Protein AF-A0A1H9L4D9-F1 (afdb_monomer_lite)

Secondary structure (DSSP, 8-state):
-B-SSEEEEE--GGGHHHHHHHHT-HHHHTTS----GGGGSSTTEEEEEETTT--EEEEEEEEEEETTEEEEEEEE-GGGTTSSHHHHHHHHHHHHHHHTT--SEEEEEEETT-HHHHHHHHHTT-EEEEEE----SSPPTTGGG-EEEEEEEHHHHHHHHHHHHHTGGG--HHHHHHHHS--TT--HHHHHHHHHHHS-EE-HHHHTTPPPP--HHHHHIIIIIS---B-HHHHHHHHHHHHHHTT--EEEEEEEETTS-EEEEEEEETTEEE-S-SSTT-SSPEESSTTEEEEETTEEEEEEEETTEEEEEEEETTEEEEEEEEETT----HHHHHHHHHHHHH-TT-TTSSS-EEEEEETTEEEEEETTEEEEEETTSPPEEEE-S-HHHHHHHTT----HHHHHHHHHHTT-S-PPP-

Foldseek 3Di:
DDFPFKDWAADAPVCLVVQVVLCPDCVLCLFHDDDHSVVRHDAFKIFIATPVPRDTFWIWGFHDPDPQETETDTGGRPVNPPVCVLLRVRLVSVVVSLVVPRHFKYKYKTQPPPPVVVVSCVSSVWDWDDFDADDDPDDRPRSVRGMIMTMDGSVNVVVVVVCVLLVLVLADLVLVCVQQVDDLPDDQLSLLLSLQARAKEWLLCLLVVHQDDLRLNSLCCACRVVVHHYAQSSSASNSVSNCVVSVWDKAKWFKAFPPHDRQGIWIATPQWTGGSHLFQPANGTFHNDAQTWDQRLQWIWGWHDDPQKIWIWTADPVGTHTGIMTGRPDGDGVVNNVVSSCCCSDPPPRQSNQWIWIWHYDRQWIWIGTLQKIWIGGRPDDIDIDGHQDPQVSCVVSVDHDDPVSVVSSCVSSPDSDDDDD

InterPro domains:
  IPR000182 GNAT domain [PF13302] (5-127)
  IPR000182 GNAT domain [PS51186] (6-155)
  IPR001447 Arylamine N-acetyltransferase [PF00797] (187-395)
  IPR001447 Arylamine N-acetyltransferase [PTHR11786] (173-390)
  IPR016181 Acyl-CoA N-acyltransferase [SSF55729] (2-132)
  IPR038765 Papain-like cysteine peptidase superfamily [SSF54001] (168-397)

Radius of gyration: 29.0 Å; chains: 1; bounding box: 70×54×78 Å

Sequence (422 aa):
METRRLTLRPLTESDVDSVTALHADPEVMRFLDPAPVENYLGGGFHAAHEKATGRFAGWFEFRATGSGDVELGYRLHRASWGRGYATEGGKALVDHGFAAGGVRRVVATTMAVNARSRRVLEKCGLRHVRTFHVEFPDPLPGAEYGEVEYALTKEEWQRAQGEAMWDTDSVDLDAYFARTGASASSSLTELHEAHVRAIPFENIDVMLGLVPSLDLVDIQAKLVERRRGGYCYEHQLLFTGVLERLGYTVQRRMSRVMTGPRTHMMSIVDGHLVDVGFGAGMLHPMPLVDGAVVDQAGWPHRLRREGRRWVLEKQAEDGWELMHAFEDDVEQRPVDYAMANYYVATHERSPFSNRLVVMRLEPGLSRRLVGSELTIEHAGRQPEFSQVDDLAETLDSLDITLTEGELSHIGSTLGTFGAPRS

Structure (mmCIF, N/CA/C/O backbone):
data_AF-A0A1H9L4D9-F1
#
_entry.id   AF-A0A1H9L4D9-F1
#
loop_
_atom_site.group_PDB
_atom_site.id
_atom_site.type_symbol
_atom_site.label_atom_id
_atom_site.label_alt_id
_atom_site.label_comp_id
_atom_site.label_asym_id
_atom_site.label_entity_id
_atom_site.label_seq_id
_atom_site.pdbx_PDB_ins_code
_atom_site.Cartn_x
_atom_site.Cartn_y
_atom_site.Cartn_z
_atom_site.occupancy
_atom_site.B_iso_or_equiv
_atom_site.auth_seq_id
_atom_site.auth_comp_id
_atom_site.auth_asym_id
_atom_site.auth_atom_id
_atom_site.pdbx_PDB_model_num
ATOM 1 N N . MET A 1 1 ? -29.629 -3.267 15.226 1.00 91.12 1 MET A N 1
ATOM 2 C CA . MET A 1 1 ? -28.274 -3.630 14.764 1.00 91.12 1 MET A CA 1
ATOM 3 C C . MET A 1 1 ? -27.848 -4.913 15.454 1.00 91.12 1 MET A C 1
ATOM 5 O O . MET A 1 1 ? -28.208 -5.126 16.606 1.00 91.12 1 MET A O 1
ATOM 9 N N . GLU A 1 2 ? -27.085 -5.761 14.777 1.00 94.31 2 GLU A N 1
ATOM 10 C CA . GLU A 1 2 ? -26.527 -6.970 15.374 1.00 94.31 2 GLU A CA 1
ATOM 11 C C . GLU A 1 2 ? -25.006 -6.976 15.279 1.00 94.31 2 GLU A C 1
ATOM 13 O O . GLU A 1 2 ? -24.440 -6.530 14.285 1.00 94.31 2 GLU A O 1
ATOM 18 N N . THR A 1 3 ? -24.356 -7.515 16.304 1.00 95.06 3 THR A N 1
ATOM 19 C CA . THR A 1 3 ? -22.918 -7.793 16.320 1.00 95.06 3 THR A CA 1
ATOM 20 C C . THR A 1 3 ? -22.695 -9.306 16.399 1.00 95.06 3 THR A C 1
ATOM 22 O O . THR A 1 3 ? -23.637 -10.102 16.296 1.00 95.06 3 THR A O 1
ATOM 25 N N . ARG A 1 4 ? -21.447 -9.743 16.607 1.00 94.75 4 ARG A N 1
ATOM 26 C CA . ARG A 1 4 ? -21.127 -11.166 16.778 1.00 94.75 4 ARG A CA 1
ATOM 27 C C . ARG A 1 4 ? -21.877 -11.788 17.962 1.00 94.75 4 ARG A C 1
ATOM 29 O O . ARG A 1 4 ? -22.343 -12.918 17.858 1.00 94.75 4 ARG A O 1
ATOM 36 N N . ARG A 1 5 ? -21.968 -11.079 19.090 1.00 97.69 5 ARG A N 1
ATOM 37 C CA . ARG A 1 5 ? -22.481 -11.604 20.368 1.00 97.69 5 ARG A CA 1
ATOM 38 C C . ARG A 1 5 ? -23.646 -10.808 20.948 1.00 97.69 5 ARG A C 1
ATOM 40 O O . ARG A 1 5 ? -24.287 -11.308 21.871 1.00 97.69 5 ARG A O 1
ATOM 47 N N . LEU A 1 6 ? -23.934 -9.615 20.431 1.00 98.00 6 LEU A N 1
ATOM 48 C CA . LEU A 1 6 ? -24.976 -8.734 20.951 1.00 98.00 6 LEU A CA 1
ATOM 49 C C . LEU A 1 6 ? -26.033 -8.417 19.894 1.00 98.00 6 LEU A C 1
ATOM 51 O O . LEU A 1 6 ? -25.746 -8.309 18.700 1.00 98.00 6 LEU A O 1
ATOM 55 N N . THR A 1 7 ? -27.251 -8.196 20.367 1.00 97.62 7 THR A N 1
ATOM 56 C CA . THR A 1 7 ? -28.310 -7.522 19.619 1.00 97.62 7 THR A CA 1
ATOM 57 C C . THR A 1 7 ? -28.537 -6.156 20.252 1.00 97.62 7 THR A C 1
ATOM 59 O O . THR A 1 7 ? -28.809 -6.073 21.451 1.00 97.62 7 THR A O 1
ATOM 62 N N . LEU A 1 8 ? -28.407 -5.096 19.450 1.00 96.88 8 LEU A N 1
ATOM 63 C CA . LEU A 1 8 ? -28.654 -3.712 19.851 1.00 96.88 8 LEU A CA 1
ATOM 64 C C . LEU A 1 8 ? -29.962 -3.232 19.215 1.00 96.88 8 LEU A C 1
ATOM 66 O O . LEU A 1 8 ? -30.071 -3.145 17.986 1.00 96.88 8 LEU A O 1
ATOM 70 N N . ARG A 1 9 ? -30.952 -2.908 20.045 1.00 94.88 9 ARG A N 1
ATOM 71 C CA . ARG A 1 9 ? -32.245 -2.346 19.615 1.00 94.88 9 ARG A CA 1
ATOM 72 C C . ARG A 1 9 ? -32.567 -1.089 20.417 1.00 94.88 9 ARG A C 1
ATOM 74 O O . ARG A 1 9 ? -32.078 -1.010 21.536 1.00 94.88 9 ARG A O 1
ATOM 81 N N . PRO A 1 10 ? -33.372 -0.143 19.909 1.00 94.56 10 PRO A N 1
ATOM 82 C CA . PRO A 1 10 ? -33.784 1.021 20.691 1.00 94.56 10 PRO A CA 1
ATOM 83 C C . PRO A 1 10 ? -34.300 0.632 22.085 1.00 94.56 10 PRO A C 1
ATOM 85 O O . PRO A 1 10 ? -34.987 -0.389 22.222 1.00 94.56 10 PRO A O 1
ATOM 88 N N . LEU A 1 11 ? -33.934 1.417 23.104 1.00 93.69 11 LEU A N 1
ATOM 89 C CA . LEU A 1 11 ? -34.538 1.303 24.434 1.00 93.69 11 LEU A CA 1
ATOM 90 C C . LEU A 1 11 ? -36.018 1.687 24.365 1.00 93.69 11 LEU A C 1
ATOM 92 O O . LEU A 1 11 ? -36.396 2.647 23.691 1.00 93.69 11 LEU A O 1
ATOM 96 N N . THR A 1 12 ? -36.840 0.924 25.074 1.00 92.50 12 THR A N 1
ATOM 97 C CA . THR A 1 12 ? -38.296 1.085 25.144 1.00 92.50 12 THR A CA 1
ATOM 98 C C . THR A 1 12 ? -38.765 1.014 26.592 1.00 92.50 12 THR A C 1
ATOM 100 O O . THR A 1 12 ? -38.000 0.634 27.477 1.00 92.50 12 THR A O 1
ATOM 103 N N . GLU A 1 13 ? -40.034 1.327 26.845 1.00 93.38 13 GLU A N 1
ATOM 104 C CA . GLU A 1 13 ? -40.619 1.256 28.191 1.00 93.38 13 GLU A CA 1
ATOM 105 C C . GLU A 1 13 ? -40.470 -0.129 28.843 1.00 93.38 13 GLU A C 1
ATOM 107 O O . GLU A 1 13 ? -40.310 -0.221 30.056 1.00 93.38 13 GLU A O 1
ATOM 112 N N . SER A 1 14 ? -40.419 -1.216 28.059 1.00 92.75 14 SER A N 1
ATOM 113 C CA . SER A 1 14 ? -40.217 -2.565 28.608 1.00 92.75 14 SER A CA 1
ATOM 114 C C . SER A 1 14 ? -38.830 -2.783 29.225 1.00 92.75 14 SER A C 1
ATOM 116 O O . SER A 1 14 ? -38.606 -3.797 29.879 1.00 92.75 14 SER A O 1
ATOM 118 N N . ASP A 1 15 ? -37.878 -1.879 28.986 1.00 94.12 15 ASP A N 1
ATOM 119 C CA . ASP A 1 15 ? -36.5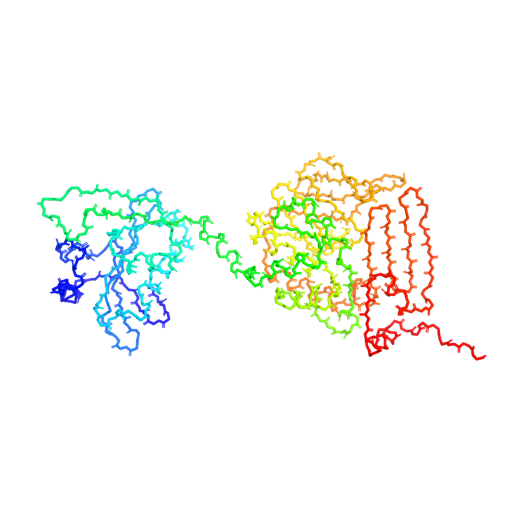07 -1.982 29.486 1.00 94.12 15 ASP A CA 1
ATOM 120 C C . ASP A 1 15 ? -36.294 -1.220 30.805 1.00 94.12 15 ASP A C 1
ATOM 122 O O . ASP A 1 15 ? -35.227 -1.349 31.410 1.00 94.12 15 ASP A O 1
ATOM 126 N N . VAL A 1 16 ? -37.291 -0.455 31.274 1.00 94.25 16 VAL A N 1
ATOM 127 C CA . VAL A 1 16 ? -37.186 0.418 32.458 1.00 94.25 16 VAL A CA 1
ATOM 128 C C . VAL A 1 16 ? -36.713 -0.349 33.690 1.00 94.25 16 VAL A C 1
ATOM 130 O O . VAL A 1 16 ? -35.762 0.083 34.338 1.00 94.25 16 VAL A O 1
ATOM 133 N N . ASP A 1 17 ? -37.284 -1.519 33.979 1.00 95.06 17 ASP A N 1
ATOM 134 C CA . ASP A 1 17 ? -36.874 -2.333 35.132 1.00 95.06 17 ASP A CA 1
ATOM 135 C C . ASP A 1 17 ? -35.411 -2.789 35.027 1.00 95.06 17 ASP A C 1
ATOM 137 O O . ASP A 1 17 ? -34.664 -2.766 36.007 1.00 95.06 17 ASP A O 1
ATOM 141 N N . SER A 1 18 ? -34.969 -3.155 33.820 1.00 95.25 18 SER A N 1
ATOM 142 C CA . SER A 1 18 ? -33.592 -3.602 33.575 1.00 95.25 18 SER A CA 1
ATOM 143 C C . SER A 1 18 ? -32.585 -2.460 33.716 1.00 95.25 18 SER A C 1
ATOM 145 O O . SER A 1 18 ? -31.505 -2.647 34.281 1.00 95.25 18 SER A O 1
ATOM 147 N N . VAL A 1 19 ? -32.934 -1.265 33.233 1.00 94.81 19 VAL A N 1
ATOM 148 C CA . VAL A 1 19 ? -32.108 -0.058 33.369 1.00 94.81 19 VAL A CA 1
ATOM 149 C C . VAL A 1 19 ? -32.097 0.432 34.822 1.00 94.81 19 VAL A C 1
ATOM 151 O O . VAL A 1 19 ? -31.043 0.799 35.336 1.00 94.81 19 VAL A O 1
ATOM 154 N N . THR A 1 20 ? -33.227 0.346 35.524 1.00 94.75 20 THR A N 1
ATOM 155 C CA . THR A 1 20 ? -33.330 0.671 36.955 1.00 94.75 20 THR A CA 1
ATOM 156 C C . THR A 1 20 ? -32.425 -0.237 37.784 1.00 94.75 20 THR A C 1
ATOM 158 O O . THR A 1 20 ? -31.615 0.247 38.572 1.00 94.75 20 THR A O 1
ATOM 161 N N . ALA A 1 21 ? -32.488 -1.554 37.556 1.00 94.62 21 ALA A N 1
ATOM 162 C CA . ALA A 1 21 ? -31.614 -2.518 38.221 1.00 94.62 21 ALA A CA 1
ATOM 163 C C . ALA A 1 21 ? -30.128 -2.267 37.914 1.00 94.62 21 ALA A C 1
ATOM 165 O O . ALA A 1 21 ? -29.284 -2.389 38.799 1.00 94.62 21 ALA A O 1
ATOM 166 N N . LEU A 1 22 ? -29.802 -1.871 36.679 1.00 95.19 22 LEU A N 1
ATOM 167 C CA . LEU A 1 22 ? -28.444 -1.490 36.290 1.00 95.19 22 LEU A CA 1
ATOM 168 C C . LEU A 1 22 ? -27.945 -0.251 37.052 1.00 95.19 22 LEU A C 1
ATOM 170 O O . LEU A 1 22 ? -26.779 -0.213 37.434 1.00 95.19 22 LEU A O 1
ATOM 174 N N . HIS A 1 23 ? -28.801 0.753 37.266 1.00 94.06 23 HIS A N 1
ATOM 175 C CA . HIS A 1 23 ? -28.442 1.995 37.967 1.00 94.06 23 HIS A CA 1
ATOM 176 C C . HIS A 1 23 ? -28.415 1.828 39.491 1.00 94.06 23 HIS A C 1
ATOM 178 O O . HIS A 1 23 ? -27.814 2.639 40.185 1.00 94.06 23 HIS A O 1
ATOM 184 N N . ALA A 1 24 ? -29.030 0.771 40.020 1.00 94.31 24 ALA A N 1
ATOM 185 C CA . ALA A 1 24 ? -28.974 0.451 41.440 1.00 94.31 24 ALA A CA 1
ATOM 186 C C . ALA A 1 24 ? -27.625 -0.156 41.880 1.00 94.31 24 ALA A C 1
ATOM 188 O O . ALA A 1 24 ? -27.369 -0.225 43.080 1.00 94.31 24 ALA A O 1
ATOM 189 N N . ASP A 1 25 ? -26.767 -0.605 40.951 1.00 95.62 25 ASP A N 1
ATOM 190 C CA . ASP A 1 25 ? -25.438 -1.153 41.266 1.00 95.62 25 ASP A CA 1
ATOM 191 C C . ASP A 1 25 ? -24.416 -0.011 41.497 1.00 95.62 25 ASP A C 1
ATOM 193 O O . ASP A 1 25 ? -24.054 0.690 40.542 1.00 95.62 25 ASP A O 1
ATOM 197 N N . PRO A 1 26 ? -23.892 0.174 42.728 1.00 93.44 26 PRO A N 1
ATOM 198 C CA . PRO A 1 26 ? -22.952 1.255 43.033 1.00 93.44 26 PRO A CA 1
ATOM 199 C C . PRO A 1 26 ? -21.636 1.162 42.256 1.00 93.44 26 PRO A C 1
ATOM 201 O O . PRO A 1 26 ? -21.022 2.185 41.964 1.00 93.44 26 PRO A O 1
ATOM 204 N N . GLU A 1 27 ? -21.196 -0.044 41.880 1.00 94.00 27 GLU A N 1
ATOM 205 C CA . GLU A 1 27 ? -19.984 -0.202 41.073 1.00 94.00 27 GLU A CA 1
ATOM 206 C C . GLU A 1 27 ? -20.213 0.269 39.635 1.00 94.00 27 GLU A C 1
ATOM 208 O O . GLU A 1 27 ? -19.300 0.816 39.014 1.00 94.00 27 GLU A O 1
ATOM 213 N N . VAL A 1 28 ? -21.426 0.086 39.102 1.00 93.81 28 VAL A N 1
ATOM 214 C CA . VAL A 1 28 ? -21.805 0.604 37.780 1.00 93.81 28 VAL A CA 1
ATOM 215 C C . VAL A 1 28 ? -21.896 2.128 37.812 1.00 93.81 28 VAL A C 1
ATOM 217 O O . VAL A 1 28 ? -21.421 2.774 36.880 1.00 93.81 28 VAL A O 1
ATOM 220 N N . MET A 1 29 ? -22.452 2.695 38.884 1.00 93.88 29 MET A N 1
ATOM 221 C CA . MET A 1 29 ? -22.662 4.140 39.039 1.00 93.88 29 MET A CA 1
ATOM 222 C C . MET A 1 29 ? -21.460 4.906 39.603 1.00 93.88 29 MET A C 1
ATOM 224 O O . MET A 1 29 ? -21.513 6.123 39.707 1.00 93.88 29 MET A O 1
ATOM 228 N N . ARG A 1 30 ? -20.348 4.230 39.914 1.00 91.56 30 ARG A N 1
ATOM 229 C CA . ARG A 1 30 ? -19.161 4.807 40.572 1.00 91.56 30 ARG A CA 1
ATOM 230 C C . ARG A 1 30 ? -18.633 6.118 39.964 1.00 91.56 30 ARG A C 1
ATOM 232 O O . ARG A 1 30 ? -18.037 6.910 40.685 1.00 91.56 30 ARG A O 1
ATOM 239 N N . PHE A 1 31 ? -18.785 6.306 38.653 1.00 88.50 31 PHE A N 1
ATOM 240 C CA . PHE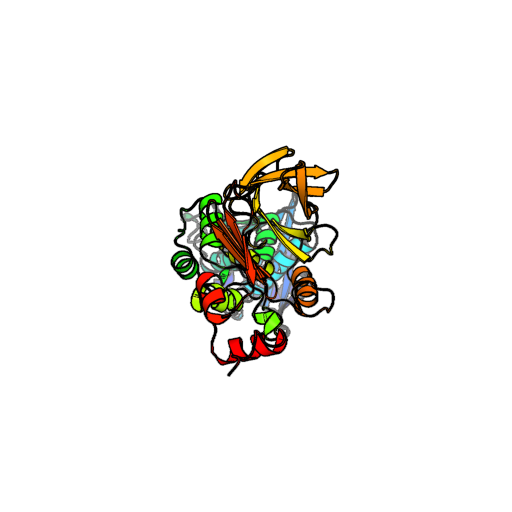 A 1 31 ? -18.282 7.467 37.902 1.00 88.50 31 PHE A CA 1
ATOM 241 C C . PHE A 1 31 ? -19.409 8.275 37.245 1.00 88.50 31 PHE A C 1
ATOM 243 O O . PHE A 1 31 ? -19.203 8.858 36.183 1.00 88.50 31 PHE A O 1
ATOM 250 N N . LEU A 1 32 ? -20.629 8.187 37.774 1.00 87.44 32 LEU A N 1
ATOM 251 C CA . LEU A 1 32 ? -21.825 8.687 37.109 1.00 87.44 32 LEU A CA 1
ATOM 252 C C . LEU A 1 32 ? -22.763 9.345 38.111 1.00 87.44 32 LEU A C 1
ATOM 254 O O . LEU A 1 32 ? -23.054 8.772 39.160 1.00 87.44 32 LEU A O 1
ATOM 258 N N . ASP A 1 33 ? -23.329 10.479 37.718 1.00 82.06 33 ASP A N 1
ATOM 259 C CA . ASP A 1 33 ? -24.435 11.069 38.454 1.00 82.06 33 ASP A CA 1
ATOM 260 C C . ASP A 1 33 ? -25.741 10.304 38.189 1.00 82.06 33 ASP A C 1
ATOM 262 O O . ASP A 1 33 ? -25.994 9.835 37.067 1.00 82.06 33 ASP A O 1
ATOM 266 N N . PRO A 1 34 ? -26.596 10.152 39.212 1.00 80.44 34 PRO A N 1
ATOM 267 C CA . PRO A 1 34 ? -27.904 9.547 39.042 1.00 80.44 34 PRO A CA 1
ATOM 268 C C . PRO A 1 34 ? -28.791 10.425 38.152 1.00 80.44 34 PRO A C 1
ATOM 270 O O . PRO A 1 34 ? -28.887 11.637 38.328 1.00 80.44 34 PRO A O 1
ATOM 273 N N . ALA A 1 35 ? -29.493 9.785 37.219 1.00 84.38 35 ALA A N 1
ATOM 274 C CA . ALA A 1 35 ? -30.480 10.424 36.358 1.00 84.38 35 ALA A CA 1
ATOM 275 C C . ALA A 1 35 ? -31.732 9.537 36.225 1.00 84.38 35 ALA A C 1
ATOM 277 O O . ALA A 1 35 ? -31.607 8.306 36.288 1.00 84.38 35 ALA A O 1
ATOM 278 N N . PRO A 1 36 ? -32.923 10.139 36.025 1.00 87.25 36 PRO A N 1
ATOM 279 C CA . PRO A 1 36 ? -34.162 9.406 35.766 1.00 87.25 36 PRO A CA 1
ATOM 280 C C . PRO A 1 36 ? -34.020 8.431 34.592 1.00 87.25 36 PRO A C 1
ATOM 282 O O . PRO A 1 36 ? -33.394 8.753 33.579 1.00 87.25 36 PRO A O 1
ATOM 285 N N . VAL A 1 37 ? -34.592 7.232 34.720 1.00 87.06 37 VAL A N 1
ATOM 286 C CA . VAL A 1 37 ? -34.478 6.164 33.708 1.00 87.06 37 VAL A CA 1
ATOM 287 C C . VAL A 1 37 ? -35.174 6.557 32.402 1.00 87.06 37 VAL A C 1
ATOM 289 O O . VAL A 1 37 ? -34.748 6.171 31.314 1.00 87.06 37 VAL A O 1
ATOM 292 N N . GLU A 1 38 ? -36.190 7.403 32.503 1.00 86.62 38 GLU A N 1
ATOM 293 C CA . GLU A 1 38 ? -36.961 7.957 31.399 1.00 86.62 38 GLU A CA 1
ATOM 294 C C . GLU A 1 38 ? -36.082 8.766 30.434 1.00 86.62 38 GLU A C 1
ATOM 296 O O . GLU A 1 38 ? -36.350 8.779 29.235 1.00 86.62 38 GLU A O 1
ATOM 301 N N . ASN A 1 39 ? -34.980 9.359 30.917 1.00 86.62 39 ASN A N 1
ATOM 302 C CA . ASN A 1 39 ? -34.030 10.106 30.083 1.00 86.62 39 ASN A CA 1
ATOM 303 C C . ASN A 1 39 ? -33.298 9.220 29.063 1.00 86.62 39 ASN A C 1
ATOM 305 O O . ASN A 1 39 ? -32.713 9.731 28.110 1.00 86.62 39 ASN A O 1
ATOM 309 N N . TYR A 1 40 ? -33.311 7.902 29.272 1.00 85.31 40 TYR A N 1
ATOM 310 C CA . TYR A 1 40 ? -32.660 6.921 28.408 1.00 85.31 40 TYR A CA 1
ATOM 311 C C . TYR A 1 40 ? -33.647 6.259 27.436 1.00 85.31 40 TYR A C 1
ATOM 313 O O . TYR A 1 40 ? -33.249 5.420 26.628 1.00 85.31 40 TYR A O 1
ATOM 321 N N . LEU A 1 41 ? -34.938 6.602 27.500 1.00 85.00 41 LEU A N 1
ATOM 322 C CA . LEU A 1 41 ? -35.952 6.075 26.591 1.00 85.00 41 LEU A CA 1
ATOM 323 C C . LEU A 1 41 ? -35.977 6.908 25.298 1.00 85.00 41 LEU A C 1
ATOM 325 O O . LEU A 1 41 ? -36.271 8.101 25.307 1.00 85.00 41 LEU A O 1
ATOM 329 N N . GLY A 1 42 ? -35.680 6.268 24.163 1.00 72.88 42 GLY A N 1
ATOM 330 C CA . GLY A 1 42 ? -35.643 6.909 22.842 1.00 72.88 42 GLY A CA 1
ATOM 331 C C . GLY A 1 42 ? -34.313 7.594 22.484 1.00 72.88 42 GLY A C 1
ATOM 332 O O . GLY A 1 42 ? -33.275 7.359 23.092 1.00 72.88 42 GLY A O 1
ATOM 333 N N . GLY A 1 43 ? -34.321 8.398 21.414 1.00 71.75 43 GLY A N 1
ATOM 334 C CA . GLY A 1 43 ? -33.289 9.411 21.143 1.00 71.75 43 GLY A CA 1
ATOM 335 C C . GLY A 1 43 ? -31.842 8.953 20.912 1.00 71.75 43 GLY A C 1
ATOM 336 O O . GLY A 1 43 ? -30.960 9.790 21.018 1.00 71.75 43 GLY A O 1
ATOM 337 N N . GLY A 1 44 ? -31.564 7.687 20.583 1.00 87.56 44 GLY A N 1
ATOM 338 C CA . GLY A 1 44 ? -30.200 7.201 20.299 1.00 87.56 44 GLY A CA 1
ATOM 339 C C . GLY A 1 44 ? -29.654 6.193 21.312 1.00 87.56 44 GLY A C 1
ATOM 340 O O . GLY A 1 44 ? -28.551 5.679 21.121 1.00 87.56 44 GLY A O 1
ATOM 341 N N . PHE A 1 45 ? -30.422 5.847 22.347 1.00 95.06 45 PHE A N 1
ATOM 342 C CA . PHE A 1 45 ? -30.069 4.757 23.252 1.00 95.06 45 PHE A CA 1
ATOM 343 C C . PHE A 1 45 ? -30.576 3.396 22.765 1.00 95.06 45 PHE A C 1
ATOM 345 O O . PHE A 1 45 ? -31.699 3.248 22.278 1.00 95.06 45 PHE A O 1
ATOM 352 N N . HIS A 1 46 ? -29.740 2.378 22.941 1.00 96.38 46 HIS A N 1
ATOM 353 C CA . HIS A 1 46 ? -29.951 1.022 22.467 1.00 96.38 46 HIS A CA 1
ATOM 354 C C . HIS A 1 46 ? -29.745 0.013 23.597 1.00 96.38 46 HIS A C 1
ATOM 356 O O . HIS A 1 46 ? -28.653 -0.096 24.153 1.00 96.38 46 HIS A O 1
ATOM 362 N N . ALA A 1 47 ? -30.774 -0.775 23.890 1.00 96.94 47 ALA A N 1
ATOM 363 C CA . ALA A 1 47 ? -30.688 -1.946 24.743 1.00 96.94 47 ALA A CA 1
ATOM 364 C C . ALA A 1 47 ? -29.775 -2.997 24.102 1.00 96.94 47 ALA A C 1
ATOM 366 O O . ALA A 1 47 ? -29.988 -3.390 22.949 1.00 96.94 47 ALA A O 1
ATOM 367 N N . ALA A 1 48 ? -28.800 -3.491 24.861 1.00 97.81 48 ALA A N 1
ATOM 368 C CA . ALA A 1 48 ? -27.917 -4.571 24.456 1.00 97.81 48 ALA A CA 1
ATOM 369 C C . ALA A 1 48 ? -28.337 -5.881 25.112 1.00 97.81 48 ALA A C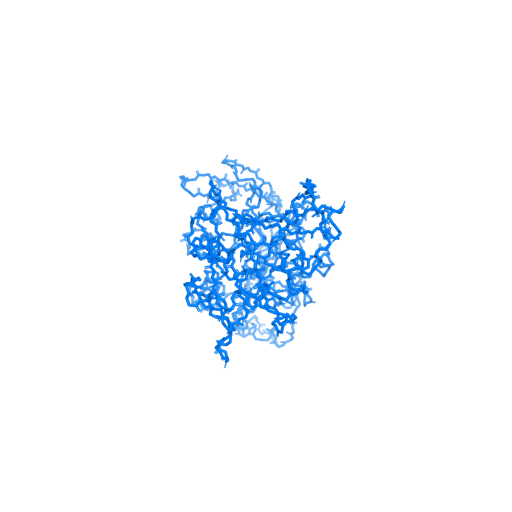 1
ATOM 371 O O . ALA A 1 48 ? -28.355 -5.992 26.337 1.00 97.81 48 ALA A O 1
ATOM 372 N N . HIS A 1 49 ? -28.605 -6.894 24.296 1.00 97.75 49 HIS A N 1
ATOM 373 C CA . HIS A 1 49 ? -28.907 -8.244 24.763 1.00 97.75 49 HIS A CA 1
ATOM 374 C C . HIS A 1 49 ? -27.862 -9.228 24.250 1.00 97.75 49 HIS A C 1
ATOM 376 O O . HIS A 1 49 ? -27.456 -9.159 23.089 1.00 97.75 49 HIS A O 1
ATOM 382 N N . GLU A 1 50 ? -27.424 -10.154 25.101 1.00 97.25 50 GLU A N 1
ATOM 383 C CA . GLU A 1 50 ? -26.568 -11.257 24.669 1.00 97.25 50 GLU A CA 1
ATOM 384 C C . GLU A 1 50 ? -27.351 -12.204 23.759 1.00 97.25 50 GLU A C 1
ATOM 386 O O . GLU A 1 50 ? -28.374 -12.749 24.165 1.00 97.25 50 GLU A O 1
ATOM 391 N N . LYS A 1 51 ? -26.838 -12.488 22.559 1.00 96.88 51 LYS A N 1
ATOM 392 C CA . LYS A 1 51 ? -27.502 -13.405 21.619 1.00 96.88 51 LYS A CA 1
ATOM 393 C C . LYS A 1 51 ? -27.671 -14.816 22.180 1.00 96.88 51 LYS A C 1
ATOM 395 O O . LYS A 1 51 ? -28.682 -15.460 21.940 1.00 96.88 51 LYS A O 1
ATOM 400 N N . ALA A 1 52 ? -26.677 -15.291 22.930 1.00 95.06 52 ALA A N 1
ATOM 401 C CA . ALA A 1 52 ? -26.658 -16.660 23.438 1.00 95.06 52 ALA A CA 1
ATOM 402 C C . ALA A 1 52 ? -27.688 -16.915 24.550 1.00 95.06 52 ALA A C 1
ATOM 404 O O . ALA A 1 52 ? -28.152 -18.039 24.700 1.00 95.06 52 ALA A O 1
ATOM 405 N N . THR A 1 53 ? -28.013 -15.897 25.351 1.00 95.31 53 THR A N 1
ATOM 406 C CA . THR A 1 53 ? -28.829 -16.059 26.567 1.00 95.31 53 THR A CA 1
ATOM 407 C C . THR A 1 53 ? -30.099 -15.215 26.558 1.00 95.31 53 THR A C 1
ATOM 409 O O . THR A 1 53 ? -30.970 -15.419 27.397 1.00 95.31 53 THR A O 1
ATOM 412 N N . GLY A 1 54 ? -30.199 -14.234 25.659 1.00 94.31 54 GLY A N 1
ATOM 413 C CA . GLY A 1 54 ? -31.238 -13.209 25.679 1.00 94.31 54 GLY A CA 1
ATOM 414 C C . GLY A 1 54 ? -31.110 -12.225 26.846 1.00 94.31 54 GLY A C 1
ATOM 415 O O . GLY A 1 54 ? -31.953 -11.344 26.982 1.00 94.31 54 GLY A O 1
ATOM 416 N N . ARG A 1 55 ? -30.083 -12.340 27.701 1.00 95.00 55 ARG A N 1
ATOM 417 C CA . ARG A 1 55 ? -29.964 -11.504 28.898 1.00 95.00 55 ARG A CA 1
ATOM 418 C C . ARG A 1 55 ? -29.614 -10.068 28.526 1.00 95.00 55 ARG A C 1
ATOM 420 O O . ARG A 1 55 ? -28.699 -9.838 27.732 1.00 95.00 55 ARG A O 1
ATOM 427 N N . PHE A 1 56 ? -30.278 -9.110 29.171 1.00 97.06 56 PHE A N 1
ATOM 428 C CA . PHE A 1 56 ? -29.891 -7.704 29.123 1.00 97.06 56 PHE A CA 1
ATOM 429 C C . PHE A 1 56 ? -28.459 -7.537 29.652 1.00 97.06 56 PHE A C 1
ATOM 431 O O . PHE A 1 56 ? -28.133 -7.894 30.789 1.00 97.06 56 PHE A O 1
ATOM 438 N N . ALA A 1 57 ? -27.576 -7.045 28.790 1.00 97.31 57 ALA A N 1
ATOM 439 C CA . ALA A 1 57 ? -26.172 -6.808 29.091 1.00 97.31 57 ALA A CA 1
ATOM 440 C C . ALA A 1 57 ? -25.915 -5.364 29.541 1.00 97.31 57 ALA A C 1
ATOM 442 O O . ALA A 1 57 ? -24.900 -5.122 30.198 1.00 97.31 57 ALA A O 1
ATOM 443 N N . GLY A 1 58 ? -26.809 -4.437 29.192 1.00 97.44 58 GLY A N 1
ATOM 444 C CA . GLY A 1 58 ? -26.679 -3.002 29.414 1.00 97.44 58 GLY A CA 1
ATOM 445 C C . GLY A 1 58 ? -27.262 -2.194 28.256 1.00 97.44 58 GLY A C 1
ATOM 446 O O . GLY A 1 58 ? -28.042 -2.716 27.461 1.00 97.44 58 GLY A O 1
ATOM 447 N N . TRP A 1 59 ? -26.843 -0.942 28.121 1.00 97.25 59 TRP A N 1
ATOM 448 C CA . TRP A 1 59 ? -27.233 -0.071 27.016 1.00 97.25 59 TRP A CA 1
ATOM 449 C C . TRP A 1 59 ? -26.030 0.616 26.362 1.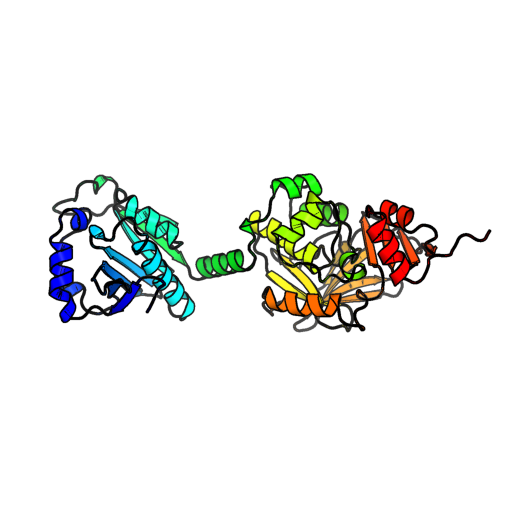00 97.25 59 TRP A C 1
ATOM 451 O O . TRP A 1 59 ? -24.963 0.745 26.965 1.00 97.25 59 TRP A O 1
ATOM 461 N N . PHE A 1 60 ? -26.222 1.054 25.119 1.00 97.81 60 PHE A N 1
ATOM 462 C CA . PHE A 1 60 ? -25.305 1.899 24.352 1.00 97.81 60 PHE A CA 1
ATOM 463 C C . PHE A 1 60 ? -26.019 3.167 23.897 1.00 97.81 60 PHE A C 1
ATOM 465 O O . PHE A 1 60 ? -27.199 3.122 23.576 1.00 97.81 60 PHE A O 1
ATOM 472 N N . GLU A 1 61 ? -25.307 4.277 23.833 1.00 96.19 61 GLU A N 1
ATOM 473 C CA . GLU A 1 61 ? -25.767 5.541 23.272 1.00 96.19 61 GLU A CA 1
ATOM 474 C C . GLU A 1 61 ? -25.028 5.804 21.964 1.00 96.19 61 GLU A C 1
ATOM 476 O O . GLU A 1 61 ? -23.814 5.621 21.878 1.00 96.19 61 GLU A O 1
ATOM 481 N N . PHE A 1 62 ? -25.781 6.220 20.952 1.00 94.94 62 PHE A N 1
ATOM 482 C CA . PHE A 1 62 ? -25.268 6.767 19.707 1.00 94.94 62 PHE A CA 1
ATOM 483 C C . PHE A 1 62 ? -26.226 7.864 19.244 1.00 94.94 62 PHE A C 1
ATOM 485 O O . PHE A 1 62 ? -27.152 7.625 18.464 1.00 94.94 62 PHE A O 1
ATOM 492 N N . ARG A 1 63 ? -26.067 9.056 19.824 1.00 93.25 63 ARG A N 1
ATOM 493 C CA . ARG A 1 63 ? -27.033 10.158 19.721 1.00 93.25 63 ARG A CA 1
ATOM 494 C C . ARG A 1 63 ? -26.417 11.380 19.057 1.00 93.25 63 ARG A C 1
ATOM 496 O O . ARG A 1 63 ? -25.330 11.808 19.422 1.00 93.25 63 ARG A O 1
ATOM 503 N N . ALA A 1 64 ? -27.124 11.972 18.098 1.00 91.31 64 ALA A N 1
ATOM 504 C CA . ALA A 1 64 ? -26.681 13.205 17.456 1.00 91.31 64 ALA A CA 1
ATOM 505 C C . ALA A 1 64 ? -26.646 14.370 18.460 1.00 91.31 64 ALA A C 1
ATOM 507 O O . ALA A 1 64 ? -27.634 14.628 19.149 1.00 91.31 64 ALA A O 1
ATOM 508 N N . THR A 1 65 ? -25.527 15.092 18.509 1.00 87.75 65 THR A N 1
ATOM 509 C CA . THR A 1 65 ? -25.338 16.280 19.361 1.00 87.75 65 THR A CA 1
ATOM 510 C C . THR A 1 65 ? -25.399 17.593 18.572 1.00 87.75 65 THR A C 1
ATOM 512 O O . THR A 1 65 ? -25.500 18.663 19.167 1.00 87.75 65 THR A O 1
ATOM 515 N N . GLY A 1 66 ? -25.420 17.519 17.235 1.00 81.12 66 GLY A N 1
ATOM 516 C CA . GLY A 1 66 ? -25.549 18.660 16.320 1.00 81.12 66 GLY A CA 1
ATOM 517 C C . GLY A 1 66 ? -24.388 18.752 15.328 1.00 81.12 66 GLY A C 1
ATOM 518 O O . GLY A 1 66 ? -23.325 18.184 15.545 1.00 81.12 66 GLY A O 1
ATOM 519 N N . SER A 1 67 ? -24.580 19.445 14.201 1.00 82.88 67 SER A N 1
ATOM 520 C CA . SER A 1 67 ? -23.516 19.716 13.206 1.00 82.88 67 SER A CA 1
ATOM 521 C C . SER A 1 67 ? -22.751 18.477 12.687 1.00 82.88 67 SER A C 1
ATOM 523 O O . SER A 1 67 ? -21.569 18.567 12.334 1.00 82.88 67 SER A O 1
ATOM 525 N N . GLY A 1 68 ? -23.420 17.319 12.630 1.00 86.00 68 GLY A N 1
ATOM 526 C CA . GLY A 1 68 ? -22.837 16.038 12.209 1.00 86.00 68 GLY A CA 1
ATOM 527 C C . GLY A 1 68 ? -22.017 15.316 13.285 1.00 86.00 68 GLY A C 1
ATOM 528 O O . GLY A 1 68 ? -21.367 14.320 12.966 1.00 86.00 68 GLY A O 1
ATOM 529 N N . ASP A 1 69 ? -22.038 15.795 14.530 1.00 93.81 69 ASP A N 1
ATOM 530 C CA . ASP A 1 69 ? -21.416 15.125 15.670 1.00 93.81 69 ASP A CA 1
ATOM 531 C C . ASP A 1 69 ? -22.394 14.149 16.339 1.00 93.81 69 ASP A C 1
ATOM 533 O O . ASP A 1 69 ? -23.599 14.412 16.446 1.00 93.81 69 ASP A O 1
ATOM 537 N N . VAL A 1 70 ? -21.859 13.017 16.794 1.00 96.00 70 VAL A N 1
ATOM 538 C CA . VAL A 1 70 ? -22.590 11.979 17.524 1.00 96.00 70 VAL A CA 1
ATOM 539 C C . VAL A 1 70 ? -21.847 11.616 18.800 1.00 96.00 70 VAL A C 1
ATOM 541 O O . VAL A 1 70 ? -20.638 11.401 18.780 1.00 96.00 70 VAL A O 1
ATOM 544 N N . GLU A 1 71 ? -22.575 11.515 19.904 1.00 96.50 71 GLU A N 1
ATOM 545 C CA . GLU A 1 71 ? -22.064 11.051 21.186 1.00 96.50 71 GLU A CA 1
ATOM 546 C C . GLU A 1 71 ? -22.162 9.527 21.290 1.00 96.50 71 GLU A C 1
ATOM 548 O O . GLU A 1 71 ? -23.224 8.944 21.054 1.00 96.50 71 GLU A O 1
ATOM 553 N N . LEU A 1 72 ? -21.039 8.893 21.632 1.00 97.88 72 LEU A N 1
ATOM 554 C CA . LEU A 1 72 ? -20.936 7.477 21.954 1.00 97.88 72 LEU A CA 1
ATOM 555 C C . LEU A 1 72 ? -20.866 7.302 23.473 1.00 97.88 72 LEU A C 1
ATOM 557 O O . LEU A 1 72 ? -19.917 7.745 24.119 1.00 97.88 72 LEU A O 1
ATOM 561 N N . GLY A 1 73 ? -21.819 6.555 24.018 1.00 96.56 73 GLY A N 1
ATOM 562 C CA . GLY A 1 73 ? -21.877 6.193 25.432 1.00 96.56 73 GLY A CA 1
ATOM 563 C C . GLY A 1 73 ? -22.233 4.723 25.620 1.00 96.56 73 GLY A C 1
ATOM 564 O O . GLY A 1 73 ? -22.693 4.050 24.698 1.00 96.56 73 GLY A O 1
ATOM 565 N N . TYR A 1 74 ? -22.001 4.183 26.812 1.00 97.06 74 TYR A N 1
ATOM 566 C CA . TYR A 1 74 ? -22.461 2.842 27.170 1.00 97.06 74 TYR A CA 1
ATOM 567 C C . TYR A 1 74 ? -22.460 2.638 28.681 1.00 97.06 74 TYR A C 1
ATOM 569 O O . TYR A 1 74 ? -21.635 3.186 29.411 1.00 97.06 74 TYR A O 1
ATOM 577 N N . ARG A 1 75 ? -23.352 1.764 29.144 1.00 96.56 75 ARG A N 1
ATOM 578 C CA . ARG A 1 75 ? -23.402 1.295 30.530 1.00 96.56 75 ARG A CA 1
ATOM 579 C C . ARG A 1 75 ? -23.718 -0.185 30.522 1.00 96.56 75 ARG A C 1
ATOM 581 O O . ARG A 1 75 ? -24.753 -0.598 30.012 1.00 96.56 75 ARG A O 1
ATOM 588 N N . LEU A 1 76 ? -22.816 -0.994 31.067 1.00 97.31 76 LEU A N 1
ATOM 589 C CA . LEU A 1 76 ? -22.958 -2.448 31.079 1.00 97.31 76 LEU A CA 1
ATOM 590 C C . LEU A 1 76 ? -23.105 -2.970 32.496 1.00 97.31 76 LEU A C 1
ATOM 592 O O . LEU A 1 76 ? -22.446 -2.481 33.412 1.00 97.31 76 LEU A O 1
ATOM 596 N N . HIS A 1 77 ? -23.899 -4.023 32.644 1.00 96.25 77 HIS A N 1
ATOM 597 C CA . HIS A 1 77 ? -24.024 -4.756 33.893 1.00 96.25 77 HIS A CA 1
ATOM 598 C C . HIS A 1 77 ? -22.662 -5.318 34.317 1.00 96.25 77 HIS A C 1
ATOM 600 O O . HIS A 1 77 ? -21.898 -5.801 33.475 1.00 96.25 77 HIS A O 1
ATOM 606 N N . ARG A 1 78 ? -22.360 -5.331 35.621 1.00 95.12 78 ARG A N 1
ATOM 607 C CA . ARG A 1 78 ? -21.053 -5.771 36.143 1.00 95.12 78 ARG A CA 1
ATOM 608 C C . ARG A 1 78 ? -20.659 -7.174 35.675 1.00 95.12 78 ARG A C 1
ATOM 610 O O . ARG A 1 78 ? -19.529 -7.409 35.258 1.00 95.12 78 ARG A O 1
ATOM 617 N N . ALA A 1 79 ? -21.620 -8.098 35.654 1.00 94.19 79 ALA A N 1
ATOM 618 C CA . ALA A 1 79 ? -21.437 -9.468 35.153 1.00 94.19 79 ALA A CA 1
ATOM 619 C C . ALA A 1 79 ? -21.154 -9.576 33.633 1.00 94.19 79 ALA A C 1
ATOM 621 O O . ALA A 1 79 ? -20.886 -10.664 33.127 1.00 94.19 79 ALA A O 1
ATOM 622 N N . SER A 1 80 ? -21.232 -8.467 32.902 1.00 95.25 80 SER A N 1
ATOM 623 C CA . SER A 1 80 ? -20.927 -8.361 31.473 1.00 95.25 80 SER A CA 1
ATOM 624 C C . SER A 1 80 ? -19.549 -7.724 31.215 1.00 95.25 80 SER A C 1
ATOM 626 O O . SER A 1 80 ? -19.090 -7.677 30.071 1.00 95.25 80 SER A O 1
ATOM 628 N N . TRP A 1 81 ? -18.864 -7.233 32.256 1.00 95.38 81 TRP A N 1
ATOM 629 C CA . TRP A 1 81 ? -17.541 -6.613 32.146 1.00 95.38 81 TRP A CA 1
ATOM 630 C C . TRP A 1 81 ? -16.441 -7.635 31.843 1.00 95.38 81 TRP A C 1
ATOM 632 O O . TRP A 1 81 ? -16.579 -8.827 32.097 1.00 95.38 81 TRP A O 1
ATOM 642 N N . GLY A 1 82 ? -15.331 -7.168 31.264 1.00 93.06 82 GLY A N 1
ATOM 643 C CA . GLY A 1 82 ? -14.178 -8.017 30.923 1.00 93.06 82 GLY A CA 1
ATOM 644 C C . GLY A 1 82 ? -14.382 -8.938 29.712 1.00 93.06 82 GLY A C 1
ATOM 645 O O . GLY A 1 82 ? -13.434 -9.569 29.264 1.00 93.06 82 GLY A O 1
ATOM 646 N N . ARG A 1 83 ? -15.588 -8.980 29.129 1.00 94.69 83 ARG A N 1
ATOM 647 C CA . ARG A 1 83 ? -15.937 -9.846 27.981 1.00 94.69 83 ARG A CA 1
ATOM 648 C C . ARG A 1 83 ? -15.779 -9.164 26.615 1.00 94.69 83 ARG A C 1
ATOM 650 O O . ARG A 1 83 ? -16.011 -9.783 25.575 1.00 94.69 83 ARG A O 1
ATOM 657 N N . GLY A 1 84 ? -15.398 -7.885 26.611 1.00 95.50 84 GLY A N 1
ATOM 658 C CA . GLY A 1 84 ? -15.192 -7.075 25.404 1.00 95.50 84 GLY A CA 1
ATOM 659 C C . GLY A 1 84 ? -16.468 -6.500 24.779 1.00 95.50 84 GLY A C 1
ATOM 660 O O . GLY A 1 84 ? -16.399 -5.930 23.698 1.00 95.50 84 GLY A O 1
ATOM 661 N N . TYR A 1 85 ? -17.625 -6.621 25.436 1.00 97.81 85 TYR A N 1
ATOM 662 C CA . TYR A 1 85 ? -18.905 -6.158 24.888 1.00 97.81 85 TYR A CA 1
ATOM 663 C C . TYR A 1 85 ? -18.979 -4.654 24.641 1.00 97.81 85 TYR A C 1
ATOM 665 O O . TYR A 1 85 ? -19.541 -4.253 23.632 1.00 97.81 85 TYR A O 1
ATOM 673 N N . ALA A 1 86 ? -18.391 -3.833 25.516 1.00 97.38 86 ALA A N 1
ATOM 674 C CA . ALA A 1 86 ? -18.381 -2.382 25.330 1.00 97.38 86 ALA A CA 1
ATOM 675 C C . ALA A 1 86 ? -17.641 -1.993 24.040 1.00 97.38 86 ALA A C 1
ATOM 677 O O . ALA A 1 86 ? -18.155 -1.224 23.236 1.00 97.38 86 ALA A O 1
ATOM 678 N N . THR A 1 87 ? -16.477 -2.602 23.798 1.00 97.56 87 THR A N 1
ATOM 679 C CA . THR A 1 87 ? -15.723 -2.416 22.553 1.00 97.56 87 THR A CA 1
ATOM 680 C C . THR A 1 87 ? -16.495 -2.937 21.345 1.00 97.56 87 THR A C 1
ATOM 682 O O . THR A 1 87 ? -16.581 -2.249 20.340 1.00 97.56 87 THR A O 1
ATOM 685 N N . GLU A 1 88 ? -17.083 -4.131 21.437 1.00 97.44 88 GLU A N 1
ATOM 686 C CA . GLU A 1 88 ? -17.834 -4.727 20.328 1.00 97.44 88 GLU A CA 1
ATOM 687 C C . GLU A 1 88 ? -19.046 -3.881 19.915 1.00 97.44 88 GLU A C 1
ATOM 689 O O . GLU A 1 88 ? -19.209 -3.581 18.735 1.00 97.44 88 GLU A O 1
ATOM 694 N N . GLY A 1 89 ? -19.886 -3.488 20.877 1.00 97.31 89 GLY A N 1
ATOM 695 C CA . GLY A 1 89 ? -21.072 -2.674 20.610 1.00 97.31 89 GLY A CA 1
ATOM 696 C C . GLY A 1 89 ? -20.716 -1.251 20.182 1.00 97.31 89 GLY A C 1
ATOM 697 O O . GLY A 1 89 ? -21.290 -0.746 19.221 1.00 97.31 89 GLY A O 1
ATOM 698 N N . GLY A 1 90 ? -19.728 -0.634 20.841 1.00 97.19 90 GLY A N 1
ATOM 699 C CA . GLY A 1 90 ? -19.271 0.714 20.512 1.00 97.19 90 GLY A CA 1
ATOM 700 C C . GLY A 1 90 ? -18.667 0.797 19.113 1.00 97.19 90 GLY A C 1
ATOM 701 O O . GLY A 1 90 ? -19.073 1.649 18.329 1.00 97.19 90 GLY A O 1
ATOM 702 N N . LYS A 1 91 ? -17.774 -0.136 18.756 1.00 95.75 91 LYS A N 1
ATOM 703 C CA . LYS A 1 91 ? -17.190 -0.194 17.412 1.00 95.75 91 LYS A CA 1
ATOM 704 C C . LYS A 1 91 ? -18.254 -0.415 16.336 1.00 95.75 91 LYS A C 1
ATOM 706 O O . LYS A 1 91 ? -18.228 0.270 15.322 1.00 95.75 91 LYS A O 1
ATOM 711 N N . ALA A 1 92 ? -19.222 -1.301 16.573 1.00 95.81 92 ALA A N 1
ATOM 712 C CA . ALA A 1 92 ? -20.305 -1.532 15.619 1.00 95.81 92 ALA A CA 1
ATOM 713 C C . ALA A 1 92 ? -21.153 -0.270 15.366 1.00 95.81 92 ALA A C 1
ATOM 715 O O . ALA A 1 92 ? -21.514 0.001 14.223 1.00 95.81 92 ALA A O 1
ATOM 716 N N . LEU A 1 93 ? -21.441 0.520 16.409 1.00 95.81 93 LEU A N 1
ATOM 717 C CA . LEU A 1 93 ? -22.165 1.791 16.272 1.00 95.81 93 LEU A CA 1
ATOM 718 C C . LEU A 1 93 ? -21.347 2.834 15.502 1.00 95.81 93 LEU A C 1
ATOM 720 O O . LEU A 1 93 ? -21.882 3.472 14.597 1.00 95.81 93 LEU A O 1
ATOM 724 N N . VAL A 1 94 ? -20.053 2.962 15.815 1.00 95.81 94 VAL A N 1
ATOM 725 C CA . VAL A 1 94 ? -19.113 3.846 15.105 1.00 95.81 94 VAL A CA 1
ATOM 726 C C . VAL A 1 94 ? -19.054 3.501 13.616 1.00 95.81 94 VAL A C 1
ATOM 728 O O . VAL A 1 94 ? -19.286 4.370 12.775 1.00 95.81 94 VAL A O 1
ATOM 731 N N . ASP A 1 95 ? -18.809 2.228 13.292 1.00 93.38 95 ASP A N 1
ATOM 732 C CA . ASP A 1 95 ? -18.700 1.748 11.912 1.00 93.38 95 ASP A CA 1
ATOM 733 C C . ASP A 1 95 ? -20.010 1.988 11.145 1.00 93.38 95 ASP A C 1
ATOM 735 O O . ASP A 1 95 ? -20.002 2.494 10.022 1.00 93.38 95 ASP A O 1
ATOM 739 N N . HIS A 1 96 ? -21.155 1.691 11.771 1.00 92.06 96 HIS A N 1
ATOM 740 C CA . HIS A 1 96 ? -22.466 1.931 11.173 1.00 92.06 96 HIS A CA 1
ATOM 741 C C . HIS A 1 96 ? -22.732 3.424 10.926 1.00 92.06 96 HIS A C 1
ATOM 743 O O . HIS A 1 96 ? -23.197 3.796 9.847 1.00 92.06 96 HIS A O 1
ATOM 749 N N . GLY A 1 97 ? -22.417 4.282 11.901 1.00 92.56 97 GLY A N 1
ATOM 750 C CA . GLY A 1 97 ? -22.634 5.723 11.814 1.00 92.56 97 GLY A CA 1
ATOM 751 C C . GLY A 1 97 ? -21.857 6.374 10.674 1.00 92.56 97 GLY A C 1
ATOM 752 O O . GLY A 1 97 ? -22.426 7.143 9.893 1.00 92.56 97 GLY A O 1
ATOM 753 N N . PHE A 1 98 ? -20.574 6.036 10.528 1.00 94.56 98 PHE A N 1
ATOM 754 C CA . PHE A 1 98 ? -19.761 6.570 9.436 1.00 94.56 98 PHE A CA 1
ATOM 755 C C . PHE A 1 98 ? -20.161 6.016 8.066 1.00 94.56 98 PHE A C 1
ATOM 757 O O . PHE A 1 98 ? -20.213 6.784 7.096 1.00 94.56 98 PHE A O 1
ATOM 764 N N . ALA A 1 99 ? -20.505 4.725 7.984 1.00 88.44 99 ALA A N 1
ATOM 765 C CA . ALA A 1 99 ? -20.938 4.089 6.741 1.00 88.44 99 ALA A CA 1
ATOM 766 C C . ALA A 1 99 ? -22.273 4.648 6.213 1.00 88.44 99 ALA A C 1
ATOM 768 O O . ALA A 1 99 ? -22.421 4.832 5.006 1.00 88.44 99 ALA A O 1
ATOM 769 N N . ALA A 1 100 ? -23.228 4.974 7.092 1.00 85.88 100 ALA A N 1
ATOM 770 C CA . ALA A 1 100 ? -24.549 5.482 6.705 1.00 85.88 100 ALA A CA 1
ATOM 771 C C . ALA A 1 100 ? -24.544 6.929 6.160 1.00 85.88 100 ALA A C 1
ATOM 773 O O . ALA A 1 100 ? -25.547 7.384 5.616 1.00 85.88 100 ALA A O 1
ATOM 774 N N . GLY A 1 101 ? -23.429 7.663 6.280 1.00 70.50 101 GLY A N 1
ATOM 775 C CA . GLY A 1 101 ? -23.233 8.951 5.601 1.00 70.50 101 GLY A CA 1
ATOM 776 C C . GLY A 1 101 ? -23.701 10.210 6.345 1.00 70.50 101 GLY A C 1
ATOM 777 O O . GLY A 1 101 ? -23.499 11.299 5.819 1.00 70.50 101 GLY A O 1
ATOM 778 N N . GLY A 1 102 ? -24.255 10.095 7.558 1.00 82.50 102 GLY A N 1
ATOM 779 C CA . GLY A 1 102 ? -24.759 11.234 8.351 1.00 82.50 102 GLY A CA 1
ATOM 780 C C . GLY A 1 102 ? -23.845 11.725 9.483 1.00 82.50 102 GLY A C 1
ATOM 781 O O . GLY A 1 102 ? -24.141 12.742 10.107 1.00 82.50 102 GLY A O 1
ATOM 782 N N . VAL A 1 103 ? -22.749 11.013 9.761 1.00 93.50 103 VAL A N 1
ATOM 783 C CA . VAL A 1 103 ? -21.838 11.303 10.880 1.00 93.50 103 VAL A CA 1
ATOM 784 C C . VAL A 1 103 ? -20.513 11.841 10.351 1.00 93.50 103 VAL A C 1
ATOM 786 O O . VAL A 1 103 ? -19.859 11.196 9.533 1.00 93.50 103 VAL A O 1
ATOM 789 N N . ARG A 1 104 ? -20.115 13.022 10.828 1.00 95.06 104 ARG A N 1
ATOM 790 C CA . ARG A 1 104 ? -18.810 13.648 10.565 1.00 95.06 104 ARG A CA 1
ATOM 791 C C . ARG A 1 104 ? -17.805 13.311 11.663 1.00 95.06 104 ARG A C 1
ATOM 793 O O . ARG A 1 104 ? -16.629 13.109 11.372 1.00 95.06 104 ARG A O 1
ATOM 800 N N . ARG A 1 105 ? -18.259 13.251 12.916 1.00 96.44 105 ARG A N 1
ATOM 801 C CA . ARG A 1 105 ? -17.403 13.032 14.085 1.00 96.44 105 ARG A CA 1
ATOM 802 C C . ARG A 1 105 ? -18.149 12.267 15.172 1.00 96.44 105 ARG A C 1
ATOM 804 O O . ARG A 1 105 ? -19.298 12.582 15.465 1.00 96.44 105 ARG A O 1
ATOM 811 N N . VAL A 1 106 ? -17.487 11.291 15.781 1.00 97.88 106 VAL A N 1
ATOM 812 C CA . VAL A 1 106 ? -17.959 10.623 16.998 1.00 97.88 106 VAL A CA 1
ATOM 813 C C . VAL A 1 106 ? -17.164 11.164 18.178 1.00 97.88 106 VAL A C 1
ATOM 815 O O . VAL A 1 106 ? -15.940 11.236 18.098 1.00 97.88 106 VAL A O 1
ATOM 818 N N . VAL A 1 107 ? -17.850 11.543 19.253 1.00 97.44 107 VAL A N 1
ATOM 819 C CA . VAL A 1 107 ? -17.259 12.041 20.501 1.00 97.44 107 VAL A CA 1
ATOM 820 C C . VAL A 1 107 ? -17.699 11.181 21.680 1.00 97.44 107 VAL A C 1
ATOM 822 O O . VAL A 1 107 ? -18.783 10.605 21.664 1.00 97.44 107 VAL A O 1
ATOM 825 N N . ALA A 1 108 ? -16.864 11.083 22.707 1.00 97.75 108 ALA A N 1
ATOM 826 C CA . ALA A 1 108 ? -17.202 10.409 23.953 1.00 97.75 108 ALA A CA 1
ATOM 827 C C . ALA A 1 108 ? -16.487 11.075 25.128 1.00 97.75 108 ALA A C 1
ATOM 829 O O . ALA A 1 108 ? -15.320 11.456 25.009 1.00 97.75 108 ALA A O 1
ATOM 830 N N . THR A 1 109 ? -17.169 11.159 26.269 1.00 96.19 109 THR A N 1
ATOM 831 C CA . THR A 1 109 ? -16.625 11.744 27.500 1.00 96.19 109 THR A CA 1
ATOM 832 C C . THR A 1 109 ? -16.647 10.724 28.628 1.00 96.19 109 THR A C 1
ATOM 834 O O . THR A 1 109 ? -17.561 9.906 28.737 1.00 96.19 109 THR A O 1
ATOM 837 N N . THR A 1 110 ? -15.622 10.739 29.474 1.00 96.19 110 THR A N 1
ATOM 838 C CA . THR A 1 110 ? -15.601 9.965 30.718 1.00 96.19 110 THR A CA 1
ATOM 839 C C . THR A 1 110 ? -14.623 10.581 31.715 1.00 96.19 110 THR A C 1
ATOM 841 O O . THR A 1 110 ? -13.665 11.228 31.294 1.00 96.19 110 THR A O 1
ATOM 844 N N . MET A 1 111 ? -14.797 10.321 33.017 1.00 95.62 111 MET A N 1
ATOM 845 C CA . MET A 1 111 ? -13.864 10.808 34.037 1.00 95.62 111 MET A CA 1
ATOM 846 C C . MET A 1 111 ? -12.434 10.345 33.735 1.00 95.62 111 MET A C 1
ATOM 848 O O . MET A 1 111 ? -12.202 9.180 33.389 1.00 95.62 111 MET A O 1
ATOM 852 N N . ALA A 1 112 ? -11.445 11.216 33.939 1.00 95.75 112 ALA A N 1
ATOM 853 C CA . ALA A 1 112 ? -10.037 10.930 33.665 1.00 95.75 112 ALA A CA 1
ATOM 854 C C . ALA A 1 112 ? -9.532 9.676 34.401 1.00 95.75 112 ALA A C 1
ATOM 856 O O . ALA A 1 112 ? -8.735 8.905 33.850 1.00 95.75 112 ALA A O 1
ATOM 857 N N . VAL A 1 113 ? -10.045 9.437 35.613 1.00 96.31 113 VAL A N 1
ATOM 858 C CA . VAL A 1 113 ? -9.748 8.263 36.451 1.00 96.31 113 VAL A CA 1
ATOM 859 C C . VAL A 1 113 ? -10.371 6.955 35.942 1.00 96.31 113 VAL A C 1
ATOM 861 O O . VAL A 1 113 ? -9.945 5.870 36.350 1.00 96.31 113 VAL A O 1
ATOM 864 N N . ASN A 1 114 ? -11.336 7.002 35.017 1.00 96.19 114 ASN A N 1
ATOM 865 C CA . ASN A 1 114 ? -11.999 5.820 34.467 1.00 96.19 114 ASN A CA 1
ATOM 866 C C . ASN A 1 114 ? -11.163 5.154 33.356 1.00 96.19 114 ASN A C 1
ATOM 868 O O . ASN A 1 114 ? -11.531 5.091 32.180 1.00 96.19 114 ASN A O 1
ATOM 872 N N . ALA A 1 115 ? -10.023 4.579 33.746 1.00 94.81 115 ALA A N 1
ATOM 873 C CA . ALA A 1 115 ? -9.087 3.914 32.836 1.00 94.81 115 ALA A CA 1
ATOM 874 C C . ALA A 1 115 ? -9.689 2.715 32.070 1.00 94.81 115 ALA A C 1
ATOM 876 O O . ALA A 1 115 ? -9.123 2.252 31.077 1.00 94.81 115 ALA A O 1
ATOM 877 N N . ARG A 1 116 ? -10.811 2.144 32.532 1.00 94.75 116 ARG A N 1
ATOM 878 C CA . ARG A 1 116 ? -11.505 1.065 31.808 1.00 94.75 116 ARG A CA 1
ATOM 879 C C . ARG A 1 116 ? -12.279 1.617 30.615 1.00 94.75 116 ARG A C 1
ATOM 881 O O . ARG A 1 116 ? -12.133 1.065 29.529 1.00 94.75 116 ARG A O 1
ATOM 888 N N . SER A 1 117 ? -13.037 2.696 30.812 1.00 96.25 117 SER A N 1
ATOM 889 C CA . SER A 1 117 ? -13.784 3.355 29.736 1.00 96.25 117 SER A CA 1
ATOM 890 C C . SER A 1 117 ? -12.842 3.928 28.677 1.00 96.25 117 SER A C 1
ATOM 892 O O . SER A 1 117 ? -12.981 3.617 27.498 1.00 96.25 117 SER A O 1
ATOM 894 N N . ARG A 1 118 ? -11.782 4.630 29.099 1.00 97.81 118 ARG A N 1
ATOM 895 C CA . ARG A 1 118 ? -10.753 5.189 28.200 1.00 97.81 118 ARG A CA 1
ATOM 896 C C . ARG A 1 118 ? -10.165 4.149 27.238 1.00 97.81 118 ARG A C 1
ATOM 898 O O . ARG A 1 118 ? -10.178 4.348 26.030 1.00 97.81 118 ARG A O 1
ATOM 905 N N . ARG A 1 119 ? -9.778 2.976 27.757 1.00 96.31 119 ARG A N 1
ATOM 906 C CA . ARG A 1 119 ? -9.276 1.860 26.933 1.00 96.31 119 ARG A CA 1
ATOM 907 C C . ARG A 1 119 ? -10.307 1.301 25.957 1.00 96.31 119 ARG A C 1
ATOM 909 O O . ARG A 1 119 ? -9.937 0.767 24.917 1.00 96.31 119 ARG A O 1
ATOM 916 N N . VAL A 1 120 ? -11.595 1.345 26.292 1.00 97.69 120 VAL A N 1
ATOM 917 C CA . VAL A 1 120 ? -12.650 0.941 25.355 1.00 97.69 120 VAL A CA 1
ATOM 918 C C . VAL A 1 120 ? -12.790 1.974 24.239 1.00 97.69 120 VAL A C 1
ATOM 920 O O . VAL A 1 120 ? -12.874 1.561 23.088 1.00 97.69 120 VAL A O 1
ATOM 923 N N . LEU A 1 121 ? -12.764 3.274 24.557 1.00 97.75 121 LEU A N 1
ATOM 924 C CA . LEU A 1 121 ? -12.831 4.352 23.562 1.00 97.75 121 LEU A CA 1
ATOM 925 C C . LEU A 1 121 ? -11.671 4.260 22.561 1.00 97.75 121 LEU A C 1
ATOM 927 O O . LEU A 1 121 ? -11.907 4.281 21.356 1.00 97.75 121 LEU A O 1
ATOM 931 N N . GLU A 1 122 ? -10.455 4.023 23.057 1.00 95.81 122 GLU A N 1
ATOM 932 C CA . GLU A 1 122 ? -9.257 3.785 22.236 1.00 95.81 122 GLU A CA 1
ATOM 933 C C . GLU A 1 122 ? -9.434 2.579 21.304 1.00 95.81 122 GLU A C 1
ATOM 935 O O . GLU A 1 122 ? -9.163 2.659 20.109 1.00 95.81 122 GLU A O 1
ATOM 940 N N . LYS A 1 123 ? -9.978 1.465 21.810 1.00 93.94 123 LYS A N 1
ATOM 941 C CA . LYS A 1 123 ? -10.261 0.271 20.992 1.00 93.94 123 LYS A CA 1
ATOM 942 C C . LYS A 1 123 ? -11.400 0.455 19.987 1.00 93.94 123 LYS A C 1
ATOM 944 O O . LYS A 1 123 ? -11.481 -0.299 19.022 1.00 93.94 123 LYS A O 1
ATOM 949 N N . CYS A 1 124 ? -12.287 1.419 20.211 1.00 95.56 124 CYS A N 1
ATOM 950 C CA . CYS A 1 124 ? -13.288 1.834 19.228 1.00 95.56 124 CYS A CA 1
ATOM 951 C C . CYS A 1 124 ? -12.704 2.788 18.170 1.00 95.56 124 CYS A C 1
ATOM 953 O O . CYS A 1 124 ? -13.427 3.182 17.260 1.00 95.56 124 CYS A O 1
ATOM 955 N N . GLY A 1 125 ? -11.417 3.139 18.272 1.00 94.12 125 GLY A N 1
ATOM 956 C CA . GLY A 1 125 ? -10.704 4.008 17.338 1.00 94.12 125 GLY A CA 1
ATOM 957 C C . GLY A 1 125 ? -10.671 5.483 17.742 1.00 94.12 125 GLY A C 1
ATOM 958 O O . GLY A 1 125 ? -10.045 6.271 17.042 1.00 94.12 125 GLY A O 1
ATOM 959 N N . LEU A 1 126 ? -11.309 5.879 18.851 1.00 97.56 126 LEU A N 1
ATOM 960 C CA . LEU A 1 126 ? -11.297 7.271 19.298 1.00 97.56 126 LEU A CA 1
ATOM 961 C C . LEU A 1 126 ? -9.956 7.626 19.952 1.00 97.56 126 LEU A C 1
ATOM 963 O O . LEU A 1 126 ? -9.350 6.816 20.654 1.00 97.56 126 LEU A O 1
ATOM 967 N N . ARG A 1 127 ? -9.521 8.874 19.781 1.00 96.44 127 ARG A N 1
ATOM 968 C CA . ARG A 1 127 ? -8.272 9.418 20.332 1.00 96.44 127 ARG A CA 1
ATOM 969 C C . ARG A 1 127 ? -8.567 10.500 21.361 1.00 96.44 127 ARG A C 1
ATOM 971 O O . ARG A 1 127 ? -9.565 11.203 21.241 1.00 96.44 127 ARG A O 1
ATOM 978 N N . HIS A 1 128 ? -7.709 10.625 22.374 1.00 96.94 128 HIS A N 1
ATOM 979 C CA . HIS A 1 128 ? -7.825 11.676 23.390 1.00 96.94 128 HIS A CA 1
ATOM 980 C C . HIS A 1 128 ? -7.673 13.055 22.738 1.00 96.94 128 HIS A C 1
ATOM 982 O O . HIS A 1 128 ? -6.725 13.284 21.991 1.00 96.94 128 HIS A O 1
ATOM 988 N N . VAL A 1 129 ? -8.620 13.951 23.012 1.00 96.88 129 VAL A N 1
ATOM 989 C CA . VAL A 1 129 ? -8.650 15.317 22.470 1.00 96.88 129 VAL A CA 1
ATOM 990 C C . VAL A 1 129 ? -8.210 16.319 23.527 1.00 96.88 129 VAL A C 1
ATOM 992 O O . VAL A 1 129 ? -7.374 17.180 23.265 1.00 96.88 129 VAL A O 1
ATOM 995 N N . ARG A 1 130 ? -8.800 16.239 24.724 1.00 96.69 130 ARG A N 1
ATOM 996 C CA . ARG A 1 130 ? -8.549 17.187 25.816 1.00 96.69 130 ARG A CA 1
ATOM 997 C C . ARG A 1 130 ? -8.976 16.628 27.166 1.00 96.69 130 ARG A C 1
ATOM 999 O O . ARG A 1 130 ? -9.807 15.723 27.248 1.00 96.69 130 ARG A O 1
ATOM 1006 N N . THR A 1 131 ? -8.437 17.228 28.220 1.00 97.25 131 THR A N 1
ATOM 1007 C CA . THR A 1 131 ? -8.898 17.065 29.604 1.00 97.25 131 THR A CA 1
ATOM 1008 C C . THR A 1 131 ? -9.507 18.386 30.063 1.00 97.25 131 THR A C 1
ATOM 1010 O O . THR A 1 131 ? -8.959 19.444 29.754 1.00 97.25 131 THR A O 1
ATOM 1013 N N . PHE A 1 132 ? -10.638 18.346 30.761 1.00 95.00 132 PHE A N 1
ATOM 1014 C CA . PHE A 1 132 ? -11.324 19.538 31.257 1.00 95.00 132 PHE A CA 1
ATOM 1015 C C . PHE A 1 132 ? -11.955 19.288 32.624 1.00 95.00 132 PHE A C 1
ATOM 1017 O O . PHE A 1 132 ? -12.230 18.151 32.985 1.00 95.00 132 PHE A O 1
ATOM 1024 N N . HIS A 1 133 ? -12.197 20.351 33.383 1.00 92.56 133 HIS A N 1
ATOM 1025 C CA . HIS A 1 133 ? -12.784 20.265 34.717 1.00 92.56 133 HIS A CA 1
ATOM 1026 C C . HIS A 1 133 ? -14.192 20.841 34.701 1.00 92.56 133 HIS A C 1
ATOM 1028 O O . HIS A 1 133 ? -14.439 21.875 34.079 1.00 92.56 133 HIS A O 1
ATOM 1034 N N . VAL A 1 134 ? -15.106 20.156 35.380 1.00 84.88 134 VAL A N 1
ATOM 1035 C CA . VAL A 1 134 ? -16.488 20.593 35.575 1.00 84.88 134 VAL A CA 1
ATOM 1036 C C . VAL A 1 134 ? -16.702 20.756 37.074 1.00 84.88 134 VAL A C 1
ATOM 1038 O O . VAL A 1 134 ? -16.312 19.889 37.855 1.00 84.88 134 VAL A O 1
ATOM 1041 N N . GLU A 1 135 ? -17.276 21.886 37.480 1.00 80.38 135 GLU A N 1
ATOM 1042 C CA . GLU A 1 135 ? -17.629 22.123 38.878 1.00 80.38 135 GLU A CA 1
ATOM 1043 C C . GLU A 1 135 ? -18.980 21.475 39.181 1.00 80.38 135 GLU A C 1
ATOM 1045 O O . GLU A 1 135 ? -19.996 21.814 38.572 1.00 80.38 135 GLU A O 1
ATOM 1050 N N . PHE A 1 136 ? -18.983 20.556 40.144 1.00 75.50 136 PHE A N 1
ATOM 1051 C CA . PHE A 1 136 ? -20.189 19.906 40.643 1.00 75.50 136 PHE A CA 1
ATOM 1052 C C . PHE A 1 136 ? -20.428 20.301 42.105 1.00 75.50 136 PHE A C 1
ATOM 1054 O O . PHE A 1 136 ? -19.461 20.390 42.867 1.00 75.50 136 PHE A O 1
ATOM 1061 N N . PRO A 1 137 ? -21.691 20.506 42.530 1.00 77.19 137 PRO A N 1
ATOM 1062 C CA . PRO A 1 137 ? -22.017 20.771 43.933 1.00 77.19 137 PRO A CA 1
ATOM 1063 C C . PRO A 1 137 ? -21.576 19.653 44.890 1.00 77.19 137 PRO A C 1
ATOM 1065 O O . PRO A 1 137 ? -21.247 19.939 46.038 1.00 77.19 137 PRO A O 1
ATOM 1068 N N . ASP A 1 138 ? -21.562 18.404 44.413 1.00 82.25 138 ASP A N 1
ATOM 1069 C CA . ASP A 1 138 ? -21.099 17.218 45.140 1.00 82.25 138 ASP A CA 1
ATOM 1070 C C . ASP A 1 138 ? -20.189 16.382 44.214 1.00 82.25 138 ASP A C 1
ATOM 1072 O O . ASP A 1 138 ? -20.685 15.604 43.398 1.00 82.25 138 ASP A O 1
ATOM 1076 N N . PRO A 1 139 ? -18.863 16.620 44.217 1.00 81.62 139 PRO A N 1
ATOM 1077 C CA . PRO A 1 139 ? -17.957 16.012 43.250 1.00 81.62 139 PRO A CA 1
ATOM 1078 C C . PRO A 1 139 ? -17.702 14.529 43.548 1.00 81.62 139 PRO A C 1
ATOM 1080 O O . PRO A 1 139 ? -17.332 14.143 44.658 1.00 81.62 139 PRO A O 1
ATOM 1083 N N . LEU A 1 140 ? -17.809 13.695 42.512 1.00 86.88 140 LEU A N 1
ATOM 1084 C CA . LEU A 1 140 ? -17.469 12.275 42.588 1.00 86.88 140 LEU A CA 1
ATOM 1085 C C . LEU A 1 140 ? -15.970 12.065 42.891 1.00 86.88 140 LEU A C 1
ATOM 1087 O O . LEU A 1 140 ? -15.129 12.827 42.406 1.00 86.88 140 LEU A O 1
ATOM 1091 N N . PRO A 1 141 ? -15.587 10.997 43.619 1.00 89.25 141 PRO A N 1
ATOM 1092 C CA . PRO A 1 141 ? -14.180 10.673 43.842 1.00 89.25 141 PRO A CA 1
ATOM 1093 C C . PRO A 1 141 ? -13.387 10.554 42.530 1.00 89.25 141 PRO A C 1
ATOM 1095 O O . PRO A 1 141 ? -13.708 9.729 41.670 1.00 89.25 141 PRO A O 1
ATOM 1098 N N . GLY A 1 142 ? -12.315 11.340 42.394 1.00 88.69 142 GLY A N 1
ATOM 1099 C CA . GLY A 1 142 ? -11.493 11.408 41.188 1.00 88.69 142 GLY A CA 1
ATOM 1100 C C . GLY A 1 142 ? -11.874 12.534 40.220 1.00 88.69 142 GLY A C 1
ATOM 1101 O O . GLY A 1 142 ? -11.199 12.685 39.198 1.00 88.69 142 GLY A O 1
ATOM 1102 N N . ALA A 1 143 ? -12.911 13.328 40.517 1.00 89.75 143 ALA A N 1
ATOM 1103 C CA . ALA A 1 143 ? -13.288 14.508 39.734 1.00 89.75 143 ALA A CA 1
ATOM 1104 C C . ALA A 1 143 ? -12.188 15.588 39.714 1.00 89.75 143 ALA A C 1
ATOM 1106 O O . ALA A 1 143 ? -12.115 16.374 38.772 1.00 89.75 143 ALA A O 1
ATOM 1107 N N . GLU A 1 144 ? -11.267 15.590 40.684 1.00 91.00 144 GLU A N 1
ATOM 1108 C CA . GLU A 1 144 ? -10.092 16.469 40.709 1.00 91.00 144 GLU A CA 1
ATOM 1109 C C . GLU A 1 144 ? -9.150 16.258 39.507 1.00 91.00 144 GLU A C 1
ATOM 1111 O O . GLU A 1 144 ? -8.438 17.175 39.092 1.00 91.00 144 GLU A O 1
ATOM 1116 N N . TYR A 1 145 ? -9.182 15.069 38.895 1.00 93.12 145 TYR A N 1
ATOM 1117 C CA . TYR A 1 145 ? -8.433 14.762 37.675 1.00 93.12 145 TYR A CA 1
ATOM 1118 C C . TYR A 1 145 ? -9.178 15.168 36.391 1.00 93.12 145 TYR A C 1
ATOM 1120 O O . TYR A 1 145 ? -8.605 15.070 35.304 1.00 93.12 145 TYR A O 1
ATOM 1128 N N . GLY A 1 146 ? -10.420 15.644 36.516 1.00 94.00 146 GLY A N 1
ATOM 1129 C CA . GLY A 1 146 ? -11.262 16.128 35.429 1.00 94.00 146 GLY A CA 1
ATOM 1130 C C . GLY A 1 146 ? -11.933 15.032 34.598 1.00 94.00 146 GLY A C 1
ATOM 1131 O O . GLY A 1 146 ? -11.859 13.835 34.882 1.00 94.00 146 GLY A O 1
ATOM 1132 N N . GLU A 1 147 ? -12.575 15.479 33.531 1.00 95.81 147 GLU A N 1
ATOM 1133 C CA . GLU A 1 147 ? -13.168 14.701 32.450 1.00 95.81 147 GLU A CA 1
ATOM 1134 C C . GLU A 1 147 ? -12.213 14.652 31.257 1.00 95.81 147 GLU A C 1
ATOM 1136 O O . GLU A 1 147 ? -11.448 15.588 31.006 1.00 95.81 147 GLU A O 1
ATOM 1141 N N . VAL A 1 148 ? -12.266 13.568 30.487 1.00 97.44 148 VAL A N 1
ATOM 1142 C CA . VAL A 1 148 ? -11.530 13.436 29.227 1.00 97.44 148 VAL A CA 1
ATOM 1143 C C . VAL A 1 148 ? -12.485 13.285 28.056 1.00 97.44 148 VAL A C 1
ATOM 1145 O O . VAL A 1 148 ? -13.391 12.455 28.084 1.00 97.44 148 VAL A O 1
ATOM 1148 N N . GLU A 1 149 ? -12.240 14.066 27.008 1.00 97.56 149 GLU A N 1
ATOM 1149 C CA . GLU A 1 149 ? -12.934 13.963 25.726 1.00 97.56 149 GLU A CA 1
ATOM 1150 C C . GLU A 1 149 ? -12.089 13.131 24.760 1.00 97.56 149 GLU A C 1
ATOM 1152 O O . GLU A 1 149 ? -10.884 13.358 24.608 1.00 97.56 149 GLU A O 1
ATOM 1157 N N . TYR A 1 150 ? -12.735 12.181 24.095 1.00 98.31 150 TYR A N 1
ATOM 1158 C CA . TYR A 1 150 ? -12.182 11.398 23.003 1.00 98.31 150 TYR A CA 1
ATOM 1159 C C . TYR A 1 150 ? -12.996 11.647 21.734 1.00 98.31 150 TYR A C 1
ATOM 1161 O O . TYR A 1 150 ? -14.216 11.792 21.806 1.00 98.31 150 TYR A O 1
ATOM 1169 N N . ALA A 1 151 ? -12.344 11.652 20.572 1.00 97.56 151 ALA A N 1
ATOM 1170 C CA . ALA A 1 151 ? -13.023 11.808 19.291 1.00 97.56 151 ALA A CA 1
ATOM 1171 C C . ALA A 1 151 ? -12.419 10.940 18.184 1.00 97.56 151 ALA A C 1
ATOM 1173 O O . ALA A 1 151 ? -11.262 10.530 18.253 1.00 97.56 151 ALA A O 1
ATOM 1174 N N . LEU A 1 152 ? -13.231 10.678 17.164 1.00 97.50 152 LEU A N 1
ATOM 1175 C CA . LEU A 1 152 ? -12.841 10.074 15.893 1.00 97.50 152 LEU A CA 1
ATOM 1176 C C . LEU A 1 152 ? -13.583 10.804 14.771 1.00 97.50 152 LEU A C 1
ATOM 1178 O O . LEU A 1 152 ? -14.804 10.966 14.860 1.00 97.50 152 LEU A O 1
ATOM 1182 N N . THR A 1 153 ? -12.888 11.253 13.726 1.00 96.12 153 THR A N 1
ATOM 1183 C CA . THR A 1 153 ? -13.542 11.819 12.533 1.00 96.12 153 THR A CA 1
ATOM 1184 C C . THR A 1 153 ? -13.831 10.756 11.478 1.00 96.12 153 THR A C 1
ATOM 1186 O O . THR A 1 153 ? -13.247 9.669 11.478 1.00 96.12 153 THR A O 1
ATOM 1189 N N . LYS A 1 154 ? -14.734 11.071 10.542 1.00 92.00 154 LYS A N 1
ATOM 1190 C CA . LYS A 1 154 ? -15.031 10.189 9.409 1.00 92.00 154 LYS A CA 1
ATOM 1191 C C . LYS A 1 154 ? -13.793 9.944 8.552 1.00 92.00 154 LYS A C 1
ATOM 1193 O O . LYS A 1 154 ? -13.574 8.817 8.125 1.00 92.00 154 LYS A O 1
ATOM 1198 N N . GLU A 1 155 ? -12.982 10.971 8.329 1.00 86.94 155 GLU A N 1
ATOM 1199 C CA . GLU A 1 155 ? -11.756 10.881 7.536 1.00 86.94 155 GLU A CA 1
ATOM 1200 C C . GLU A 1 155 ? -10.724 9.970 8.213 1.00 86.94 155 GLU A C 1
ATOM 1202 O O . GLU A 1 155 ? -10.094 9.149 7.552 1.00 86.94 155 GLU A O 1
ATOM 1207 N N . GLU A 1 156 ? -10.574 10.068 9.537 1.00 87.56 156 GLU A N 1
ATOM 1208 C CA . GLU A 1 156 ? -9.710 9.176 10.316 1.00 87.56 156 GLU A CA 1
ATOM 1209 C C . GLU A 1 156 ? -10.201 7.729 10.285 1.00 87.56 156 GLU A C 1
ATOM 1211 O O . GLU A 1 156 ? -9.400 6.816 10.091 1.00 87.56 156 GLU A O 1
ATOM 1216 N N . TRP A 1 157 ? -11.513 7.515 10.421 1.00 90.75 157 TRP A N 1
ATOM 1217 C CA . TRP A 1 157 ? -12.111 6.188 10.302 1.00 90.75 157 TRP A CA 1
ATOM 1218 C C . TRP A 1 157 ? -11.904 5.599 8.901 1.00 90.75 157 TRP A C 1
ATOM 1220 O O . TRP A 1 157 ? -11.471 4.456 8.784 1.00 90.75 157 TRP A O 1
ATOM 1230 N N . GLN A 1 158 ? -12.147 6.377 7.841 1.00 83.06 158 GLN A N 1
ATOM 1231 C CA . GLN A 1 158 ? -11.927 5.952 6.454 1.00 83.06 158 GLN A CA 1
ATOM 1232 C C . GLN A 1 158 ? -10.462 5.605 6.193 1.00 83.06 158 GLN A C 1
ATOM 1234 O O . GLN A 1 158 ? -10.190 4.584 5.566 1.00 83.06 158 GLN A O 1
ATOM 1239 N N . ARG A 1 159 ? -9.528 6.413 6.710 1.00 77.00 159 ARG A N 1
ATOM 1240 C CA . ARG A 1 159 ? -8.093 6.130 6.620 1.00 77.00 159 ARG A CA 1
ATOM 1241 C C . ARG A 1 159 ? -7.752 4.800 7.285 1.00 77.00 159 ARG A C 1
ATOM 1243 O O . ARG A 1 159 ? -7.153 3.956 6.637 1.00 77.00 159 ARG A O 1
ATOM 1250 N N . ALA A 1 160 ? -8.227 4.572 8.510 1.00 74.12 160 ALA A N 1
ATOM 1251 C CA . ALA A 1 160 ? -7.995 3.318 9.224 1.00 74.12 160 ALA A CA 1
ATOM 1252 C C . ALA A 1 160 ? -8.630 2.102 8.519 1.00 74.12 160 ALA A C 1
ATOM 1254 O O . ALA A 1 160 ? -8.070 1.010 8.544 1.00 74.12 160 ALA A O 1
ATOM 1255 N N . GLN A 1 161 ? -9.796 2.267 7.878 1.00 72.38 161 GLN A N 1
ATOM 1256 C CA . GLN A 1 161 ? -10.380 1.212 7.038 1.00 72.38 161 GLN A CA 1
ATOM 1257 C C . GLN A 1 161 ? -9.535 0.947 5.783 1.00 72.38 161 GLN A C 1
ATOM 1259 O O . GLN A 1 161 ? -9.405 -0.204 5.377 1.00 72.38 161 GLN A O 1
ATOM 1264 N N . GLY A 1 162 ? -8.961 1.993 5.183 1.00 65.50 162 GLY A N 1
ATOM 1265 C CA . GLY A 1 162 ? -8.028 1.886 4.064 1.00 65.50 162 GLY A CA 1
ATOM 1266 C C . GLY A 1 162 ? -6.743 1.157 4.452 1.00 65.50 162 GLY A C 1
ATOM 1267 O O . GLY A 1 162 ? -6.404 0.171 3.815 1.00 65.50 162 GLY A O 1
ATOM 1268 N N . GLU A 1 163 ? -6.075 1.580 5.525 1.00 65.69 163 GLU A N 1
ATOM 1269 C CA . GLU A 1 163 ? -4.856 0.943 6.053 1.00 65.69 163 GLU A CA 1
ATOM 1270 C C . GLU A 1 163 ? -5.090 -0.547 6.357 1.00 65.69 163 GLU A C 1
ATOM 1272 O O . GLU A 1 163 ? -4.334 -1.404 5.902 1.00 65.69 163 GLU A O 1
ATOM 1277 N N . ALA A 1 164 ? -6.206 -0.883 7.017 1.00 69.56 164 ALA A N 1
ATOM 1278 C CA . ALA A 1 164 ? -6.581 -2.273 7.284 1.00 69.56 164 ALA A CA 1
ATOM 1279 C C . ALA A 1 164 ? -6.901 -3.081 6.010 1.00 69.56 164 ALA A C 1
ATOM 1281 O O . ALA A 1 164 ? -6.729 -4.296 5.997 1.00 69.56 164 ALA A O 1
ATOM 1282 N N . MET A 1 165 ? -7.377 -2.433 4.941 1.00 80.12 165 MET A N 1
ATOM 1283 C CA . MET A 1 165 ? -7.647 -3.086 3.653 1.00 80.12 165 MET A CA 1
ATOM 1284 C C . MET A 1 165 ? -6.356 -3.471 2.915 1.00 80.12 165 MET A C 1
ATOM 1286 O O . MET A 1 165 ? -6.374 -4.427 2.141 1.00 80.12 165 MET A O 1
ATOM 1290 N N . TRP A 1 166 ? -5.265 -2.735 3.139 1.00 85.56 166 TRP A N 1
ATOM 1291 C CA . TRP A 1 166 ? -3.960 -2.981 2.517 1.00 85.56 166 TRP A CA 1
ATOM 1292 C C . TRP A 1 166 ? -2.990 -3.760 3.415 1.00 85.56 166 TRP A C 1
ATOM 1294 O O . TRP A 1 166 ? -1.897 -4.067 2.958 1.00 85.56 166 TRP A O 1
ATOM 1304 N N . ASP A 1 167 ? -3.383 -4.076 4.654 1.00 87.19 167 ASP A N 1
ATOM 1305 C CA . ASP A 1 167 ? -2.595 -4.818 5.652 1.00 87.19 167 ASP A CA 1
ATOM 1306 C C . ASP A 1 167 ? -1.166 -4.280 5.858 1.00 87.19 167 ASP A C 1
ATOM 1308 O O . ASP A 1 167 ? -0.208 -5.025 6.046 1.00 87.19 167 ASP A O 1
ATOM 1312 N N . THR A 1 168 ? -0.984 -2.958 5.827 1.00 90.94 168 THR A N 1
ATOM 1313 C CA . THR A 1 168 ? 0.358 -2.349 5.883 1.00 90.94 168 THR A CA 1
ATOM 1314 C C . THR A 1 168 ? 1.087 -2.551 7.210 1.00 90.94 168 THR A C 1
ATOM 1316 O O . THR A 1 168 ? 2.309 -2.396 7.293 1.00 90.94 168 THR A O 1
ATOM 1319 N N . ASP A 1 169 ? 0.357 -2.910 8.264 1.00 87.88 169 ASP A N 1
ATOM 1320 C CA . ASP A 1 169 ? 0.924 -3.234 9.574 1.00 87.88 169 ASP A CA 1
ATOM 1321 C C . ASP A 1 169 ? 1.819 -4.484 9.540 1.00 87.88 169 ASP A C 1
ATOM 1323 O O . ASP A 1 169 ? 2.695 -4.617 10.395 1.00 87.88 169 ASP A O 1
ATOM 1327 N N . SER A 1 170 ? 1.668 -5.358 8.537 1.00 90.00 170 SER A N 1
ATOM 1328 C CA . SER A 1 170 ? 2.526 -6.539 8.356 1.00 90.00 170 SER A CA 1
ATOM 1329 C C . SER A 1 170 ? 3.940 -6.219 7.859 1.00 90.00 170 SER A C 1
ATOM 1331 O O . SER A 1 170 ? 4.842 -7.035 8.053 1.00 90.00 170 SER A O 1
ATOM 1333 N N . VAL A 1 171 ? 4.165 -5.034 7.276 1.00 96.12 171 VAL A N 1
ATOM 1334 C CA . VAL A 1 171 ? 5.455 -4.671 6.665 1.00 96.12 171 VAL A CA 1
ATOM 1335 C C . VAL A 1 171 ? 6.572 -4.589 7.710 1.00 96.12 171 VAL A C 1
ATOM 1337 O O . VAL A 1 171 ? 6.506 -3.805 8.662 1.00 96.12 171 VAL A O 1
ATOM 1340 N N . ASP A 1 172 ? 7.652 -5.335 7.505 1.00 97.62 172 ASP A N 1
ATOM 1341 C CA . ASP A 1 172 ? 8.867 -5.196 8.313 1.00 97.62 172 ASP A CA 1
ATOM 1342 C C . ASP A 1 172 ? 9.772 -4.084 7.748 1.00 97.62 172 ASP A C 1
ATOM 1344 O O . ASP A 1 172 ? 10.498 -4.269 6.766 1.00 97.62 172 ASP A O 1
ATOM 1348 N N . LEU A 1 173 ? 9.711 -2.899 8.368 1.00 98.31 173 LEU A N 1
ATOM 1349 C CA . LEU A 1 173 ? 10.509 -1.739 7.958 1.00 98.31 173 LEU A CA 1
ATOM 1350 C C . LEU A 1 173 ? 12.014 -1.977 8.119 1.00 98.31 173 LEU A C 1
ATOM 1352 O O . LEU A 1 173 ? 12.785 -1.549 7.262 1.00 98.31 173 LEU A O 1
ATOM 1356 N N . ASP A 1 174 ? 12.440 -2.661 9.181 1.00 98.38 174 ASP A N 1
ATOM 1357 C CA . ASP A 1 174 ? 13.863 -2.866 9.458 1.00 98.38 174 ASP A CA 1
ATOM 1358 C C . ASP A 1 174 ? 14.471 -3.819 8.423 1.00 98.38 174 ASP A C 1
ATOM 1360 O O . ASP A 1 174 ? 15.540 -3.543 7.867 1.00 98.38 174 ASP A O 1
ATOM 1364 N N . ALA A 1 175 ? 13.757 -4.898 8.088 1.00 98.38 175 ALA A N 1
ATOM 1365 C CA . ALA A 1 175 ? 14.159 -5.811 7.023 1.00 98.38 175 ALA A CA 1
ATOM 1366 C C . ALA A 1 175 ? 14.185 -5.108 5.653 1.00 98.38 175 ALA A C 1
ATOM 1368 O O . ALA A 1 175 ? 15.137 -5.273 4.881 1.00 98.38 175 ALA A O 1
ATOM 1369 N N . TYR A 1 176 ? 13.181 -4.274 5.359 1.00 98.81 176 TYR A N 1
ATOM 1370 C CA . TYR A 1 176 ? 13.137 -3.482 4.131 1.00 98.81 176 TYR A CA 1
ATOM 1371 C C . TYR A 1 176 ? 14.324 -2.508 4.018 1.00 98.81 176 TYR A C 1
ATOM 1373 O O . TYR A 1 176 ? 14.972 -2.426 2.968 1.00 98.81 176 TYR A O 1
ATOM 1381 N N . PHE A 1 177 ? 14.658 -1.797 5.096 1.00 98.81 177 PHE A N 1
ATOM 1382 C CA . PHE A 1 177 ? 15.811 -0.896 5.138 1.00 98.81 177 PHE A CA 1
ATOM 1383 C C . PHE A 1 177 ? 17.132 -1.651 4.999 1.00 98.81 177 PHE A C 1
ATOM 1385 O O . PHE A 1 177 ? 17.998 -1.223 4.238 1.00 98.81 177 PHE A O 1
ATOM 1392 N N . ALA A 1 178 ? 17.270 -2.825 5.619 1.00 98.62 178 ALA A N 1
ATOM 1393 C CA . ALA A 1 178 ? 18.439 -3.680 5.424 1.00 98.62 178 ALA A CA 1
ATOM 1394 C C . ALA A 1 178 ? 18.582 -4.169 3.968 1.00 98.62 178 ALA A C 1
ATOM 1396 O O . ALA A 1 178 ? 19.698 -4.318 3.466 1.00 98.62 178 ALA A O 1
ATOM 1397 N N . ARG A 1 179 ? 17.465 -4.405 3.265 1.00 98.19 179 ARG A N 1
ATOM 1398 C CA . ARG A 1 179 ? 17.462 -4.809 1.849 1.00 98.19 179 ARG A CA 1
ATOM 1399 C C . ARG A 1 179 ? 17.841 -3.671 0.908 1.00 98.19 179 ARG A C 1
ATOM 1401 O O . ARG A 1 179 ? 18.561 -3.926 -0.056 1.00 98.19 179 ARG A O 1
ATOM 1408 N N . THR A 1 180 ? 17.337 -2.468 1.163 1.00 98.44 180 THR A N 1
ATOM 1409 C CA . THR A 1 180 ? 17.419 -1.330 0.231 1.00 98.44 180 THR A CA 1
ATOM 1410 C C . THR A 1 180 ? 18.536 -0.339 0.551 1.00 98.44 180 THR A C 1
ATOM 1412 O O . THR A 1 180 ? 18.961 0.405 -0.327 1.00 98.44 180 THR A O 1
ATOM 1415 N N . GLY A 1 181 ? 19.025 -0.319 1.792 1.00 98.25 181 GLY A N 1
ATOM 1416 C CA . GLY A 1 181 ? 19.970 0.684 2.287 1.00 98.25 181 GLY A CA 1
ATOM 1417 C C . GLY A 1 181 ? 19.333 2.036 2.632 1.00 98.25 181 GLY A C 1
ATOM 1418 O O . GLY A 1 181 ? 20.054 2.955 3.018 1.00 98.25 181 GLY A O 1
ATOM 1419 N N . ALA A 1 182 ? 18.009 2.173 2.504 1.00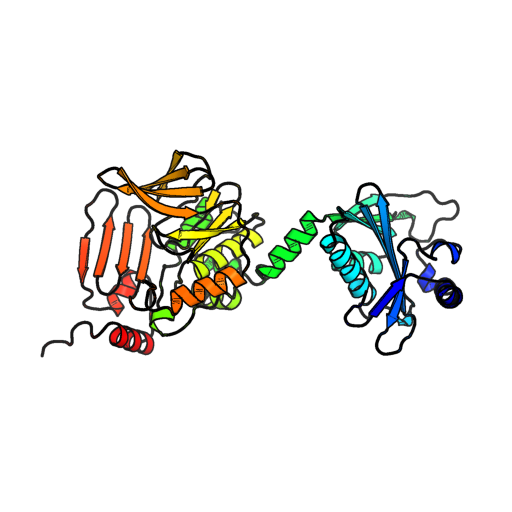 98.25 182 ALA A N 1
ATOM 1420 C CA . ALA A 1 182 ? 17.278 3.356 2.951 1.00 98.25 182 ALA A CA 1
ATOM 1421 C C . ALA A 1 182 ? 17.100 3.376 4.481 1.00 98.25 182 ALA A C 1
ATOM 1423 O O . ALA A 1 182 ? 17.485 2.441 5.183 1.00 98.25 182 ALA A O 1
ATOM 1424 N N . SER A 1 183 ? 16.494 4.439 5.012 1.00 98.19 183 SER A N 1
ATOM 1425 C CA . SER A 1 183 ? 16.146 4.541 6.430 1.00 98.19 183 SER A CA 1
ATOM 1426 C C . SER A 1 183 ? 14.809 5.250 6.645 1.00 98.19 183 SER A C 1
ATOM 1428 O O . SER A 1 183 ? 14.251 5.865 5.737 1.00 98.19 183 SER A O 1
ATOM 1430 N N . ALA A 1 184 ? 14.316 5.233 7.887 1.00 96.94 184 ALA A N 1
ATOM 1431 C CA . ALA A 1 184 ? 13.106 5.959 8.276 1.00 96.94 184 ALA A CA 1
ATOM 1432 C C . ALA A 1 184 ? 13.206 7.489 8.098 1.00 96.94 184 ALA A C 1
ATOM 1434 O O . ALA A 1 184 ? 12.183 8.166 8.107 1.00 96.94 184 ALA A O 1
ATOM 1435 N N . SER A 1 185 ? 14.418 8.044 7.954 1.00 97.62 185 SER A N 1
ATOM 1436 C CA . SER A 1 185 ? 14.638 9.473 7.691 1.00 97.62 185 SER A CA 1
ATOM 1437 C C . SER A 1 185 ? 14.851 9.799 6.211 1.00 97.62 185 SER A C 1
ATOM 1439 O O . SER A 1 185 ? 15.044 10.969 5.887 1.00 97.62 185 SER A O 1
ATOM 1441 N N . SER A 1 186 ? 14.872 8.798 5.327 1.00 98.38 186 SER A N 1
ATOM 1442 C CA . SER A 1 186 ? 15.001 9.012 3.887 1.00 98.38 186 SER A CA 1
ATOM 1443 C C . SER A 1 186 ? 13.788 9.770 3.340 1.00 98.38 186 SER A C 1
ATOM 1445 O O . SER A 1 186 ? 12.637 9.491 3.681 1.00 98.38 186 SER A O 1
ATOM 1447 N N . SER A 1 187 ? 14.050 10.728 2.458 1.00 98.38 187 SER A N 1
ATOM 1448 C CA . SER A 1 187 ? 13.029 11.412 1.667 1.00 98.38 187 SER A CA 1
ATOM 1449 C C . SER A 1 187 ? 12.330 10.454 0.696 1.00 98.38 187 SER A C 1
ATOM 1451 O O . SER A 1 187 ? 12.850 9.384 0.374 1.00 98.38 187 SER A O 1
ATOM 1453 N N . LEU A 1 188 ? 11.169 10.857 0.164 1.00 98.50 188 LEU A N 1
ATOM 1454 C CA . LEU A 1 188 ? 10.446 10.079 -0.850 1.00 98.50 188 LEU A CA 1
ATOM 1455 C C . LEU A 1 188 ? 11.328 9.739 -2.066 1.00 98.50 188 LEU A C 1
ATOM 1457 O O . LEU A 1 188 ? 11.280 8.614 -2.557 1.00 98.50 188 LEU A O 1
ATOM 1461 N N . THR A 1 189 ? 12.157 10.681 -2.526 1.00 98.44 189 THR A N 1
ATOM 1462 C CA . THR A 1 189 ? 13.086 10.465 -3.647 1.00 98.44 189 THR A CA 1
ATOM 1463 C C . THR A 1 189 ? 14.171 9.448 -3.303 1.00 98.44 189 THR A C 1
ATOM 1465 O O . THR A 1 189 ? 14.427 8.549 -4.099 1.00 98.44 189 THR A O 1
ATOM 1468 N N . GLU A 1 190 ? 14.774 9.544 -2.114 1.00 98.56 190 GLU A N 1
ATOM 1469 C CA . GLU A 1 190 ? 15.796 8.590 -1.662 1.00 98.56 190 GLU A CA 1
ATOM 1470 C C . GLU A 1 190 ? 15.212 7.185 -1.469 1.00 98.56 190 GLU A C 1
ATOM 1472 O O . GLU A 1 190 ? 15.832 6.208 -1.878 1.00 98.56 190 GLU A O 1
ATOM 1477 N N . LEU A 1 191 ? 14.004 7.075 -0.903 1.00 98.75 191 LEU A N 1
ATOM 1478 C CA . LEU A 1 191 ? 13.289 5.802 -0.763 1.00 98.75 191 LEU A CA 1
ATOM 1479 C C . LEU A 1 191 ? 13.000 5.171 -2.128 1.00 98.75 191 LEU A C 1
ATOM 1481 O O . LEU A 1 191 ? 13.216 3.971 -2.302 1.00 98.75 191 LEU A O 1
ATOM 1485 N N . HIS A 1 192 ? 12.518 5.970 -3.084 1.00 98.69 192 HIS A N 1
ATOM 1486 C CA . HIS A 1 192 ? 12.191 5.518 -4.436 1.00 98.69 192 HIS A CA 1
ATOM 1487 C C . HIS A 1 192 ? 13.433 4.996 -5.163 1.00 98.69 192 HIS A C 1
ATOM 1489 O O . HIS A 1 192 ? 13.430 3.873 -5.664 1.00 98.69 192 HIS A O 1
ATOM 1495 N N . GLU A 1 193 ? 14.515 5.779 -5.171 1.00 98.50 193 GLU A N 1
ATOM 1496 C CA . GLU A 1 193 ? 15.771 5.373 -5.801 1.00 98.50 193 GLU A CA 1
ATOM 1497 C C . GLU A 1 193 ? 16.351 4.119 -5.130 1.00 98.50 193 GLU A C 1
ATOM 1499 O O . GLU A 1 193 ? 16.743 3.177 -5.822 1.00 98.50 193 GLU A O 1
ATOM 1504 N N . ALA A 1 194 ? 16.377 4.072 -3.793 1.00 98.50 194 ALA A N 1
ATOM 1505 C CA . ALA A 1 194 ? 16.889 2.922 -3.051 1.00 98.50 194 ALA A CA 1
ATOM 1506 C C . ALA A 1 194 ? 16.102 1.641 -3.364 1.00 98.50 194 ALA A C 1
ATOM 1508 O O . ALA A 1 194 ? 16.704 0.581 -3.535 1.00 98.50 194 ALA A O 1
ATOM 1509 N N . HIS A 1 195 ? 14.774 1.730 -3.493 1.00 98.75 195 HIS A N 1
ATOM 1510 C CA . HIS A 1 195 ? 13.939 0.598 -3.887 1.00 98.75 195 HIS A CA 1
ATOM 1511 C C . HIS A 1 195 ? 14.297 0.092 -5.287 1.00 98.75 195 HIS A C 1
ATOM 1513 O O . HIS A 1 195 ? 14.627 -1.083 -5.451 1.00 98.75 195 HIS A O 1
ATOM 1519 N N . VAL A 1 196 ? 14.256 0.985 -6.283 1.00 98.38 196 VAL A N 1
ATOM 1520 C CA . VAL A 1 196 ? 14.473 0.653 -7.702 1.00 98.38 196 VAL A CA 1
ATOM 1521 C C . VAL A 1 196 ? 15.867 0.072 -7.934 1.00 98.38 196 VAL A C 1
ATOM 1523 O O . VAL A 1 196 ? 16.032 -0.859 -8.718 1.00 98.38 196 VAL A O 1
ATOM 1526 N N . ARG A 1 197 ? 16.881 0.584 -7.229 1.00 97.44 197 ARG A N 1
ATOM 1527 C CA . ARG A 1 197 ? 18.257 0.088 -7.352 1.00 97.44 197 ARG A CA 1
ATOM 1528 C C . ARG A 1 197 ? 18.486 -1.245 -6.648 1.00 97.44 197 ARG A C 1
ATOM 1530 O O . ARG A 1 197 ? 19.344 -2.005 -7.083 1.00 97.44 197 ARG A O 1
ATOM 1537 N N . ALA A 1 198 ? 17.787 -1.513 -5.547 1.00 97.56 198 ALA A N 1
ATOM 1538 C CA . ALA A 1 198 ? 18.045 -2.694 -4.726 1.00 97.56 198 ALA A CA 1
ATOM 1539 C C . ALA A 1 198 ? 17.233 -3.928 -5.136 1.00 97.56 198 ALA A C 1
ATOM 1541 O O . ALA A 1 198 ? 17.674 -5.054 -4.881 1.00 97.56 198 ALA A O 1
ATOM 1542 N N . ILE A 1 199 ? 16.044 -3.730 -5.713 1.00 98.44 199 ILE A N 1
ATOM 1543 C CA . ILE A 1 199 ? 15.103 -4.805 -6.025 1.00 98.44 199 ILE A CA 1
ATOM 1544 C C . ILE A 1 199 ? 14.922 -4.868 -7.551 1.00 98.44 199 ILE A C 1
ATOM 1546 O O . ILE A 1 199 ? 14.402 -3.919 -8.134 1.00 98.44 199 ILE A O 1
ATOM 1550 N N . PRO A 1 200 ? 15.354 -5.956 -8.217 1.00 98.25 200 PRO A N 1
ATOM 1551 C CA . PRO A 1 200 ? 15.184 -6.117 -9.659 1.00 98.25 200 PRO A CA 1
ATOM 1552 C C . PRO A 1 200 ? 13.713 -6.267 -10.044 1.00 98.25 200 PRO A C 1
ATOM 1554 O O . PRO A 1 200 ? 12.945 -6.883 -9.309 1.00 98.25 200 PRO A O 1
ATOM 1557 N N . PHE A 1 201 ? 13.350 -5.804 -11.240 1.00 98.75 201 PHE A N 1
ATOM 1558 C CA . PHE A 1 201 ? 12.079 -6.185 -11.850 1.00 98.75 201 PHE A CA 1
ATOM 1559 C C . PHE A 1 201 ? 12.227 -7.554 -12.515 1.00 98.75 201 PHE A C 1
ATOM 1561 O O . PHE A 1 201 ? 13.174 -7.757 -13.275 1.00 98.75 201 PHE A O 1
ATOM 1568 N N . GLU A 1 202 ? 11.292 -8.470 -12.285 1.00 98.44 202 GLU A N 1
ATOM 1569 C CA . GLU A 1 202 ? 11.258 -9.804 -12.895 1.00 98.44 202 GLU A CA 1
ATOM 1570 C C . GLU A 1 202 ? 9.843 -10.407 -12.933 1.00 98.44 202 GLU A C 1
ATOM 1572 O O . GLU A 1 202 ? 8.977 -10.043 -12.142 1.00 98.44 202 GLU A O 1
ATOM 1577 N N . ASN A 1 203 ? 9.599 -11.340 -13.858 1.00 97.94 203 ASN A N 1
ATOM 1578 C CA . ASN A 1 203 ? 8.352 -12.116 -13.945 1.00 97.94 203 ASN A CA 1
ATOM 1579 C C . ASN A 1 203 ? 8.579 -13.636 -13.822 1.00 97.94 203 ASN A C 1
ATOM 1581 O O . ASN A 1 203 ? 7.847 -14.434 -14.407 1.00 97.94 203 ASN A O 1
ATOM 1585 N N . ILE A 1 204 ? 9.601 -14.065 -13.094 1.00 97.19 204 ILE A N 1
ATOM 1586 C CA . ILE A 1 204 ? 10.037 -15.461 -13.029 1.00 97.19 204 ILE A CA 1
ATOM 1587 C C . ILE A 1 204 ? 8.970 -16.361 -12.414 1.00 97.19 204 ILE A C 1
ATOM 1589 O O . ILE A 1 204 ? 8.761 -17.454 -12.924 1.00 97.19 204 ILE A O 1
ATOM 1593 N N . ASP A 1 205 ? 8.236 -15.910 -11.395 1.00 96.44 205 ASP A N 1
ATOM 1594 C CA . ASP A 1 205 ? 7.118 -16.696 -10.845 1.00 96.44 205 ASP A CA 1
ATOM 1595 C C . ASP A 1 205 ? 6.085 -17.035 -11.934 1.00 96.44 205 ASP A C 1
ATOM 1597 O O . ASP A 1 205 ? 5.608 -18.167 -12.002 1.00 96.44 205 ASP A O 1
ATOM 1601 N N . VAL A 1 206 ? 5.817 -16.098 -12.850 1.00 96.06 206 VAL A N 1
ATOM 1602 C CA . VAL A 1 206 ? 4.952 -16.339 -14.014 1.00 96.06 206 VAL A CA 1
ATOM 1603 C C . VAL A 1 206 ? 5.575 -17.372 -14.953 1.00 96.06 206 VAL A C 1
ATOM 1605 O O . VAL A 1 206 ? 4.889 -18.288 -15.402 1.00 96.06 206 VAL A O 1
ATOM 1608 N N . MET A 1 207 ? 6.887 -17.289 -15.195 1.00 94.38 207 MET A N 1
ATOM 1609 C CA . MET A 1 207 ? 7.623 -18.274 -16.002 1.00 94.38 207 MET A CA 1
ATOM 1610 C C . MET A 1 207 ? 7.665 -19.675 -15.369 1.00 94.38 207 MET A C 1
ATOM 1612 O O . MET A 1 207 ? 7.867 -20.653 -16.086 1.00 94.38 207 MET A O 1
ATOM 1616 N N . LEU A 1 208 ? 7.453 -19.773 -14.053 1.00 91.62 208 LEU A N 1
ATOM 1617 C CA . LEU A 1 208 ? 7.294 -21.020 -13.296 1.00 91.62 208 LEU A CA 1
ATOM 1618 C C . LEU A 1 208 ? 5.828 -21.494 -13.226 1.00 91.62 208 LEU A C 1
ATOM 1620 O O . LEU A 1 208 ? 5.521 -22.464 -12.532 1.00 91.62 208 LEU A O 1
ATOM 1624 N N . GLY A 1 209 ? 4.910 -20.819 -13.925 1.00 90.62 209 GLY A N 1
ATOM 1625 C CA . GLY A 1 209 ? 3.486 -21.155 -13.961 1.00 90.62 209 GLY A CA 1
ATOM 1626 C C . GLY A 1 209 ? 2.701 -20.717 -12.721 1.00 90.62 209 GLY A C 1
ATOM 1627 O O . GLY A 1 209 ? 1.603 -21.224 -12.481 1.00 90.62 209 GLY A O 1
ATOM 1628 N N . LEU A 1 210 ? 3.248 -19.799 -11.922 1.00 93.06 210 LEU A N 1
ATOM 1629 C CA . LEU A 1 210 ? 2.612 -19.265 -10.723 1.00 93.06 210 LEU A CA 1
ATOM 1630 C C . LEU A 1 210 ? 1.939 -17.920 -11.014 1.00 93.06 210 LEU A C 1
ATOM 1632 O O . LEU A 1 210 ? 2.376 -17.138 -11.856 1.00 93.06 210 LEU A O 1
ATOM 1636 N N . VAL A 1 211 ? 0.877 -17.626 -10.266 1.00 94.75 211 VAL A N 1
ATOM 1637 C CA . VAL A 1 211 ? 0.326 -16.269 -10.178 1.00 94.75 211 VAL A CA 1
ATOM 1638 C C . VAL A 1 211 ? 0.970 -15.604 -8.962 1.00 94.75 211 VAL A C 1
ATOM 1640 O O . VAL A 1 211 ? 0.765 -16.112 -7.857 1.00 94.75 211 VAL A O 1
ATOM 1643 N N . PRO A 1 212 ? 1.734 -14.507 -9.127 1.00 96.94 212 PRO A N 1
ATOM 1644 C CA . PRO A 1 212 ? 2.373 -13.827 -8.004 1.00 96.94 212 PRO A CA 1
ATOM 1645 C C . PRO A 1 212 ? 1.362 -13.417 -6.930 1.00 96.94 212 PRO A C 1
ATOM 1647 O O . PRO A 1 212 ? 0.273 -12.922 -7.251 1.00 96.94 212 PRO A O 1
ATOM 1650 N N . SER A 1 213 ? 1.723 -13.638 -5.663 1.00 93.56 213 SER A N 1
ATOM 1651 C CA . SER A 1 213 ? 0.899 -13.232 -4.521 1.00 93.56 213 SER A CA 1
ATOM 1652 C C . SER A 1 213 ? 0.842 -11.709 -4.418 1.00 93.56 213 SER A C 1
ATOM 1654 O O . SER A 1 213 ? 1.807 -11.015 -4.732 1.00 93.56 213 SER A O 1
ATOM 1656 N N . LEU A 1 214 ? -0.306 -11.198 -3.974 1.00 95.81 214 LEU A N 1
ATOM 1657 C CA . LEU A 1 214 ? -0.500 -9.779 -3.666 1.00 95.81 214 LEU A CA 1
ATOM 1658 C C . LEU A 1 214 ? -0.544 -9.513 -2.152 1.00 95.81 214 LEU A C 1
ATOM 1660 O O . LEU A 1 214 ? -0.834 -8.392 -1.740 1.00 95.81 214 LEU A O 1
ATOM 1664 N N . ASP A 1 215 ? -0.302 -10.538 -1.332 1.00 91.06 215 ASP A N 1
ATOM 1665 C CA . ASP A 1 215 ? -0.220 -10.421 0.122 1.00 91.06 215 ASP A CA 1
ATOM 1666 C C . ASP A 1 215 ? 1.143 -9.837 0.527 1.00 91.06 215 ASP A C 1
ATOM 1668 O O . ASP A 1 215 ? 2.185 -10.285 0.041 1.00 91.06 215 ASP A O 1
ATOM 1672 N N . LEU A 1 216 ? 1.154 -8.829 1.404 1.00 96.00 216 LEU A N 1
ATOM 1673 C CA . LEU A 1 216 ? 2.391 -8.155 1.807 1.00 96.00 216 LEU A CA 1
ATOM 1674 C C . LEU A 1 216 ? 3.367 -9.088 2.533 1.00 96.00 216 LEU A C 1
ATOM 1676 O O . LEU A 1 216 ? 4.576 -8.930 2.352 1.00 96.00 216 LEU A O 1
ATOM 1680 N N . VAL A 1 217 ? 2.874 -10.085 3.274 1.00 92.69 217 VAL A N 1
ATOM 1681 C CA . VAL A 1 217 ? 3.707 -11.092 3.946 1.00 92.69 217 VAL A CA 1
ATOM 1682 C C . VAL A 1 217 ? 4.444 -11.950 2.917 1.00 92.69 217 VAL A C 1
ATOM 1684 O O . VAL A 1 217 ? 5.650 -12.178 3.037 1.00 92.69 217 VAL A O 1
ATOM 1687 N N . ASP A 1 218 ? 3.753 -12.380 1.862 1.00 95.06 218 ASP A N 1
ATOM 1688 C CA . ASP A 1 218 ? 4.363 -13.168 0.787 1.00 95.06 218 ASP A CA 1
ATOM 1689 C C . ASP A 1 218 ? 5.345 -12.328 -0.039 1.00 95.06 218 ASP A C 1
ATOM 1691 O O . ASP A 1 218 ? 6.445 -12.786 -0.375 1.00 95.06 218 ASP A O 1
ATOM 1695 N N . ILE A 1 219 ? 4.959 -11.084 -0.346 1.00 98.62 219 ILE A N 1
ATOM 1696 C CA . ILE A 1 219 ? 5.773 -10.147 -1.120 1.00 98.62 219 ILE A CA 1
ATOM 1697 C C . ILE A 1 219 ? 7.081 -9.846 -0.385 1.00 98.62 219 ILE A C 1
ATOM 1699 O O . ILE A 1 219 ? 8.146 -9.938 -0.995 1.00 98.62 219 ILE A O 1
ATOM 1703 N N . GLN A 1 220 ? 7.051 -9.527 0.914 1.00 97.94 220 GLN A N 1
ATOM 1704 C CA . GLN A 1 220 ? 8.283 -9.248 1.661 1.00 97.94 220 GLN A CA 1
ATOM 1705 C C . GLN A 1 220 ? 9.155 -10.503 1.802 1.00 97.94 220 GLN A C 1
ATOM 1707 O O . GLN A 1 220 ? 10.370 -10.429 1.600 1.00 97.94 220 GLN A O 1
ATOM 1712 N N . ALA A 1 221 ? 8.554 -11.677 2.026 1.00 97.12 221 ALA A N 1
ATOM 1713 C CA . ALA A 1 221 ? 9.298 -12.931 2.057 1.00 97.12 221 ALA A CA 1
ATOM 1714 C C . ALA A 1 221 ? 10.031 -13.181 0.724 1.00 97.12 221 ALA A C 1
ATOM 1716 O O . ALA A 1 221 ? 11.130 -13.737 0.696 1.00 97.12 221 ALA A O 1
ATOM 1717 N N . LYS A 1 222 ? 9.455 -12.749 -0.404 1.00 98.12 222 LYS A N 1
ATOM 1718 C CA . LYS A 1 222 ? 10.077 -12.847 -1.730 1.00 98.12 222 LYS A CA 1
ATOM 1719 C C . LYS A 1 222 ? 11.129 -11.761 -1.984 1.00 98.12 222 LYS A C 1
ATOM 1721 O O . LYS A 1 222 ? 12.298 -12.083 -2.206 1.00 98.12 222 LYS A O 1
ATOM 1726 N N . LEU A 1 223 ? 10.724 -10.492 -1.979 1.00 98.62 223 LEU A N 1
ATOM 1727 C CA . LEU A 1 223 ? 11.541 -9.357 -2.431 1.00 98.62 223 LEU A CA 1
ATOM 1728 C C . LEU A 1 223 ? 12.630 -8.971 -1.414 1.00 98.62 223 LEU A C 1
ATOM 1730 O O . LEU A 1 223 ? 13.715 -8.513 -1.795 1.00 98.62 223 LEU A O 1
ATOM 1734 N N . VAL A 1 224 ? 12.355 -9.161 -0.120 1.00 98.25 224 VAL A N 1
ATOM 1735 C CA . VAL A 1 224 ? 13.239 -8.763 0.984 1.00 98.25 224 VAL A CA 1
ATOM 1736 C C . VAL A 1 224 ? 14.045 -9.958 1.484 1.00 98.25 224 VAL A C 1
ATOM 1738 O O . VAL A 1 224 ? 15.269 -9.952 1.351 1.00 98.25 224 VAL A O 1
ATOM 1741 N N . GLU A 1 225 ? 13.386 -11.000 2.000 1.00 96.25 225 GLU A N 1
ATOM 1742 C CA . GLU A 1 225 ? 14.073 -12.123 2.661 1.00 96.25 225 GLU A CA 1
ATOM 1743 C C . GLU A 1 225 ? 14.819 -13.019 1.664 1.00 96.25 225 GLU A C 1
ATOM 1745 O O . GLU A 1 225 ? 16.018 -13.256 1.815 1.00 96.25 225 GLU A O 1
ATOM 1750 N N . ARG A 1 226 ? 14.139 -13.477 0.602 1.00 95.38 226 ARG A N 1
ATOM 1751 C CA . ARG A 1 226 ? 14.754 -14.285 -0.470 1.00 95.38 226 ARG A CA 1
ATOM 1752 C C . ARG A 1 226 ? 15.528 -13.456 -1.496 1.00 95.38 226 ARG A C 1
ATOM 1754 O O . ARG A 1 226 ? 16.130 -14.031 -2.397 1.00 95.38 226 ARG A O 1
ATOM 1761 N N . ARG A 1 227 ? 15.521 -12.123 -1.365 1.00 96.81 227 ARG A N 1
ATOM 1762 C CA . ARG A 1 227 ? 16.227 -11.167 -2.240 1.00 96.81 227 ARG A CA 1
ATOM 1763 C C . ARG A 1 227 ? 15.923 -11.343 -3.733 1.00 96.81 227 ARG A C 1
ATOM 1765 O O . ARG A 1 227 ? 16.763 -11.033 -4.575 1.00 96.81 227 ARG A O 1
ATOM 1772 N N . ARG A 1 228 ? 14.716 -11.803 -4.060 1.00 97.25 228 ARG A N 1
ATOM 1773 C CA . ARG A 1 228 ? 14.218 -11.875 -5.437 1.00 97.25 228 ARG A CA 1
ATOM 1774 C C . ARG A 1 228 ? 13.698 -10.514 -5.899 1.00 97.25 228 ARG A C 1
ATOM 1776 O O . ARG A 1 228 ? 13.731 -9.538 -5.144 1.00 97.25 228 ARG A O 1
ATOM 1783 N N . GLY A 1 229 ? 13.277 -10.453 -7.156 1.00 98.19 229 GLY A N 1
ATOM 1784 C CA . GLY A 1 229 ? 12.536 -9.321 -7.692 1.00 98.19 229 GLY A CA 1
ATOM 1785 C C . GLY A 1 229 ? 11.034 -9.569 -7.689 1.00 98.19 229 GLY A C 1
ATOM 1786 O O . GLY A 1 229 ? 10.557 -10.554 -7.125 1.00 98.19 229 GLY A O 1
ATOM 1787 N N . GLY A 1 230 ? 10.300 -8.697 -8.363 1.00 98.38 230 GLY A N 1
ATOM 1788 C CA . GLY A 1 230 ? 8.912 -8.933 -8.740 1.00 98.38 230 GLY A CA 1
ATOM 1789 C C . GLY A 1 230 ? 8.526 -8.068 -9.928 1.00 98.38 230 GLY A C 1
ATOM 1790 O O . GLY A 1 230 ? 9.361 -7.374 -10.501 1.00 98.38 230 GLY A O 1
ATOM 1791 N N . TYR A 1 231 ? 7.254 -8.060 -10.293 1.00 97.94 231 TYR A N 1
ATOM 1792 C CA . TYR A 1 231 ? 6.742 -7.083 -11.261 1.00 97.94 231 TYR A CA 1
ATOM 1793 C C . TYR A 1 231 ? 5.893 -5.997 -10.590 1.00 97.94 231 TYR A C 1
ATOM 1795 O O . TYR A 1 231 ? 5.866 -5.886 -9.362 1.00 97.94 231 TYR A O 1
ATOM 1803 N N . CYS A 1 232 ? 5.201 -5.175 -11.382 1.00 98.06 232 CYS A N 1
ATOM 1804 C CA . CYS A 1 232 ? 4.640 -3.903 -10.925 1.00 98.06 232 CYS A CA 1
ATOM 1805 C C . CYS A 1 232 ? 3.781 -3.986 -9.654 1.00 98.06 232 CYS A C 1
ATOM 1807 O O . CYS A 1 232 ? 3.916 -3.124 -8.789 1.00 98.06 232 CYS A O 1
ATOM 1809 N N . TYR A 1 233 ? 2.943 -5.016 -9.502 1.00 98.44 233 TYR A N 1
ATOM 1810 C CA . TYR A 1 233 ? 2.088 -5.158 -8.321 1.00 98.44 233 TYR A CA 1
ATOM 1811 C C . TYR A 1 233 ? 2.893 -5.426 -7.046 1.00 98.44 233 TYR A C 1
ATOM 1813 O O . TYR A 1 233 ? 2.670 -4.760 -6.042 1.00 98.44 233 TYR A O 1
ATOM 1821 N N . GLU A 1 234 ? 3.851 -6.353 -7.088 1.00 98.75 234 GLU A N 1
ATOM 1822 C CA . GLU A 1 234 ? 4.670 -6.733 -5.928 1.00 98.75 234 GLU A CA 1
ATOM 1823 C C . GLU A 1 234 ? 5.552 -5.563 -5.475 1.00 98.75 234 GLU A C 1
ATOM 1825 O O . GLU A 1 234 ? 5.569 -5.211 -4.295 1.00 98.75 234 GLU A O 1
ATOM 1830 N N . HIS A 1 235 ? 6.211 -4.902 -6.433 1.00 98.81 235 HIS A N 1
ATOM 1831 C CA . HIS A 1 235 ? 7.006 -3.701 -6.181 1.00 98.81 235 HIS A CA 1
ATOM 1832 C C . HIS A 1 235 ? 6.171 -2.589 -5.551 1.00 98.81 235 HIS A C 1
ATOM 1834 O O . HIS A 1 235 ? 6.508 -2.066 -4.485 1.00 98.81 235 HIS A O 1
ATOM 1840 N N . GLN A 1 236 ? 5.065 -2.225 -6.204 1.00 98.56 236 GLN A N 1
ATOM 1841 C CA . GLN A 1 236 ? 4.289 -1.069 -5.789 1.00 98.56 236 GLN A CA 1
ATOM 1842 C C . GLN A 1 236 ? 3.542 -1.331 -4.475 1.00 98.56 236 GLN A C 1
ATOM 1844 O O . GLN A 1 236 ? 3.445 -0.416 -3.657 1.00 98.56 236 GLN A O 1
ATOM 1849 N N . LEU A 1 237 ? 3.048 -2.549 -4.218 1.00 98.25 237 LEU A N 1
ATOM 1850 C CA . LEU A 1 237 ? 2.417 -2.897 -2.938 1.00 98.25 237 LEU A CA 1
ATOM 1851 C C . LEU A 1 237 ? 3.415 -2.815 -1.783 1.00 98.25 237 LEU A C 1
ATOM 1853 O O . LEU A 1 237 ? 3.128 -2.119 -0.809 1.00 98.25 237 LEU A O 1
ATOM 1857 N N . LEU A 1 238 ? 4.600 -3.424 -1.914 1.00 98.69 238 LEU A N 1
ATOM 1858 C CA . LEU A 1 238 ? 5.636 -3.340 -0.882 1.00 98.69 238 LEU A CA 1
ATOM 1859 C C . LEU A 1 238 ? 6.036 -1.887 -0.614 1.00 98.69 238 LEU A C 1
ATOM 1861 O O . LEU A 1 238 ? 6.045 -1.442 0.532 1.00 98.69 238 LEU A O 1
ATOM 1865 N N . PHE A 1 239 ? 6.332 -1.130 -1.672 1.00 98.75 239 PHE A N 1
ATOM 1866 C CA . PHE A 1 239 ? 6.785 0.250 -1.532 1.00 98.75 239 PHE A CA 1
ATOM 1867 C C . PHE A 1 239 ? 5.723 1.144 -0.894 1.00 98.75 239 PHE A C 1
ATOM 1869 O O . PHE A 1 239 ? 6.015 1.903 0.025 1.00 98.75 239 PHE A O 1
ATOM 1876 N N . THR A 1 240 ? 4.467 1.026 -1.327 1.00 98.00 240 THR A N 1
ATOM 1877 C CA . THR A 1 240 ? 3.372 1.804 -0.736 1.00 98.00 240 THR A CA 1
ATOM 1878 C C . THR A 1 240 ? 3.076 1.406 0.706 1.00 98.00 240 THR A C 1
ATOM 1880 O O . THR A 1 240 ? 2.787 2.289 1.508 1.00 98.00 240 THR A O 1
ATOM 1883 N N . GLY A 1 241 ? 3.220 0.125 1.058 1.00 97.31 241 GLY A N 1
ATOM 1884 C CA . GLY A 1 241 ? 3.131 -0.339 2.442 1.00 97.31 241 GLY A CA 1
ATOM 1885 C C . GLY A 1 241 ? 4.201 0.288 3.341 1.00 97.31 241 GLY A C 1
ATOM 1886 O O . GLY A 1 241 ? 3.889 0.767 4.430 1.00 97.31 241 GLY A O 1
ATOM 1887 N N . VAL A 1 242 ? 5.445 0.376 2.856 1.00 98.44 242 VAL A N 1
ATOM 1888 C CA . VAL A 1 242 ? 6.535 1.093 3.544 1.00 98.44 242 VAL A CA 1
ATOM 1889 C C . VAL A 1 242 ? 6.195 2.574 3.718 1.00 98.44 242 VAL A C 1
ATOM 1891 O O . VAL A 1 242 ? 6.341 3.109 4.814 1.00 98.44 242 VAL A O 1
ATOM 1894 N N . LEU A 1 243 ? 5.718 3.242 2.664 1.00 98.25 243 LEU A N 1
ATOM 1895 C CA . LEU A 1 243 ? 5.364 4.661 2.724 1.00 98.25 243 LEU A CA 1
ATOM 1896 C C . LEU A 1 243 ? 4.239 4.940 3.734 1.00 98.25 243 LEU A C 1
ATOM 1898 O O . LEU A 1 243 ? 4.366 5.853 4.547 1.00 98.25 243 LEU A O 1
ATOM 1902 N N . GLU A 1 244 ? 3.168 4.145 3.744 1.00 95.31 244 GLU A N 1
ATOM 1903 C CA . GLU A 1 244 ? 2.077 4.307 4.719 1.00 95.31 244 GLU A CA 1
ATOM 1904 C C . GLU A 1 244 ? 2.569 4.080 6.155 1.00 95.31 244 GLU A C 1
ATOM 1906 O O . GLU A 1 244 ? 2.238 4.852 7.055 1.00 95.31 244 GLU A O 1
ATOM 1911 N N . ARG A 1 245 ? 3.468 3.111 6.369 1.00 94.69 245 ARG A N 1
ATOM 1912 C CA . ARG A 1 245 ? 4.116 2.881 7.671 1.00 94.69 245 ARG A CA 1
ATOM 1913 C C . ARG A 1 245 ? 5.040 4.011 8.120 1.00 94.69 245 ARG A C 1
ATOM 1915 O O . ARG A 1 245 ? 5.267 4.163 9.319 1.00 94.69 245 ARG A O 1
ATOM 1922 N N . LEU A 1 246 ? 5.533 4.816 7.183 1.00 95.50 246 LEU A N 1
ATOM 1923 C CA . LEU A 1 246 ? 6.278 6.050 7.441 1.00 95.50 246 LEU A CA 1
ATOM 1924 C C . LEU A 1 246 ? 5.375 7.292 7.549 1.00 95.50 246 LEU A C 1
ATOM 1926 O O . LEU A 1 246 ? 5.874 8.392 7.774 1.00 95.50 246 LEU A O 1
ATOM 1930 N N . GLY A 1 247 ? 4.052 7.129 7.439 1.00 92.44 247 GLY A N 1
ATOM 1931 C CA . GLY A 1 247 ? 3.066 8.196 7.618 1.00 92.44 247 GLY A CA 1
ATOM 1932 C C . GLY A 1 247 ? 2.718 8.980 6.350 1.00 92.44 247 GLY A C 1
ATOM 1933 O O . GLY A 1 247 ? 2.024 9.994 6.441 1.00 92.44 247 GLY A O 1
ATOM 1934 N N . TYR A 1 248 ? 3.165 8.532 5.174 1.00 95.06 248 TYR A N 1
ATOM 1935 C CA . TYR A 1 248 ? 2.769 9.137 3.903 1.00 95.06 248 TYR A CA 1
ATOM 1936 C C . TYR A 1 248 ? 1.308 8.824 3.572 1.00 95.06 248 TYR A C 1
ATOM 1938 O O . TYR A 1 248 ? 0.803 7.736 3.848 1.00 95.06 248 TYR A O 1
ATOM 1946 N N . THR A 1 249 ? 0.633 9.762 2.903 1.00 90.38 249 THR A N 1
ATOM 1947 C CA . THR A 1 249 ? -0.702 9.509 2.348 1.00 90.38 249 THR A CA 1
ATOM 1948 C C . THR A 1 249 ? -0.573 8.963 0.932 1.00 90.38 249 THR A C 1
ATOM 1950 O O . THR A 1 249 ? -0.170 9.680 0.014 1.00 90.38 249 THR A O 1
ATOM 1953 N N . VAL A 1 250 ? -0.951 7.700 0.739 1.00 93.75 250 VAL A N 1
ATOM 1954 C CA . VAL A 1 250 ? -0.827 7.015 -0.549 1.00 93.75 250 VAL A CA 1
ATOM 1955 C C . VAL A 1 250 ? -2.172 6.904 -1.257 1.00 93.75 250 VAL A C 1
ATOM 1957 O O . VAL A 1 250 ? -3.182 6.486 -0.698 1.00 93.75 250 VAL A O 1
ATOM 1960 N N . GLN A 1 251 ? -2.172 7.225 -2.547 1.00 93.88 251 GLN A N 1
ATOM 1961 C CA . GLN A 1 251 ? -3.304 7.032 -3.441 1.00 93.88 251 GLN A CA 1
ATOM 1962 C C . GLN A 1 251 ? -2.929 6.049 -4.552 1.00 93.88 251 GLN A C 1
ATOM 1964 O O . GLN A 1 251 ? -2.334 6.424 -5.561 1.00 93.88 251 GLN A O 1
ATOM 1969 N N . ARG A 1 252 ? -3.290 4.777 -4.375 1.00 95.06 252 ARG A N 1
ATOM 1970 C CA . ARG A 1 252 ? -3.021 3.715 -5.353 1.00 95.06 252 ARG A CA 1
ATOM 1971 C C . ARG A 1 252 ? -3.863 3.899 -6.619 1.00 95.06 252 ARG A C 1
ATOM 1973 O O . ARG A 1 252 ? -5.020 4.327 -6.561 1.00 95.06 252 ARG A O 1
ATOM 1980 N N . ARG A 1 253 ? -3.260 3.641 -7.776 1.00 96.06 253 ARG A N 1
ATOM 1981 C CA . ARG A 1 253 ? -3.822 3.902 -9.106 1.00 96.06 253 ARG A CA 1
ATOM 1982 C C . ARG A 1 253 ? -3.452 2.784 -10.078 1.00 96.06 253 ARG A C 1
ATOM 1984 O O . ARG A 1 253 ? -2.620 1.925 -9.781 1.00 96.06 253 ARG A O 1
ATOM 1991 N N . MET A 1 254 ? -4.123 2.775 -11.224 1.00 96.06 254 MET A N 1
ATOM 1992 C CA . MET A 1 254 ? -3.894 1.803 -12.284 1.00 96.06 254 MET A CA 1
ATOM 1993 C C . MET A 1 254 ? -3.744 2.540 -13.617 1.00 96.06 254 MET A C 1
ATOM 1995 O O . MET A 1 254 ? -4.544 3.424 -13.936 1.00 96.06 254 MET A O 1
ATOM 1999 N N . SER A 1 255 ? -2.726 2.189 -14.396 1.00 96.31 255 SER A N 1
ATOM 2000 C CA . SER A 1 255 ? -2.409 2.828 -15.671 1.00 96.31 255 SER A CA 1
ATOM 2001 C C . SER A 1 255 ? -2.486 1.845 -16.838 1.00 96.31 255 SER A C 1
ATOM 2003 O O . SER A 1 255 ? -2.475 0.620 -16.669 1.00 96.31 255 SER A O 1
ATOM 2005 N N . ARG A 1 256 ? -2.619 2.401 -18.044 1.00 96.56 256 ARG A N 1
ATOM 2006 C CA . ARG A 1 256 ? -2.502 1.672 -19.308 1.00 96.56 256 ARG A CA 1
ATOM 2007 C C . ARG A 1 256 ? -1.101 1.879 -19.851 1.00 96.56 256 ARG A C 1
ATOM 2009 O O . ARG A 1 256 ? -0.752 3.014 -20.168 1.00 96.56 256 ARG A O 1
ATOM 2016 N N . VAL A 1 257 ? -0.332 0.800 -19.967 1.00 95.81 257 VAL A N 1
ATOM 2017 C CA . VAL A 1 257 ? 0.965 0.817 -20.655 1.00 95.81 257 VAL A CA 1
ATOM 2018 C C . VAL A 1 257 ? 0.697 0.922 -22.150 1.00 95.81 257 VAL A C 1
ATOM 2020 O O . VAL A 1 257 ? -0.035 0.098 -22.704 1.00 95.81 257 VAL A O 1
ATOM 2023 N N . MET A 1 258 ? 1.248 1.945 -22.800 1.00 91.94 258 MET A N 1
ATOM 2024 C CA . MET A 1 258 ? 0.950 2.277 -24.195 1.00 91.94 258 MET A CA 1
ATOM 2025 C C . MET A 1 258 ? -0.571 2.329 -24.458 1.00 91.94 258 MET A C 1
ATOM 2027 O O . MET A 1 258 ? -1.319 3.051 -23.799 1.00 91.94 258 MET A O 1
ATOM 2031 N N . THR A 1 259 ? -1.052 1.536 -25.415 1.00 86.88 259 THR A N 1
ATOM 2032 C CA . THR A 1 259 ? -2.465 1.389 -25.788 1.00 86.88 259 THR A CA 1
ATOM 2033 C C . THR A 1 259 ? -3.140 0.180 -25.124 1.00 86.88 259 THR A C 1
ATOM 2035 O O . THR A 1 259 ? -4.243 -0.210 -25.511 1.00 86.88 259 THR A O 1
ATOM 2038 N N . GLY A 1 260 ? -2.487 -0.430 -24.131 1.00 90.94 260 GLY A N 1
ATOM 2039 C CA . GLY A 1 260 ? -2.907 -1.668 -23.486 1.00 90.94 260 GLY A CA 1
ATOM 2040 C C . GLY A 1 260 ? -4.073 -1.552 -22.485 1.00 90.94 260 GLY A C 1
ATOM 2041 O O . GLY A 1 260 ? -4.672 -0.486 -22.269 1.00 90.94 260 GLY A O 1
ATOM 2042 N N . PRO A 1 261 ? -4.440 -2.683 -21.852 1.00 93.38 261 PRO A N 1
ATOM 2043 C CA . PRO A 1 261 ? -5.389 -2.703 -20.742 1.00 93.38 261 PRO A CA 1
ATOM 2044 C C . PRO A 1 261 ? -4.838 -1.968 -19.504 1.00 93.38 261 PRO A C 1
ATOM 2046 O O . PRO A 1 261 ? -3.667 -1.599 -19.450 1.00 93.38 261 PRO A O 1
ATOM 2049 N N . ARG A 1 262 ? -5.698 -1.722 -18.504 1.00 94.69 262 ARG A N 1
ATOM 2050 C CA . ARG A 1 262 ? -5.262 -1.189 -17.202 1.00 94.69 262 ARG A CA 1
ATOM 2051 C C . ARG A 1 262 ? -4.640 -2.332 -16.408 1.00 94.69 262 ARG A C 1
ATOM 2053 O O . ARG A 1 262 ? -5.365 -3.123 -15.820 1.00 94.69 262 ARG A O 1
ATOM 2060 N N . THR A 1 263 ? -3.326 -2.465 -16.490 1.00 96.31 263 THR A N 1
ATOM 2061 C CA . THR A 1 263 ? -2.584 -3.600 -15.914 1.00 96.31 263 THR A CA 1
ATOM 2062 C C . THR A 1 263 ? -1.276 -3.179 -15.263 1.00 96.31 263 THR A C 1
ATOM 2064 O O . THR A 1 263 ? -0.430 -4.022 -14.986 1.00 96.31 263 THR A O 1
ATOM 2067 N N . HIS A 1 264 ? -1.071 -1.880 -15.066 1.00 97.56 264 HIS A N 1
ATOM 2068 C CA . HIS A 1 264 ? 0.112 -1.373 -14.392 1.00 97.56 264 HIS A CA 1
ATOM 2069 C C . HIS A 1 264 ? -0.281 -0.631 -13.126 1.00 97.56 264 HIS A C 1
ATOM 2071 O O . HIS A 1 264 ? -1.191 0.199 -13.154 1.00 97.56 264 HIS A O 1
ATOM 2077 N N . MET A 1 265 ? 0.371 -0.961 -12.018 1.00 97.75 265 MET A N 1
ATOM 2078 C CA . MET A 1 265 ? 0.116 -0.353 -10.720 1.00 97.75 265 MET A CA 1
ATOM 2079 C C . MET A 1 265 ? 1.126 0.765 -10.469 1.00 97.75 265 MET A C 1
ATOM 2081 O O . MET A 1 265 ? 2.326 0.551 -10.563 1.00 97.75 265 MET A O 1
ATOM 2085 N N . MET A 1 266 ? 0.624 1.943 -10.109 1.00 96.88 266 MET A N 1
ATOM 2086 C CA . MET A 1 266 ? 1.425 3.074 -9.630 1.00 96.88 266 MET A CA 1
ATOM 2087 C C . MET A 1 266 ? 0.656 3.805 -8.528 1.00 96.88 266 MET A C 1
ATOM 2089 O O . MET A 1 266 ? -0.427 3.374 -8.111 1.00 96.88 266 MET A O 1
ATOM 2093 N N . SER A 1 267 ? 1.212 4.871 -7.963 1.00 97.25 267 SER A N 1
ATOM 2094 C CA . SER A 1 267 ? 0.539 5.631 -6.906 1.00 97.25 267 SER A CA 1
ATOM 2095 C C . SER A 1 267 ? 0.804 7.123 -7.007 1.00 97.25 267 SER A C 1
ATOM 2097 O O . SER A 1 267 ? 1.787 7.554 -7.601 1.00 97.25 267 SER A O 1
ATOM 2099 N N . ILE A 1 268 ? -0.088 7.911 -6.413 1.00 97.38 268 ILE A N 1
ATOM 2100 C CA . ILE A 1 268 ? 0.140 9.324 -6.132 1.00 97.38 268 ILE A CA 1
ATOM 2101 C C . ILE A 1 268 ? 0.427 9.471 -4.639 1.00 97.38 268 ILE A C 1
ATOM 2103 O O . ILE A 1 268 ? -0.363 9.011 -3.814 1.00 97.38 268 ILE A O 1
ATOM 2107 N N . VAL A 1 269 ? 1.544 10.104 -4.297 1.00 97.12 269 VAL A N 1
ATOM 2108 C CA . VAL A 1 269 ? 1.979 10.344 -2.914 1.00 97.12 269 VAL A CA 1
ATOM 2109 C C . VAL A 1 269 ? 2.401 11.798 -2.806 1.00 97.12 269 VAL A C 1
ATOM 2111 O O . VAL A 1 269 ? 3.242 12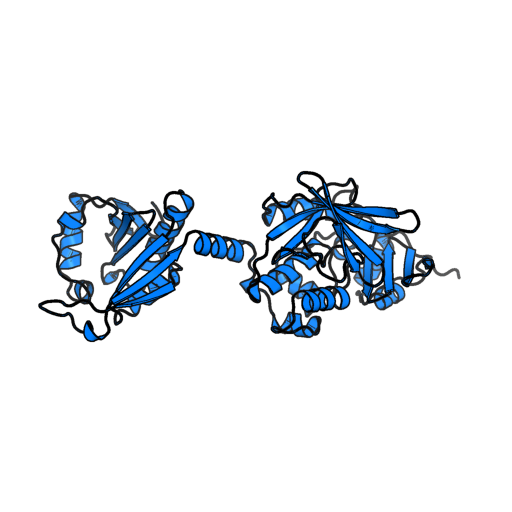.242 -3.582 1.00 97.12 269 VAL A O 1
ATOM 2114 N N . ASP A 1 270 ? 1.772 12.556 -1.909 1.00 93.69 270 ASP A N 1
ATOM 2115 C CA . ASP A 1 270 ? 2.080 13.972 -1.654 1.00 93.69 270 ASP A CA 1
ATOM 2116 C C . ASP A 1 270 ? 2.275 14.812 -2.934 1.00 93.69 270 ASP A C 1
ATOM 2118 O O . ASP A 1 270 ? 3.241 15.557 -3.095 1.00 93.69 270 ASP A O 1
ATOM 2122 N N . GLY A 1 271 ? 1.358 14.655 -3.897 1.00 94.69 271 GLY A N 1
ATOM 2123 C CA . GLY A 1 271 ? 1.386 15.392 -5.165 1.00 94.69 271 GLY A CA 1
ATOM 2124 C C . GLY A 1 271 ? 2.426 14.909 -6.183 1.00 94.69 271 GLY A C 1
ATOM 2125 O O . GLY A 1 271 ? 2.694 15.624 -7.145 1.00 94.69 271 GLY A O 1
ATOM 2126 N N . HIS A 1 272 ? 2.992 13.715 -6.009 1.00 98.12 272 HIS A N 1
ATOM 2127 C CA . HIS A 1 272 ? 3.942 13.102 -6.937 1.00 98.12 272 HIS A CA 1
ATOM 2128 C C . HIS A 1 272 ? 3.415 11.767 -7.465 1.00 98.12 272 HIS A C 1
ATOM 2130 O O . HIS A 1 272 ? 2.864 10.970 -6.711 1.00 98.12 272 HIS A O 1
ATOM 2136 N N . LEU A 1 273 ? 3.618 11.510 -8.756 1.00 98.19 273 LEU A N 1
ATOM 2137 C CA . LEU A 1 273 ? 3.571 10.179 -9.348 1.00 98.19 273 LEU A CA 1
ATOM 2138 C C . LEU A 1 273 ? 4.771 9.371 -8.835 1.00 98.19 273 LEU A C 1
ATOM 2140 O O . LEU A 1 273 ? 5.923 9.751 -9.031 1.00 98.19 273 LEU A O 1
ATOM 2144 N N . VAL A 1 274 ? 4.467 8.255 -8.185 1.00 98.44 274 VAL A N 1
ATOM 2145 C CA . VAL A 1 274 ? 5.405 7.301 -7.596 1.00 98.44 274 VAL A CA 1
ATOM 2146 C C . VAL A 1 274 ? 5.195 5.949 -8.265 1.00 98.44 274 VAL A C 1
ATOM 2148 O O . VAL A 1 274 ? 4.095 5.388 -8.197 1.00 98.44 274 VAL A O 1
ATOM 2151 N N . ASP A 1 275 ? 6.247 5.433 -8.892 1.00 98.19 275 ASP A N 1
ATOM 2152 C CA . ASP A 1 275 ? 6.214 4.186 -9.648 1.00 98.19 275 ASP A CA 1
ATOM 2153 C C . ASP A 1 275 ? 7.573 3.490 -9.579 1.00 98.19 275 ASP A C 1
ATOM 2155 O O . ASP A 1 275 ? 8.501 3.796 -10.326 1.00 98.19 275 ASP A O 1
ATOM 2159 N N . VAL A 1 276 ? 7.670 2.531 -8.664 1.00 98.44 276 VAL A N 1
ATOM 2160 C CA . VAL A 1 276 ? 8.859 1.684 -8.510 1.00 98.44 276 VAL A CA 1
ATOM 2161 C C . VAL A 1 276 ? 8.733 0.365 -9.282 1.00 98.44 276 VAL A C 1
ATOM 2163 O O . VAL A 1 276 ? 9.598 -0.500 -9.184 1.00 98.44 276 VAL A O 1
ATOM 2166 N N . GLY A 1 277 ? 7.625 0.181 -10.009 1.00 97.00 277 GLY A N 1
ATOM 2167 C CA . GLY A 1 277 ? 7.202 -1.091 -10.582 1.00 97.00 277 GLY A CA 1
ATOM 2168 C C . GLY A 1 277 ? 7.216 -1.141 -12.108 1.00 97.00 277 GLY A C 1
ATOM 2169 O O . GLY A 1 277 ? 6.912 -2.192 -12.665 1.00 97.00 277 GLY A O 1
ATOM 2170 N N . PHE A 1 278 ? 7.543 -0.051 -12.811 1.00 94.88 278 PHE A N 1
ATOM 2171 C CA . PHE A 1 278 ? 7.609 -0.018 -14.285 1.00 94.88 278 PHE A CA 1
ATOM 2172 C C . PHE A 1 278 ? 8.858 -0.716 -14.868 1.00 94.88 278 PHE A C 1
ATOM 2174 O O . PHE A 1 278 ? 9.105 -0.673 -16.073 1.00 94.88 278 PHE A O 1
ATOM 2181 N N . GLY A 1 279 ? 9.681 -1.347 -14.026 1.00 90.50 279 GLY A N 1
ATOM 2182 C CA . GLY A 1 279 ? 10.968 -1.908 -14.425 1.00 90.50 279 GLY A CA 1
ATOM 2183 C C . GLY A 1 279 ? 11.990 -0.804 -14.668 1.00 90.50 279 GLY A C 1
ATOM 2184 O O . GLY A 1 279 ? 12.119 0.113 -13.861 1.00 90.50 279 GLY A O 1
ATOM 2185 N N . ALA A 1 280 ? 12.714 -0.855 -15.787 1.00 86.81 280 ALA A N 1
ATOM 2186 C CA . ALA A 1 280 ? 13.740 0.142 -16.091 1.00 86.81 280 ALA A CA 1
ATOM 2187 C C . ALA A 1 280 ? 13.179 1.440 -16.705 1.00 86.81 280 ALA A C 1
ATOM 2189 O O . ALA A 1 280 ? 13.635 1.876 -17.762 1.00 86.81 280 ALA A O 1
ATOM 2190 N N . GLY A 1 281 ? 12.166 2.023 -16.056 1.00 87.88 281 GLY A N 1
ATOM 2191 C CA . GLY A 1 281 ? 11.460 3.217 -16.534 1.00 87.88 281 GLY A CA 1
ATOM 2192 C C . GLY A 1 281 ? 11.539 4.444 -15.628 1.00 87.88 281 GLY A C 1
ATOM 2193 O O . GLY A 1 281 ? 11.581 5.555 -16.139 1.00 87.88 281 GLY A O 1
ATOM 2194 N N . MET A 1 282 ? 11.563 4.284 -14.303 1.00 96.38 282 MET A N 1
ATOM 2195 C CA . MET A 1 282 ? 11.540 5.420 -13.373 1.00 96.38 282 MET A CA 1
ATOM 2196 C C . MET A 1 282 ? 12.501 5.203 -12.206 1.00 96.38 282 MET A C 1
ATOM 2198 O O . MET A 1 282 ? 12.433 4.188 -11.523 1.00 96.38 282 MET A O 1
ATOM 2202 N N . LEU A 1 283 ? 13.376 6.180 -11.965 1.00 97.75 283 LEU A N 1
ATOM 2203 C CA . LEU A 1 283 ? 14.304 6.208 -10.835 1.00 97.75 283 LEU A CA 1
ATOM 2204 C C . LEU A 1 283 ? 13.821 7.142 -9.718 1.00 97.75 283 LEU A C 1
ATOM 2206 O O . LEU A 1 283 ? 14.036 6.848 -8.543 1.00 97.75 283 LEU A O 1
ATOM 2210 N N . HIS A 1 284 ? 13.136 8.232 -10.071 1.00 98.31 284 HIS A N 1
ATOM 2211 C CA . HIS A 1 284 ? 12.686 9.283 -9.159 1.00 98.31 284 HIS A CA 1
ATOM 2212 C C . HIS A 1 284 ? 11.184 9.579 -9.311 1.00 98.31 284 HIS A C 1
ATOM 2214 O O . HIS A 1 284 ? 10.642 9.461 -10.415 1.00 98.31 284 HIS A O 1
ATOM 2220 N N . PRO A 1 285 ? 10.502 10.028 -8.238 1.00 98.38 285 PRO A N 1
ATOM 2221 C CA . PRO A 1 285 ? 9.116 10.480 -8.317 1.00 98.38 285 PRO A CA 1
ATOM 2222 C C . PRO A 1 285 ? 8.937 11.649 -9.298 1.00 98.38 285 PRO A C 1
ATOM 2224 O O . PRO A 1 285 ? 9.760 12.561 -9.362 1.00 98.38 285 PRO A O 1
ATOM 2227 N N . MET A 1 286 ? 7.819 11.663 -10.020 1.00 98.25 286 MET A N 1
ATOM 2228 C CA . MET A 1 286 ? 7.453 12.739 -10.947 1.00 98.25 286 MET A CA 1
ATOM 2229 C C . MET A 1 286 ? 6.490 13.717 -10.262 1.00 98.25 286 MET A C 1
ATOM 2231 O O . MET A 1 286 ? 5.431 13.282 -9.811 1.00 98.25 286 MET A O 1
ATOM 2235 N N . PRO A 1 287 ? 6.763 15.032 -10.208 1.00 98.06 287 PRO A N 1
ATOM 2236 C CA . PRO A 1 287 ? 5.775 16.003 -9.743 1.00 98.06 287 PRO A CA 1
ATOM 2237 C C . PRO A 1 287 ? 4.498 15.925 -10.587 1.00 98.06 287 PRO A C 1
ATOM 2239 O O . PRO A 1 287 ? 4.571 15.904 -11.816 1.00 98.06 287 PRO A O 1
ATOM 2242 N N . LEU A 1 288 ? 3.325 15.911 -9.948 1.00 96.88 288 LEU A N 1
ATOM 2243 C CA . LEU A 1 288 ? 2.024 15.863 -10.625 1.00 96.88 288 LEU A CA 1
ATOM 2244 C C . LEU A 1 288 ? 1.637 17.252 -11.174 1.00 96.88 288 LEU A C 1
ATOM 2246 O O . LEU A 1 288 ? 0.629 17.847 -10.792 1.00 96.88 288 LEU A O 1
ATOM 2250 N N . VAL A 1 289 ? 2.491 17.791 -12.045 1.00 97.56 289 VAL A N 1
ATOM 2251 C CA . VAL A 1 289 ? 2.395 19.122 -12.656 1.00 97.56 289 VAL A CA 1
ATOM 2252 C C . VAL A 1 289 ? 2.477 18.969 -14.172 1.00 97.56 289 VAL A C 1
ATOM 2254 O O . VAL A 1 289 ? 3.322 18.239 -14.686 1.00 97.56 289 VAL A O 1
ATOM 2257 N N . ASP A 1 290 ? 1.591 19.652 -14.897 1.00 98.06 290 ASP A N 1
ATOM 2258 C CA . ASP A 1 290 ? 1.569 19.598 -16.360 1.00 98.06 290 ASP A CA 1
ATOM 2259 C C . ASP A 1 290 ? 2.862 20.162 -16.961 1.00 98.06 290 ASP A C 1
ATOM 2261 O O . ASP A 1 290 ? 3.274 21.279 -16.647 1.00 98.06 290 ASP A O 1
ATOM 2265 N N . GLY A 1 291 ? 3.508 19.367 -17.813 1.00 97.81 291 GLY A N 1
ATOM 2266 C CA . GLY A 1 291 ? 4.775 19.698 -18.452 1.00 97.81 291 GLY A CA 1
ATOM 2267 C C . GLY A 1 291 ? 6.009 19.462 -17.580 1.00 97.81 291 GLY A C 1
ATOM 2268 O O . GLY A 1 291 ? 7.104 19.823 -18.011 1.00 97.81 291 GLY A O 1
ATOM 2269 N N . ALA A 1 292 ? 5.873 18.869 -16.387 1.00 98.31 292 ALA A N 1
ATOM 2270 C CA . ALA A 1 292 ? 7.019 18.543 -15.541 1.00 98.31 292 ALA A CA 1
ATOM 2271 C C . ALA A 1 292 ? 7.969 17.580 -16.261 1.00 98.31 292 ALA A C 1
ATOM 2273 O O . ALA A 1 292 ? 7.527 16.563 -16.796 1.00 98.31 292 ALA A O 1
ATOM 2274 N N . VAL A 1 293 ? 9.267 17.894 -16.245 1.00 98.50 293 VAL A N 1
ATOM 2275 C CA . VAL A 1 293 ? 10.330 17.045 -16.792 1.00 98.50 293 VAL A CA 1
ATOM 2276 C C . VAL A 1 293 ? 11.292 16.666 -15.675 1.00 98.50 293 VAL A C 1
ATOM 2278 O O . VAL A 1 293 ? 11.773 17.543 -14.959 1.00 98.50 293 VAL A O 1
ATOM 2281 N N . VAL A 1 294 ? 11.579 15.374 -15.539 1.00 98.31 294 VAL A N 1
ATOM 2282 C CA . VAL A 1 294 ? 12.542 14.833 -14.569 1.00 98.31 294 VAL A CA 1
ATOM 2283 C C . VAL A 1 294 ? 13.501 13.906 -15.301 1.00 98.31 294 VAL A C 1
ATOM 2285 O O . VAL A 1 294 ? 13.090 13.141 -16.173 1.00 98.31 294 VAL A O 1
ATOM 2288 N N . ASP A 1 295 ? 14.784 13.984 -14.964 1.00 97.69 295 ASP A N 1
ATOM 2289 C CA . ASP A 1 295 ? 15.770 13.019 -15.436 1.00 97.69 295 ASP A CA 1
ATOM 2290 C C . ASP A 1 295 ? 15.569 11.678 -14.718 1.00 97.69 295 ASP A C 1
ATOM 2292 O O . ASP A 1 295 ? 15.685 11.602 -13.499 1.00 97.69 295 ASP A O 1
ATOM 2296 N N . GLN A 1 296 ? 15.245 10.626 -15.468 1.00 97.69 296 GLN A N 1
ATOM 2297 C CA . GLN A 1 296 ? 15.081 9.275 -14.937 1.00 97.69 296 GLN A CA 1
ATOM 2298 C C . GLN A 1 296 ? 16.310 8.459 -15.314 1.00 97.69 296 GLN A C 1
ATOM 2300 O O . GLN A 1 296 ? 16.303 7.735 -16.306 1.00 97.69 296 GLN A O 1
ATOM 2305 N N . ALA A 1 297 ? 17.380 8.609 -14.534 1.00 96.31 297 ALA A N 1
ATOM 2306 C CA . ALA A 1 297 ? 18.648 7.905 -14.730 1.00 96.31 297 ALA A CA 1
ATOM 2307 C C . ALA A 1 297 ? 19.398 8.255 -16.035 1.00 96.31 297 ALA A C 1
ATOM 2309 O O . ALA A 1 297 ? 20.076 7.401 -16.603 1.00 96.31 297 ALA A O 1
ATOM 2310 N N . GLY A 1 298 ? 19.321 9.501 -16.501 1.00 95.88 298 GLY A N 1
ATOM 2311 C CA . GLY A 1 298 ? 19.944 9.971 -17.743 1.00 95.88 298 GLY A CA 1
ATOM 2312 C C . GLY A 1 298 ? 19.005 10.007 -18.951 1.00 95.88 298 GLY A C 1
ATOM 2313 O O . GLY A 1 298 ? 19.420 10.424 -20.034 1.00 95.88 298 GLY A O 1
ATOM 2314 N N . TRP A 1 299 ? 17.747 9.592 -18.779 1.00 96.19 299 TRP A N 1
ATOM 2315 C CA . TRP A 1 299 ? 16.695 9.733 -19.782 1.00 96.19 299 TRP A CA 1
ATOM 2316 C C . TRP A 1 299 ? 15.616 10.690 -19.265 1.00 96.19 299 TRP A C 1
ATOM 2318 O O . TRP A 1 299 ? 14.888 10.340 -18.332 1.00 96.19 299 TRP A O 1
ATOM 2328 N N . PRO A 1 300 ? 15.455 11.887 -19.852 1.00 97.56 300 PRO A N 1
ATOM 2329 C CA . PRO A 1 300 ? 14.388 12.800 -19.465 1.00 97.56 300 PRO A CA 1
ATOM 2330 C C . PRO A 1 300 ? 13.010 12.179 -19.688 1.00 97.56 300 PRO A C 1
ATOM 2332 O O . PRO A 1 300 ? 12.733 11.617 -20.748 1.00 97.56 300 PRO A O 1
ATOM 2335 N N . HIS A 1 301 ? 12.139 12.304 -18.695 1.00 98.44 301 HIS A N 1
ATOM 2336 C CA . HIS A 1 301 ? 10.737 11.912 -18.768 1.00 98.44 301 HIS A CA 1
ATOM 2337 C C . HIS A 1 301 ? 9.852 13.120 -18.521 1.00 98.44 301 HIS A C 1
ATOM 2339 O O . HIS A 1 301 ? 10.187 13.973 -17.701 1.00 98.44 301 HIS A O 1
ATOM 2345 N N . ARG A 1 302 ? 8.715 13.185 -19.212 1.00 98.44 302 ARG A N 1
ATOM 2346 C CA . ARG A 1 302 ? 7.745 14.271 -19.109 1.00 98.44 302 ARG A CA 1
ATOM 2347 C C . ARG A 1 302 ? 6.397 13.747 -18.657 1.00 98.44 302 ARG A C 1
ATOM 2349 O O . ARG A 1 302 ? 5.909 12.751 -19.181 1.00 98.44 302 ARG A O 1
ATOM 2356 N N . LEU A 1 303 ? 5.770 14.465 -17.733 1.00 98.31 303 LEU A N 1
ATOM 2357 C CA . LEU A 1 303 ? 4.382 14.249 -17.352 1.00 98.31 303 LEU A CA 1
ATOM 2358 C C . LEU A 1 303 ? 3.508 15.355 -17.950 1.00 98.31 303 LEU A C 1
ATOM 2360 O O . LEU A 1 303 ? 3.776 16.539 -17.756 1.00 98.31 303 LEU A O 1
ATOM 2364 N N . ARG A 1 304 ? 2.459 14.980 -18.683 1.00 97.88 304 ARG A N 1
ATOM 2365 C CA . ARG A 1 304 ? 1.543 15.916 -19.351 1.00 97.88 304 ARG A CA 1
ATOM 2366 C C . ARG A 1 304 ? 0.091 15.622 -18.998 1.00 97.88 304 ARG A C 1
ATOM 2368 O O . ARG A 1 304 ? -0.306 14.461 -18.898 1.00 97.88 304 ARG A O 1
ATOM 2375 N N . ARG A 1 305 ? -0.720 16.666 -18.836 1.00 97.06 305 ARG A N 1
ATOM 2376 C CA . ARG A 1 305 ? -2.168 16.554 -18.648 1.00 97.06 305 ARG A CA 1
ATOM 2377 C C . ARG A 1 305 ? -2.861 16.493 -20.012 1.00 97.06 305 ARG A C 1
ATOM 2379 O O . ARG A 1 305 ? -2.732 17.387 -20.843 1.00 97.06 305 ARG A O 1
ATOM 2386 N N . GLU A 1 306 ? -3.663 15.456 -20.223 1.00 95.31 306 GLU A N 1
ATOM 2387 C CA . GLU A 1 306 ? -4.533 15.287 -21.389 1.00 95.31 306 GLU A CA 1
ATOM 2388 C C . GLU A 1 306 ? -5.993 15.156 -20.949 1.00 95.31 306 GLU A C 1
ATOM 2390 O O . GLU A 1 306 ? -6.513 14.062 -20.697 1.00 95.31 306 GLU A O 1
ATOM 2395 N N . GLY A 1 307 ? -6.678 16.295 -20.825 1.00 92.44 307 GLY A N 1
ATOM 2396 C CA . GLY A 1 307 ? -8.032 16.328 -20.276 1.00 92.44 307 GLY A CA 1
ATOM 2397 C C . GLY A 1 307 ? -8.061 15.732 -18.865 1.00 92.44 307 GLY A C 1
ATOM 2398 O O . GLY A 1 307 ? -7.443 16.260 -17.941 1.00 92.44 307 GLY A O 1
ATOM 2399 N N . ARG A 1 308 ? -8.771 14.612 -18.688 1.00 90.81 308 ARG A N 1
ATOM 2400 C CA . ARG A 1 308 ? -8.846 13.916 -17.391 1.00 90.81 308 ARG A CA 1
ATOM 2401 C C . ARG A 1 308 ? -7.628 13.044 -17.090 1.00 90.81 308 ARG A C 1
ATOM 2403 O O . ARG A 1 308 ? -7.463 12.662 -15.940 1.00 90.81 308 ARG A O 1
ATOM 2410 N N . ARG A 1 309 ? -6.789 12.740 -18.080 1.00 94.88 309 ARG A N 1
ATOM 2411 C CA . ARG A 1 309 ? -5.681 11.791 -17.934 1.00 94.88 309 ARG A CA 1
ATOM 2412 C C . ARG A 1 309 ? -4.358 12.507 -17.707 1.00 94.88 309 ARG A C 1
ATOM 2414 O O . ARG A 1 309 ? -4.167 13.632 -18.162 1.00 94.88 309 ARG A O 1
ATOM 2421 N N . TRP A 1 310 ? -3.440 11.810 -17.062 1.00 97.75 310 TRP A N 1
ATOM 2422 C CA . TRP A 1 310 ? -2.017 12.102 -17.079 1.00 97.75 310 TRP A CA 1
ATOM 2423 C C . TRP A 1 310 ? -1.312 11.122 -18.001 1.00 97.75 310 TRP A C 1
ATOM 2425 O O . TRP A 1 310 ? -1.665 9.941 -18.047 1.00 97.75 310 TRP A O 1
ATOM 2435 N N . VAL A 1 311 ? -0.320 11.625 -18.723 1.00 97.81 311 VAL A N 1
ATOM 2436 C CA . VAL A 1 311 ? 0.471 10.879 -19.694 1.00 97.81 311 VAL A CA 1
ATOM 2437 C C . VAL A 1 311 ? 1.939 11.021 -19.325 1.00 97.81 311 VAL A C 1
ATOM 2439 O O . VAL A 1 311 ? 2.443 12.143 -19.263 1.00 97.81 311 VAL A O 1
ATOM 2442 N N . LEU A 1 312 ? 2.594 9.893 -19.046 1.00 98.25 312 LEU A N 1
ATOM 2443 C CA . LEU A 1 312 ? 4.037 9.822 -18.846 1.00 98.25 312 LEU A CA 1
ATOM 2444 C C . LEU A 1 312 ? 4.706 9.478 -20.177 1.00 98.25 312 LEU A C 1
ATOM 2446 O O . LEU A 1 312 ? 4.305 8.520 -20.845 1.00 98.25 312 LEU A O 1
ATOM 2450 N N . GLU A 1 313 ? 5.719 10.254 -20.543 1.00 97.94 313 GLU A N 1
ATOM 2451 C CA . GLU A 1 313 ? 6.458 10.126 -21.796 1.00 97.94 313 GLU A CA 1
ATOM 2452 C C . GLU A 1 313 ? 7.969 10.076 -21.520 1.00 97.94 313 GLU A C 1
ATOM 2454 O O . GLU A 1 313 ? 8.453 10.795 -20.646 1.00 97.94 313 GLU A O 1
ATOM 2459 N N . LYS A 1 314 ? 8.723 9.279 -22.283 1.00 96.50 314 LYS A N 1
ATOM 2460 C CA . LYS A 1 314 ? 10.197 9.257 -22.290 1.00 96.50 314 LYS A CA 1
ATOM 2461 C C . LYS A 1 314 ? 10.712 10.058 -23.486 1.00 96.50 314 LYS A C 1
ATOM 2463 O O . LYS A 1 314 ? 10.129 10.003 -24.567 1.00 96.50 314 LYS A O 1
ATOM 2468 N N . GLN A 1 315 ? 11.807 10.794 -23.315 1.00 95.38 315 GLN A N 1
ATOM 2469 C CA . GLN A 1 315 ? 12.500 11.445 -24.426 1.00 95.38 315 GLN A CA 1
ATOM 2470 C C . GLN A 1 315 ? 13.215 10.397 -25.300 1.00 95.38 315 GLN A C 1
ATOM 2472 O O . GLN A 1 315 ? 14.050 9.635 -24.811 1.00 95.38 315 GLN A O 1
ATOM 2477 N N . ALA A 1 316 ? 12.913 10.411 -26.595 1.00 89.81 316 ALA A N 1
ATOM 2478 C CA . ALA A 1 316 ? 13.571 9.662 -27.664 1.00 89.81 316 ALA A CA 1
ATOM 2479 C C . ALA A 1 316 ? 14.247 10.625 -28.665 1.00 89.81 316 ALA A C 1
ATOM 2481 O O . ALA A 1 316 ? 14.199 11.848 -28.482 1.00 89.81 316 ALA A O 1
ATOM 2482 N N . GLU A 1 317 ? 14.880 10.092 -29.718 1.00 86.00 317 GLU A N 1
ATOM 2483 C CA . GLU A 1 317 ? 15.579 10.893 -30.743 1.00 86.00 317 GLU A CA 1
ATOM 2484 C C . GLU A 1 317 ? 14.635 11.888 -31.445 1.00 86.00 317 GLU A C 1
ATOM 2486 O O . GLU A 1 317 ? 14.953 13.073 -31.546 1.00 86.00 317 GLU A O 1
ATOM 2491 N N . ASP A 1 318 ? 13.440 11.433 -31.835 1.00 88.69 318 ASP A N 1
ATOM 2492 C CA . ASP A 1 318 ? 12.475 12.212 -32.628 1.00 88.69 318 ASP A CA 1
ATOM 2493 C C . ASP A 1 318 ? 11.331 12.831 -31.800 1.00 88.69 318 ASP A C 1
ATOM 2495 O O . ASP A 1 318 ? 10.316 13.276 -32.344 1.00 88.69 318 ASP A O 1
ATOM 2499 N N . GLY A 1 319 ? 11.472 12.891 -30.471 1.00 94.38 319 GLY A N 1
ATOM 2500 C CA . GLY A 1 319 ? 10.502 13.547 -29.594 1.00 94.38 319 GLY A CA 1
ATOM 2501 C C . GLY A 1 319 ? 10.163 12.758 -28.336 1.00 94.38 319 GLY A C 1
ATOM 2502 O O . GLY A 1 319 ? 11.012 12.092 -27.757 1.00 94.38 319 GLY A O 1
ATOM 2503 N N . TRP A 1 320 ? 8.920 12.892 -27.879 1.00 96.81 320 TRP A N 1
ATOM 2504 C CA . TRP A 1 320 ? 8.426 12.267 -26.652 1.00 96.81 320 TRP A CA 1
ATOM 2505 C C . TRP A 1 320 ? 7.610 11.023 -26.989 1.00 96.81 320 TRP A C 1
ATOM 2507 O O . TRP A 1 320 ? 6.622 11.109 -27.719 1.00 96.81 320 TRP A O 1
ATOM 2517 N N . GLU A 1 321 ? 8.002 9.881 -26.438 1.00 95.81 321 GLU A N 1
ATOM 2518 C CA . GLU A 1 321 ? 7.317 8.605 -26.613 1.00 95.81 321 GLU A CA 1
ATOM 2519 C C . GLU A 1 321 ? 6.450 8.294 -25.397 1.00 95.81 321 GLU A C 1
ATOM 2521 O O . GLU A 1 321 ? 6.917 8.347 -24.261 1.00 95.81 321 GLU A O 1
ATOM 2526 N N . LEU A 1 322 ? 5.181 7.951 -25.633 1.00 96.38 322 LEU A N 1
ATOM 2527 C CA . LEU A 1 322 ? 4.266 7.488 -24.590 1.00 96.38 322 LEU A CA 1
ATOM 2528 C C . LEU A 1 322 ? 4.875 6.291 -23.850 1.00 96.38 322 LEU A C 1
ATOM 2530 O O . LEU A 1 322 ? 5.378 5.378 -24.488 1.00 96.38 322 LEU A O 1
ATOM 2534 N N . MET A 1 323 ? 4.750 6.264 -22.525 1.00 96.81 323 MET A N 1
ATOM 2535 C CA . MET A 1 323 ? 5.023 5.078 -21.710 1.00 96.81 323 MET A CA 1
ATOM 2536 C C . MET A 1 323 ? 3.730 4.504 -21.148 1.00 96.81 323 MET A C 1
ATOM 2538 O O . MET A 1 323 ? 3.361 3.361 -21.422 1.00 96.81 323 MET A O 1
ATOM 2542 N N . HIS A 1 324 ? 3.003 5.311 -20.376 1.00 97.00 324 HIS A N 1
ATOM 2543 C CA . HIS A 1 324 ? 1.703 4.930 -19.847 1.00 97.00 324 HIS A CA 1
ATOM 2544 C C . HIS A 1 324 ? 0.827 6.147 -19.550 1.00 97.00 324 HIS A C 1
ATOM 2546 O O . HIS A 1 324 ? 1.304 7.271 -19.392 1.00 97.00 324 HIS A O 1
ATOM 2552 N N . ALA A 1 325 ? -0.478 5.906 -19.437 1.00 96.94 325 ALA A N 1
ATOM 2553 C CA . ALA A 1 325 ? -1.458 6.932 -19.103 1.00 96.94 325 ALA A CA 1
ATOM 2554 C C . ALA A 1 325 ? -2.424 6.461 -18.011 1.00 96.94 325 ALA A C 1
ATOM 2556 O O . ALA A 1 325 ? -2.811 5.289 -17.971 1.00 96.94 325 ALA A O 1
ATOM 2557 N N . PHE A 1 326 ? -2.831 7.373 -17.128 1.00 95.69 326 PHE A N 1
ATOM 2558 C CA . PHE A 1 326 ? -3.736 7.081 -16.013 1.00 95.69 326 PHE A CA 1
ATOM 2559 C C . PHE A 1 326 ? -4.716 8.223 -15.743 1.00 95.69 326 PHE A C 1
ATOM 2561 O O . PHE A 1 326 ? -4.501 9.366 -16.136 1.00 95.69 326 PHE A O 1
ATOM 2568 N N . GLU A 1 327 ? -5.809 7.890 -15.068 1.00 92.75 327 GLU A N 1
ATOM 2569 C CA . GLU A 1 327 ? -6.793 8.840 -14.548 1.00 92.75 327 GLU A CA 1
ATOM 2570 C C . GLU A 1 327 ? -6.564 8.957 -13.038 1.00 92.75 327 GLU A C 1
ATOM 2572 O O . GLU A 1 327 ? -6.419 7.944 -12.349 1.00 92.75 327 GLU A O 1
ATOM 2577 N N . ASP A 1 328 ? -6.453 10.180 -12.522 1.00 85.56 328 ASP A N 1
ATOM 2578 C CA . ASP A 1 328 ? -6.094 10.438 -11.123 1.00 85.56 328 ASP A CA 1
ATOM 2579 C C . ASP A 1 328 ? -7.298 10.446 -10.169 1.00 85.56 328 ASP A C 1
ATOM 2581 O O . ASP A 1 328 ? -7.111 10.530 -8.957 1.00 85.56 328 ASP A O 1
ATOM 2585 N N . ASP A 1 329 ? -8.511 10.266 -10.684 1.00 82.81 329 ASP A N 1
ATOM 2586 C CA . ASP A 1 329 ? -9.786 10.343 -9.964 1.00 82.81 329 ASP A CA 1
ATOM 2587 C C . ASP A 1 329 ? -10.484 8.986 -9.753 1.00 82.81 329 ASP A C 1
ATOM 2589 O O . ASP A 1 329 ? -11.593 8.940 -9.221 1.00 82.81 329 ASP A O 1
ATOM 2593 N N . VAL A 1 330 ? -9.850 7.876 -10.147 1.00 86.81 330 VAL A N 1
ATOM 2594 C CA . VAL A 1 330 ? -10.415 6.526 -10.000 1.00 86.81 330 VAL A CA 1
ATOM 2595 C C . VAL A 1 330 ? -9.762 5.796 -8.827 1.00 86.81 330 VAL A C 1
ATOM 2597 O O . VAL A 1 330 ? -8.609 5.364 -8.913 1.00 86.81 330 VAL A O 1
ATOM 2600 N N . GLU A 1 331 ? -10.519 5.623 -7.743 1.00 86.88 331 GLU A N 1
ATOM 2601 C CA . GLU A 1 331 ? -10.135 4.782 -6.603 1.00 86.88 331 GLU A CA 1
ATOM 2602 C C . GLU A 1 331 ? -9.882 3.333 -7.052 1.00 86.88 331 GLU A C 1
ATOM 2604 O O . GLU A 1 331 ? -10.599 2.811 -7.906 1.00 86.88 331 GLU A O 1
ATOM 2609 N N . GLN A 1 332 ? -8.858 2.695 -6.478 1.00 91.38 332 GLN A N 1
ATOM 2610 C CA . GLN A 1 332 ? -8.535 1.283 -6.691 1.00 91.38 332 GLN A CA 1
ATOM 2611 C C . GLN A 1 332 ? -8.623 0.524 -5.369 1.00 91.38 332 GLN A C 1
ATOM 2613 O O . GLN A 1 332 ? -8.258 1.053 -4.317 1.00 91.38 332 GLN A O 1
ATOM 2618 N N . ARG A 1 333 ? -9.056 -0.733 -5.432 1.00 89.94 333 ARG A N 1
ATOM 2619 C CA . ARG A 1 333 ? -9.109 -1.677 -4.311 1.00 89.94 333 ARG A CA 1
ATOM 2620 C C . ARG A 1 333 ? -8.205 -2.880 -4.585 1.00 89.94 333 ARG A C 1
ATOM 2622 O O . ARG A 1 333 ? -7.934 -3.175 -5.749 1.00 89.94 333 ARG A O 1
ATOM 2629 N N . PRO A 1 334 ? -7.789 -3.640 -3.554 1.00 90.50 334 PRO A N 1
ATOM 2630 C CA . PRO A 1 334 ? -6.951 -4.828 -3.746 1.00 90.50 334 PRO A CA 1
ATOM 2631 C C . PRO A 1 334 ? -7.513 -5.815 -4.782 1.00 90.50 334 PRO A C 1
ATOM 2633 O O . PRO A 1 334 ? -6.769 -6.394 -5.567 1.00 90.50 334 PRO A O 1
ATOM 2636 N N . VAL A 1 335 ? -8.841 -5.962 -4.840 1.00 90.88 335 VAL A N 1
ATOM 2637 C CA . VAL A 1 335 ? -9.520 -6.847 -5.800 1.00 90.88 335 VAL A CA 1
ATOM 2638 C C . VAL A 1 335 ? -9.347 -6.416 -7.263 1.00 90.88 335 VAL A C 1
ATOM 2640 O O . VAL A 1 335 ? -9.283 -7.277 -8.141 1.00 90.88 335 VAL A O 1
ATOM 2643 N N . ASP A 1 336 ? -9.211 -5.115 -7.536 1.00 95.44 336 ASP A N 1
ATOM 2644 C CA . ASP A 1 336 ? -8.958 -4.613 -8.891 1.00 95.44 336 ASP A CA 1
ATOM 2645 C C . ASP A 1 336 ? -7.569 -5.064 -9.360 1.00 95.44 336 ASP A C 1
ATOM 2647 O O . ASP A 1 336 ? -7.401 -5.543 -10.486 1.00 95.44 336 ASP A O 1
ATOM 2651 N N . TYR A 1 337 ? -6.585 -4.996 -8.456 1.00 97.12 337 TYR A N 1
ATOM 2652 C CA . TYR A 1 337 ? -5.242 -5.512 -8.694 1.00 97.12 337 TYR A CA 1
ATOM 2653 C C . TYR A 1 337 ? -5.227 -7.031 -8.817 1.00 97.12 337 TYR A C 1
ATOM 2655 O O . TYR A 1 337 ? -4.578 -7.531 -9.724 1.00 97.12 337 TYR A O 1
ATOM 2663 N N . ALA A 1 338 ? -5.985 -7.774 -8.006 1.00 94.12 338 ALA A N 1
ATOM 2664 C CA . ALA A 1 338 ? -6.067 -9.234 -8.116 1.00 94.12 338 ALA A CA 1
ATOM 2665 C C . ALA A 1 338 ? -6.560 -9.691 -9.501 1.00 94.12 338 ALA A C 1
ATOM 2667 O O . ALA A 1 338 ? -5.981 -10.596 -10.104 1.00 94.12 338 ALA A O 1
ATOM 2668 N N . MET A 1 339 ? -7.588 -9.027 -10.039 1.00 96.81 339 MET A N 1
ATOM 2669 C CA . MET A 1 339 ? -8.093 -9.297 -11.387 1.00 96.81 339 MET A CA 1
ATOM 2670 C C . MET A 1 339 ? -7.032 -9.006 -12.459 1.00 96.81 339 MET A C 1
ATOM 2672 O O . MET A 1 339 ? -6.804 -9.826 -13.352 1.00 96.81 339 MET A O 1
ATOM 2676 N N . ALA A 1 340 ? -6.381 -7.844 -12.380 1.00 97.38 340 ALA A N 1
ATOM 2677 C CA . ALA A 1 340 ? -5.376 -7.437 -13.356 1.00 97.38 340 ALA A CA 1
ATOM 2678 C C . ALA A 1 340 ? -4.102 -8.305 -13.271 1.00 97.38 340 ALA A C 1
ATOM 2680 O O . ALA A 1 340 ? -3.578 -8.718 -14.302 1.00 97.38 340 ALA A O 1
ATOM 2681 N N . ASN A 1 341 ? -3.665 -8.660 -12.061 1.00 98.12 341 ASN A N 1
ATOM 2682 C CA . ASN A 1 341 ? -2.576 -9.590 -11.755 1.00 98.12 341 ASN A CA 1
ATOM 2683 C C . ASN A 1 341 ? -2.828 -10.965 -12.379 1.00 98.12 341 ASN A C 1
ATOM 2685 O O . ASN A 1 341 ? -1.971 -11.485 -13.086 1.00 98.12 341 ASN A O 1
ATOM 2689 N N . TYR A 1 342 ? -4.038 -11.510 -12.215 1.00 97.12 342 TYR A N 1
ATOM 2690 C CA . TYR A 1 342 ? -4.408 -12.778 -12.840 1.00 97.12 342 TYR A CA 1
ATOM 2691 C C . TYR A 1 342 ? -4.329 -12.708 -14.371 1.00 97.12 342 TYR A C 1
ATOM 2693 O O . TYR A 1 342 ? -3.744 -13.594 -14.992 1.00 97.12 342 TYR A O 1
ATOM 2701 N N . TYR A 1 343 ? -4.857 -11.644 -14.990 1.00 97.38 343 TYR A N 1
ATOM 2702 C CA . TYR A 1 343 ? -4.742 -11.446 -16.440 1.00 97.38 343 TYR A CA 1
ATOM 2703 C C . TYR A 1 343 ? -3.275 -11.365 -16.886 1.00 97.38 343 TYR A C 1
ATOM 2705 O O . TYR A 1 343 ? -2.883 -12.055 -17.824 1.00 97.38 343 TYR A O 1
ATOM 2713 N N . VAL A 1 344 ? -2.458 -10.551 -16.212 1.00 97.00 344 VAL A N 1
ATOM 2714 C CA . VAL A 1 344 ? -1.041 -10.364 -16.556 1.00 97.00 344 VAL A CA 1
ATOM 2715 C C . VAL A 1 344 ? -0.254 -11.669 -16.419 1.00 97.00 344 VAL A C 1
ATOM 2717 O O . VAL A 1 344 ? 0.569 -11.961 -17.286 1.00 97.00 344 VAL A O 1
ATOM 2720 N N . ALA A 1 345 ? -0.514 -12.462 -15.381 1.00 96.69 345 ALA A N 1
ATOM 2721 C CA . ALA A 1 345 ? 0.203 -13.708 -15.139 1.00 96.69 345 ALA A CA 1
ATOM 2722 C C . ALA A 1 345 ? -0.241 -14.855 -16.064 1.00 96.69 345 ALA A C 1
ATOM 2724 O O . ALA A 1 345 ? 0.576 -15.675 -16.460 1.00 96.69 345 ALA A O 1
ATOM 2725 N N . THR A 1 346 ? -1.526 -14.940 -16.423 1.00 94.50 346 THR A N 1
ATOM 2726 C CA . THR A 1 346 ? -2.073 -16.177 -17.023 1.00 94.50 346 THR A CA 1
ATOM 2727 C C . THR A 1 346 ? -2.550 -16.040 -18.460 1.00 94.50 346 THR A C 1
ATOM 2729 O O . THR A 1 346 ? -2.628 -17.034 -19.182 1.00 94.50 346 THR A O 1
ATOM 2732 N N . HIS A 1 347 ? -2.916 -14.836 -18.897 1.00 95.38 347 HIS A N 1
ATOM 2733 C CA . HIS A 1 347 ? -3.585 -14.678 -20.179 1.00 95.38 347 HIS A CA 1
ATOM 2734 C C . HIS A 1 347 ? -2.575 -14.724 -21.332 1.00 95.38 347 HIS A C 1
ATOM 2736 O O . HIS A 1 347 ? -1.612 -13.968 -21.336 1.00 95.38 347 HIS A O 1
ATOM 2742 N N . GLU A 1 348 ? -2.844 -15.519 -22.372 1.00 91.81 348 GLU A N 1
ATOM 2743 C CA . GLU A 1 348 ? -1.938 -15.767 -23.515 1.00 91.81 348 GLU A CA 1
ATOM 2744 C C . GLU A 1 348 ? -1.448 -14.499 -24.246 1.00 91.81 348 GLU A C 1
ATOM 2746 O O . GLU A 1 348 ? -0.379 -14.487 -24.853 1.00 91.81 348 GLU A O 1
ATOM 2751 N N . ARG A 1 349 ? -2.255 -13.429 -24.204 1.00 90.50 349 ARG A N 1
ATOM 2752 C CA . ARG A 1 349 ? -1.951 -12.116 -24.806 1.00 90.50 349 ARG A CA 1
ATOM 2753 C C . ARG A 1 349 ? -1.169 -11.182 -23.882 1.00 90.50 349 ARG A C 1
ATOM 2755 O O . ARG A 1 349 ? -0.890 -10.050 -24.271 1.00 90.50 349 ARG A O 1
ATOM 2762 N N . SER A 1 350 ? -0.867 -11.607 -22.660 1.00 93.38 350 SER A N 1
ATOM 2763 C CA . SER A 1 350 ? 0.022 -10.862 -21.781 1.00 93.38 350 SER A CA 1
ATOM 2764 C C . SER A 1 350 ? 1.454 -10.953 -22.314 1.00 93.38 350 SER A C 1
ATOM 2766 O O . SER A 1 350 ? 1.918 -12.047 -22.635 1.00 93.38 350 SER A O 1
ATOM 2768 N N . PRO A 1 351 ? 2.205 -9.839 -22.381 1.00 89.44 351 PRO A N 1
ATOM 2769 C CA . PRO A 1 351 ? 3.621 -9.898 -22.731 1.00 89.44 351 PRO A CA 1
ATOM 2770 C C . PRO A 1 351 ? 4.462 -10.629 -21.670 1.00 89.44 351 PRO A C 1
ATOM 2772 O O . PRO A 1 351 ? 5.583 -11.024 -21.971 1.00 89.44 351 PRO A O 1
ATOM 2775 N N . PHE A 1 352 ? 3.922 -10.836 -20.463 1.00 93.50 352 PHE A N 1
ATOM 2776 C CA . PHE A 1 352 ? 4.618 -11.458 -19.336 1.00 93.50 352 PHE A CA 1
ATOM 2777 C C . PHE A 1 352 ? 4.333 -12.956 -19.169 1.00 93.50 352 PHE A C 1
ATOM 2779 O O . PHE A 1 352 ? 5.016 -13.593 -18.378 1.00 93.50 352 PHE A O 1
ATOM 2786 N N . SER A 1 353 ? 3.358 -13.536 -19.880 1.00 88.81 353 SER A N 1
ATOM 2787 C CA . SER A 1 353 ? 2.991 -14.951 -19.689 1.00 88.81 353 SER A CA 1
ATOM 2788 C C . SER A 1 353 ? 3.903 -15.931 -20.434 1.00 88.81 353 SER A C 1
ATOM 2790 O O . SER A 1 353 ? 3.939 -17.106 -20.099 1.00 88.81 353 SER A O 1
ATOM 2792 N N . ASN A 1 354 ? 4.608 -15.465 -21.473 1.00 85.62 354 ASN A N 1
ATOM 2793 C CA . ASN A 1 354 ? 5.357 -16.325 -22.403 1.00 85.62 354 ASN A CA 1
ATOM 2794 C C . ASN A 1 354 ? 6.780 -15.826 -22.698 1.00 85.62 354 ASN A C 1
ATOM 2796 O O . ASN A 1 354 ? 7.440 -16.326 -23.608 1.00 85.62 354 ASN A O 1
ATOM 2800 N N . ARG A 1 355 ? 7.244 -14.786 -22.003 1.00 91.81 355 ARG A N 1
ATOM 2801 C CA . ARG A 1 355 ? 8.578 -14.210 -22.193 1.00 91.81 355 ARG A CA 1
ATOM 2802 C C . ARG A 1 355 ? 9.167 -13.895 -20.837 1.00 91.81 355 ARG A C 1
ATOM 2804 O O . ARG A 1 355 ? 8.512 -13.240 -20.032 1.00 91.81 355 ARG A O 1
ATOM 2811 N N . LEU A 1 356 ? 10.405 -14.320 -20.620 1.00 95.94 356 LEU A N 1
ATOM 2812 C CA . LEU A 1 356 ? 11.171 -13.891 -19.462 1.00 95.94 356 LEU A CA 1
ATOM 2813 C C . LEU A 1 356 ? 11.465 -12.399 -19.600 1.00 95.94 356 LEU A C 1
ATOM 2815 O O . LEU A 1 356 ? 11.954 -11.959 -20.635 1.00 95.94 356 LEU A O 1
ATOM 2819 N N . VAL A 1 357 ? 11.138 -11.627 -18.577 1.00 97.88 357 VAL A N 1
ATOM 2820 C CA . VAL A 1 357 ? 11.390 -10.196 -18.505 1.00 97.88 357 VAL A CA 1
ATOM 2821 C C . VAL A 1 357 ? 12.108 -9.933 -17.197 1.00 97.88 357 VAL A C 1
ATOM 2823 O O . VAL A 1 357 ? 11.535 -10.157 -16.137 1.00 97.88 357 VAL A O 1
ATOM 2826 N N . VAL A 1 358 ? 13.345 -9.451 -17.272 1.00 98.44 358 VAL A N 1
ATOM 2827 C CA . VAL A 1 358 ? 14.132 -9.032 -16.107 1.00 98.44 358 VAL A CA 1
ATOM 2828 C C . VAL A 1 358 ? 14.751 -7.679 -16.409 1.00 98.44 358 VAL A C 1
ATOM 2830 O O . VAL A 1 358 ? 15.300 -7.481 -17.491 1.00 98.44 358 VAL A O 1
ATOM 2833 N N . MET A 1 359 ? 14.645 -6.720 -15.492 1.00 98.44 359 MET A N 1
ATOM 2834 C CA . MET A 1 359 ? 15.155 -5.369 -15.717 1.00 98.44 359 MET A CA 1
ATOM 2835 C C . MET A 1 359 ? 15.872 -4.803 -14.497 1.00 98.44 359 MET A C 1
ATOM 2837 O O . MET A 1 359 ? 15.458 -5.001 -13.354 1.00 98.44 359 MET A O 1
ATOM 2841 N N . ARG A 1 360 ? 16.919 -4.026 -14.776 1.00 98.00 360 ARG A N 1
ATOM 2842 C CA . ARG A 1 360 ? 17.690 -3.235 -13.818 1.00 98.00 360 ARG A CA 1
ATOM 2843 C C . ARG A 1 360 ? 17.831 -1.805 -14.302 1.00 98.00 360 ARG A C 1
ATOM 2845 O O . ARG A 1 360 ? 18.049 -1.569 -15.492 1.00 98.00 360 ARG A O 1
ATOM 2852 N N . LEU A 1 361 ? 17.756 -0.872 -13.359 1.00 97.44 361 LEU A N 1
ATOM 2853 C CA . LEU A 1 361 ? 17.964 0.547 -13.601 1.00 97.44 361 LEU A CA 1
ATOM 2854 C C . LEU A 1 361 ? 18.873 1.140 -12.533 1.00 97.44 361 LEU A C 1
ATOM 2856 O O . LEU A 1 361 ? 18.635 1.003 -11.336 1.00 97.44 361 LEU A O 1
ATOM 2860 N N . GLU A 1 362 ? 19.901 1.829 -12.998 1.00 94.69 362 GLU A N 1
ATOM 2861 C CA . GLU A 1 362 ? 20.870 2.570 -12.204 1.00 94.69 362 GLU A CA 1
ATOM 2862 C C . GLU A 1 362 ? 21.147 3.908 -12.900 1.00 94.69 362 GLU A C 1
ATOM 2864 O O . GLU A 1 362 ? 20.898 4.025 -14.104 1.00 94.69 362 GLU A O 1
ATOM 2869 N N . PRO A 1 363 ? 21.676 4.924 -12.195 1.00 96.19 363 PRO A N 1
ATOM 2870 C CA . PRO A 1 363 ? 22.049 6.190 -12.819 1.00 96.19 363 PRO A CA 1
ATOM 2871 C C . PRO A 1 363 ? 22.924 5.992 -14.070 1.00 96.19 363 PRO A C 1
ATOM 2873 O O . PRO A 1 363 ? 24.071 5.555 -13.979 1.00 96.19 363 PRO A O 1
ATOM 2876 N N . GLY A 1 364 ? 22.381 6.317 -15.246 1.00 96.56 364 GLY A N 1
ATOM 2877 C CA . GLY A 1 364 ? 23.070 6.219 -16.531 1.00 96.56 364 GLY A CA 1
ATOM 2878 C C . GLY A 1 364 ? 23.171 4.814 -17.134 1.00 96.56 364 GLY A C 1
ATOM 2879 O O . GLY A 1 364 ? 23.870 4.671 -18.139 1.00 96.56 364 GLY A O 1
ATOM 2880 N N . LEU A 1 365 ? 22.521 3.796 -16.554 1.00 97.19 365 LEU A N 1
ATOM 2881 C CA . LEU A 1 365 ? 22.582 2.403 -17.009 1.00 97.19 365 LEU A CA 1
ATOM 2882 C C . LEU A 1 365 ? 21.227 1.691 -16.868 1.00 97.19 365 LEU A C 1
ATOM 2884 O O . LEU A 1 365 ? 20.698 1.522 -15.771 1.00 97.19 365 LEU A O 1
ATOM 2888 N N . SER A 1 366 ? 20.706 1.193 -17.986 1.00 97.31 366 SER A N 1
ATOM 2889 C CA . SER A 1 366 ? 19.560 0.287 -18.048 1.00 97.31 366 SER A CA 1
ATOM 2890 C C . SER A 1 366 ? 20.010 -1.060 -18.603 1.00 97.31 366 SER A C 1
ATOM 2892 O O . SER A 1 366 ? 20.722 -1.120 -19.604 1.00 97.31 366 SER A O 1
ATOM 2894 N N . ARG A 1 367 ? 19.605 -2.153 -17.955 1.00 97.88 367 ARG A N 1
ATOM 2895 C CA . ARG A 1 367 ? 19.862 -3.524 -18.418 1.00 97.88 367 ARG A CA 1
ATOM 2896 C C . ARG A 1 367 ? 18.540 -4.275 -18.445 1.00 97.88 367 ARG A C 1
ATOM 2898 O O . ARG A 1 367 ? 17.834 -4.300 -17.438 1.00 97.88 367 ARG A O 1
ATOM 2905 N N . ARG A 1 368 ? 18.168 -4.837 -19.594 1.00 98.06 368 ARG A N 1
ATOM 2906 C CA . ARG A 1 368 ? 16.859 -5.467 -19.814 1.00 98.06 368 ARG A CA 1
ATOM 2907 C C . ARG A 1 368 ? 17.030 -6.786 -20.546 1.00 98.06 368 ARG A C 1
ATOM 2909 O O . ARG A 1 368 ? 17.502 -6.793 -21.673 1.00 98.06 368 ARG A O 1
ATOM 2916 N N . LEU A 1 369 ? 16.606 -7.875 -19.927 1.00 97.69 369 LEU A N 1
ATOM 2917 C CA . LEU A 1 369 ? 16.436 -9.167 -20.574 1.00 97.69 369 LEU A CA 1
ATOM 2918 C C . LEU A 1 369 ? 14.966 -9.327 -20.955 1.00 97.69 369 LEU A C 1
ATOM 2920 O O . LEU A 1 369 ? 14.103 -9.270 -20.080 1.00 97.69 369 LEU A O 1
ATOM 2924 N N . VAL A 1 370 ? 14.678 -9.520 -22.244 1.00 96.31 370 VAL A N 1
ATOM 2925 C CA . VAL A 1 370 ? 13.328 -9.802 -22.753 1.00 96.31 370 VAL A CA 1
ATOM 2926 C C . VAL A 1 370 ? 13.382 -11.014 -23.681 1.00 96.31 370 VAL A C 1
ATOM 2928 O O . VAL A 1 370 ? 13.959 -10.970 -24.765 1.00 96.31 370 VAL A O 1
ATOM 2931 N N . GLY A 1 371 ? 12.756 -12.115 -23.271 1.00 93.88 371 GLY A N 1
ATOM 2932 C CA . GLY A 1 371 ? 12.898 -13.405 -23.938 1.00 93.88 371 GLY A CA 1
ATOM 2933 C C . GLY A 1 371 ? 14.339 -13.905 -23.838 1.00 93.88 371 GLY A C 1
ATOM 2934 O O . GLY A 1 371 ? 14.789 -14.258 -22.752 1.00 93.88 371 GLY A O 1
ATOM 2935 N N . SER A 1 372 ? 15.038 -13.934 -24.972 1.00 92.56 372 SER A N 1
ATOM 2936 C CA . SER A 1 372 ? 16.443 -14.345 -25.094 1.00 92.56 372 SER A CA 1
ATOM 2937 C C . SER A 1 372 ? 17.395 -13.194 -25.421 1.00 92.56 372 SER A C 1
ATOM 2939 O O . SER A 1 372 ? 18.569 -13.444 -25.670 1.00 92.56 372 SER A O 1
ATOM 2941 N N . GLU A 1 373 ? 16.911 -11.951 -25.466 1.00 96.19 373 GLU A N 1
ATOM 2942 C CA . GLU A 1 373 ? 17.715 -10.787 -25.840 1.00 96.19 373 GLU A CA 1
ATOM 2943 C C . GLU A 1 373 ? 18.018 -9.925 -24.615 1.00 96.19 373 GLU A C 1
ATOM 2945 O O . GLU A 1 373 ? 17.106 -9.465 -23.922 1.00 96.19 373 GLU A O 1
ATOM 2950 N N . LEU A 1 374 ? 19.305 -9.697 -24.364 1.00 97.81 374 LEU A N 1
ATOM 2951 C CA . LEU A 1 374 ? 19.796 -8.738 -23.390 1.00 97.81 374 LEU A CA 1
ATOM 2952 C C . LEU A 1 374 ? 20.064 -7.406 -24.099 1.00 97.81 374 LEU A C 1
ATOM 2954 O O . LEU A 1 374 ? 20.827 -7.337 -25.059 1.00 97.81 374 LEU A O 1
ATOM 2958 N N . THR A 1 375 ? 19.445 -6.340 -23.603 1.00 98.06 375 THR A N 1
ATOM 2959 C CA . THR A 1 375 ? 19.726 -4.957 -23.990 1.00 98.06 375 THR A CA 1
ATOM 2960 C C . THR A 1 375 ? 20.463 -4.252 -22.858 1.00 98.06 375 THR A C 1
ATOM 2962 O O . THR A 1 375 ? 19.957 -4.201 -21.733 1.00 98.06 375 THR A O 1
ATOM 2965 N N . ILE A 1 376 ? 21.620 -3.667 -23.157 1.00 97.75 376 ILE A N 1
ATOM 2966 C CA . ILE A 1 376 ? 22.370 -2.793 -22.250 1.00 97.75 376 ILE A CA 1
ATOM 2967 C C . ILE A 1 376 ? 22.374 -1.390 -22.849 1.00 97.75 376 ILE A C 1
ATOM 2969 O O . ILE A 1 376 ? 22.837 -1.171 -23.964 1.00 97.75 376 ILE A O 1
ATOM 2973 N N . GLU A 1 377 ? 21.841 -0.425 -22.112 1.00 96.44 377 GLU A N 1
ATOM 2974 C CA . GLU A 1 377 ? 21.701 0.954 -22.562 1.00 96.44 377 GLU A CA 1
ATOM 2975 C C . GLU A 1 377 ? 22.395 1.886 -21.570 1.00 96.44 377 GLU A C 1
ATOM 2977 O O . GLU A 1 377 ? 22.045 1.938 -20.390 1.00 96.44 377 GLU A O 1
ATOM 2982 N N . HIS A 1 378 ? 23.377 2.638 -22.060 1.00 96.88 378 HIS A N 1
ATOM 2983 C CA . HIS A 1 378 ? 24.010 3.720 -21.315 1.00 96.88 378 HIS A CA 1
ATOM 2984 C C . HIS A 1 378 ? 23.442 5.062 -21.769 1.00 96.88 378 HIS A C 1
ATOM 2986 O O . HIS A 1 378 ? 23.297 5.297 -22.970 1.00 96.88 378 HIS A O 1
ATOM 2992 N N . ALA A 1 379 ? 23.180 5.970 -20.829 1.00 93.75 379 ALA A N 1
ATOM 2993 C CA . ALA A 1 379 ? 22.643 7.288 -21.157 1.00 93.75 379 ALA A CA 1
ATOM 2994 C C . ALA A 1 379 ? 23.528 8.024 -22.185 1.00 93.75 379 ALA A C 1
ATOM 2996 O O . ALA A 1 379 ? 24.751 8.116 -22.039 1.00 93.75 379 ALA A O 1
ATOM 2997 N N . GLY A 1 380 ? 22.898 8.534 -23.247 1.00 90.88 380 GLY A N 1
ATOM 2998 C CA . GLY A 1 380 ? 23.575 9.230 -24.346 1.00 90.88 380 GLY A CA 1
ATOM 2999 C C . GLY A 1 380 ? 24.351 8.331 -25.318 1.00 90.88 380 GLY A C 1
ATOM 3000 O O . GLY A 1 380 ? 25.090 8.855 -26.153 1.00 90.88 380 GLY A O 1
ATOM 3001 N N . ARG A 1 381 ? 24.218 7.001 -25.231 1.00 93.06 381 ARG A N 1
ATOM 3002 C CA . ARG A 1 381 ? 24.807 6.042 -26.179 1.00 93.06 381 ARG A CA 1
ATOM 3003 C C . ARG A 1 381 ? 23.721 5.227 -26.871 1.00 93.06 381 ARG A C 1
ATOM 3005 O O . ARG A 1 381 ? 22.610 5.105 -26.367 1.00 93.06 381 ARG A O 1
ATOM 3012 N N . GLN A 1 382 ? 24.068 4.663 -28.024 1.00 91.81 382 GLN A N 1
ATOM 3013 C CA . GLN A 1 382 ? 23.202 3.693 -28.688 1.00 91.81 382 GLN A CA 1
ATOM 3014 C C . GLN A 1 382 ? 23.114 2.408 -27.844 1.00 91.81 382 GLN A C 1
ATOM 3016 O O . GLN A 1 382 ? 24.139 2.010 -27.281 1.00 91.81 382 GLN A O 1
ATOM 3021 N N . PRO A 1 383 ? 21.933 1.772 -27.737 1.00 94.62 383 PRO A N 1
ATOM 3022 C CA . PRO A 1 383 ? 21.786 0.526 -26.996 1.00 94.62 383 PRO A CA 1
ATOM 3023 C C . PRO A 1 383 ? 22.592 -0.617 -27.627 1.00 94.62 383 PRO A C 1
ATOM 3025 O O . PRO A 1 383 ? 22.687 -0.734 -28.851 1.00 94.62 383 PRO A O 1
ATOM 3028 N N . GLU A 1 384 ? 23.137 -1.481 -26.779 1.00 97.12 384 GLU A N 1
ATOM 3029 C CA . GLU A 1 384 ? 23.838 -2.705 -27.160 1.00 97.12 384 GLU A CA 1
ATOM 3030 C C . GLU A 1 384 ? 22.904 -3.906 -26.981 1.00 97.12 384 GLU A C 1
ATOM 3032 O O . GLU A 1 384 ? 22.234 -4.024 -25.953 1.00 97.12 384 GLU A O 1
ATOM 3037 N N . PHE A 1 385 ? 22.866 -4.799 -27.974 1.00 97.31 385 PHE A N 1
ATOM 3038 C CA . PHE A 1 385 ? 21.985 -5.969 -27.999 1.00 97.31 385 PHE A CA 1
ATOM 3039 C C . PHE A 1 385 ? 22.809 -7.251 -28.119 1.00 97.31 385 PHE A C 1
ATOM 3041 O O . PHE A 1 385 ? 23.684 -7.350 -28.984 1.00 97.31 385 PHE A O 1
ATOM 3048 N N . SER A 1 386 ? 22.500 -8.251 -27.298 1.00 96.19 386 SER A N 1
ATOM 3049 C CA . SER A 1 386 ? 23.098 -9.585 -27.373 1.00 96.19 386 SER A CA 1
ATOM 3050 C C . SER A 1 386 ? 22.057 -10.679 -27.140 1.00 96.19 386 SER A C 1
ATOM 3052 O O . SER A 1 386 ? 21.034 -10.466 -26.490 1.00 96.19 386 SER A O 1
ATOM 3054 N N . GLN A 1 387 ? 22.305 -11.864 -27.698 1.00 95.19 387 GLN A N 1
ATOM 3055 C CA . GLN A 1 387 ? 21.530 -13.058 -27.363 1.00 95.19 387 GLN A CA 1
ATOM 3056 C C . GLN A 1 387 ? 22.115 -13.715 -26.113 1.00 95.19 387 GLN A C 1
ATOM 3058 O O . GLN A 1 387 ? 23.324 -13.679 -25.896 1.00 95.19 387 GLN A O 1
ATOM 3063 N N . VAL A 1 388 ? 21.247 -14.303 -25.297 1.00 91.50 388 VAL A N 1
ATOM 3064 C CA . VAL A 1 388 ? 21.637 -15.040 -24.095 1.00 91.50 388 VAL A CA 1
ATOM 3065 C C . VAL A 1 388 ? 22.210 -16.398 -24.481 1.00 91.50 388 VAL A C 1
ATOM 3067 O O . VAL A 1 388 ? 21.500 -17.241 -25.030 1.00 91.50 388 VAL A O 1
ATOM 3070 N N . ASP A 1 389 ? 23.478 -16.606 -24.136 1.00 87.69 389 ASP A N 1
ATOM 3071 C CA . ASP A 1 389 ? 24.166 -17.892 -24.273 1.00 87.69 389 ASP A CA 1
ATOM 3072 C C . ASP A 1 389 ? 24.096 -18.704 -22.967 1.00 87.69 389 ASP A C 1
ATOM 3074 O O . ASP A 1 389 ? 23.743 -19.884 -22.987 1.00 87.69 389 ASP A O 1
ATOM 3078 N N . ASP A 1 390 ? 24.362 -18.057 -21.826 1.00 91.31 390 ASP A N 1
ATOM 3079 C CA . ASP A 1 390 ? 24.219 -18.624 -20.480 1.00 91.31 390 ASP A CA 1
ATOM 3080 C C . ASP A 1 390 ? 23.168 -17.834 -19.686 1.00 91.31 390 ASP A C 1
ATOM 3082 O O . ASP A 1 390 ? 23.360 -16.671 -19.310 1.00 91.31 390 ASP A O 1
ATOM 3086 N N . LEU A 1 391 ? 22.019 -18.471 -19.444 1.00 92.00 391 LEU A N 1
ATOM 3087 C CA . LEU A 1 391 ? 20.911 -17.856 -18.718 1.00 92.00 391 LEU A CA 1
ATOM 3088 C C . LEU A 1 391 ? 21.258 -17.591 -17.248 1.00 92.00 391 LEU A C 1
ATOM 3090 O O . LEU A 1 391 ? 20.824 -16.576 -16.709 1.00 92.00 391 LEU A O 1
ATOM 3094 N N . ALA A 1 392 ? 22.017 -18.476 -16.599 1.00 93.94 392 ALA A N 1
ATOM 3095 C CA . ALA A 1 392 ? 22.359 -18.317 -15.191 1.00 93.94 392 ALA A CA 1
ATOM 3096 C C . ALA A 1 392 ? 23.316 -17.136 -15.000 1.00 93.94 392 ALA A C 1
ATOM 3098 O O . ALA A 1 392 ? 23.060 -16.285 -14.151 1.00 93.94 392 ALA A O 1
ATOM 3099 N N . GLU A 1 393 ? 24.353 -17.035 -15.837 1.00 94.81 393 GLU A N 1
ATOM 3100 C CA . GLU A 1 393 ? 25.290 -15.903 -15.823 1.00 94.81 393 GLU A CA 1
ATOM 3101 C C . GLU A 1 393 ? 24.581 -14.578 -16.146 1.00 94.81 393 GLU A C 1
ATOM 3103 O O . GLU A 1 393 ? 24.775 -13.568 -15.466 1.00 94.81 393 GLU A O 1
ATOM 3108 N N . THR A 1 394 ? 23.693 -14.584 -17.146 1.00 95.88 394 THR A N 1
ATOM 3109 C CA . THR A 1 394 ? 22.914 -13.393 -17.514 1.00 95.88 394 THR A CA 1
ATOM 3110 C C . THR A 1 394 ? 22.028 -12.933 -16.357 1.00 95.88 394 THR A C 1
ATOM 3112 O O . THR A 1 394 ? 21.991 -11.740 -16.052 1.00 95.88 394 THR A O 1
ATOM 3115 N N . LEU A 1 395 ? 21.315 -13.855 -15.702 1.00 96.31 395 LEU A N 1
ATOM 3116 C CA . LEU A 1 395 ? 20.458 -13.534 -14.561 1.00 96.31 395 LEU A CA 1
ATOM 3117 C C . LEU A 1 395 ? 21.268 -13.043 -13.357 1.00 96.31 395 LEU A C 1
ATOM 3119 O O . LEU A 1 395 ? 20.861 -12.062 -12.735 1.00 96.31 395 LEU A O 1
ATOM 3123 N N . ASP A 1 396 ? 22.429 -13.640 -13.079 1.00 95.31 396 ASP A N 1
ATOM 3124 C CA . ASP A 1 396 ? 23.326 -13.185 -12.010 1.00 95.31 396 ASP A CA 1
ATOM 3125 C C . ASP A 1 396 ? 23.801 -11.747 -12.260 1.00 95.31 396 ASP A C 1
ATOM 3127 O O . ASP A 1 396 ? 23.751 -10.908 -11.362 1.00 95.31 396 ASP A O 1
ATOM 3131 N N . SER A 1 397 ? 24.114 -11.401 -13.515 1.00 94.94 397 SER A N 1
ATOM 3132 C CA . SER A 1 397 ? 24.454 -10.021 -13.894 1.00 94.94 397 SER A CA 1
ATOM 3133 C C . SER A 1 397 ? 23.314 -9.012 -13.664 1.00 94.94 397 SER A C 1
ATOM 3135 O O . SER A 1 397 ? 23.556 -7.804 -13.598 1.00 94.94 397 SER A O 1
ATOM 3137 N N . LEU A 1 398 ? 22.074 -9.491 -13.533 1.00 96.69 398 LEU A N 1
ATOM 3138 C CA . LEU A 1 398 ? 20.865 -8.715 -13.241 1.00 96.69 398 LEU A CA 1
ATOM 3139 C C . LEU A 1 398 ? 20.430 -8.839 -11.765 1.00 96.69 398 LEU A C 1
ATOM 3141 O O . LEU A 1 398 ? 19.313 -8.449 -11.419 1.00 96.69 398 LEU A O 1
ATOM 3145 N N . ASP A 1 399 ? 21.312 -9.347 -10.901 1.00 95.56 399 ASP A N 1
ATOM 3146 C CA . ASP A 1 399 ? 21.105 -9.654 -9.481 1.00 95.56 399 ASP A CA 1
ATOM 3147 C C . ASP A 1 399 ? 19.939 -10.623 -9.216 1.00 95.56 399 ASP A C 1
ATOM 3149 O O . ASP A 1 399 ? 19.201 -10.491 -8.232 1.00 95.56 399 ASP A O 1
ATOM 3153 N N . ILE A 1 400 ? 19.755 -11.597 -10.104 1.00 95.69 400 ILE A N 1
ATOM 3154 C CA . ILE A 1 400 ? 18.799 -12.686 -9.941 1.00 95.69 400 ILE A CA 1
ATOM 3155 C C . ILE A 1 400 ? 19.558 -14.004 -9.834 1.00 95.69 400 ILE A C 1
ATOM 3157 O O . ILE A 1 400 ? 20.164 -14.475 -10.791 1.00 95.69 400 ILE A O 1
ATOM 3161 N N . THR A 1 401 ? 19.435 -14.658 -8.683 1.00 92.62 401 THR A N 1
ATOM 3162 C CA . THR A 1 401 ? 19.920 -16.026 -8.487 1.00 92.62 401 THR A CA 1
ATOM 3163 C C . THR A 1 401 ? 18.736 -16.984 -8.429 1.00 92.62 401 THR A C 1
ATOM 3165 O O . THR A 1 401 ? 17.791 -16.771 -7.666 1.00 92.62 401 THR A O 1
ATOM 3168 N N . LEU A 1 402 ? 18.800 -18.052 -9.223 1.00 92.38 402 LEU A N 1
ATOM 3169 C CA . LEU A 1 402 ? 17.791 -19.107 -9.284 1.00 92.38 402 LEU A CA 1
ATOM 3170 C C . LEU A 1 402 ? 18.393 -20.459 -8.911 1.00 92.38 402 LEU A C 1
ATOM 3172 O O . LEU A 1 402 ? 19.588 -20.699 -9.075 1.00 92.38 402 LEU A O 1
ATOM 3176 N N . THR A 1 403 ? 17.547 -21.362 -8.427 1.00 91.19 403 THR A N 1
ATOM 3177 C CA . THR A 1 403 ? 17.920 -22.765 -8.233 1.00 91.19 403 THR A CA 1
ATOM 3178 C C . THR A 1 403 ? 18.072 -23.483 -9.577 1.00 91.19 403 THR A C 1
ATOM 3180 O O . THR A 1 403 ? 17.470 -23.094 -10.580 1.00 91.19 403 THR A O 1
ATOM 3183 N N . GLU A 1 404 ? 18.816 -24.594 -9.603 1.00 90.25 404 GLU A N 1
ATOM 3184 C CA . GLU A 1 404 ? 18.946 -25.429 -10.811 1.00 90.25 404 GLU A CA 1
ATOM 3185 C C . GLU A 1 404 ? 17.582 -25.900 -11.350 1.00 90.25 404 GLU A C 1
ATOM 3187 O O . GLU A 1 404 ? 17.377 -25.970 -12.562 1.00 90.25 404 GLU A O 1
ATOM 3192 N N . GLY A 1 405 ? 16.628 -26.188 -10.456 1.00 90.00 405 GLY A N 1
ATOM 3193 C CA . GLY A 1 405 ? 15.272 -26.595 -10.831 1.00 90.00 405 GLY A CA 1
ATOM 3194 C C . GLY A 1 405 ? 14.489 -25.485 -11.535 1.00 90.00 405 GLY A C 1
ATOM 3195 O O . GLY A 1 405 ? 13.844 -25.744 -12.551 1.00 90.00 405 GLY A O 1
ATOM 3196 N N . GLU A 1 406 ? 14.580 -24.249 -11.036 1.00 92.62 406 GLU A N 1
ATOM 3197 C CA . GLU A 1 406 ? 13.948 -23.082 -11.663 1.00 92.62 406 GLU A CA 1
ATOM 3198 C C . GLU A 1 406 ? 14.579 -22.770 -13.026 1.00 92.62 406 GLU A C 1
ATOM 3200 O O . GLU A 1 406 ? 13.854 -22.588 -14.004 1.00 92.62 406 GLU A O 1
ATOM 3205 N N . LEU A 1 407 ? 15.915 -22.777 -13.122 1.00 92.31 407 LEU A N 1
ATOM 3206 C CA . LEU A 1 407 ? 16.634 -22.555 -14.384 1.00 92.31 407 LEU A CA 1
ATOM 3207 C C . LEU A 1 407 ? 16.244 -23.584 -15.449 1.00 92.31 407 LEU A C 1
ATOM 3209 O O . LEU A 1 407 ? 15.951 -23.219 -16.587 1.00 92.31 407 LEU A O 1
ATOM 3213 N N . SER A 1 408 ? 16.196 -24.864 -15.069 1.00 87.62 408 SER A N 1
ATOM 3214 C CA . SER A 1 408 ? 15.790 -25.955 -15.958 1.00 87.62 408 SER A CA 1
ATOM 3215 C C . SER A 1 408 ? 14.349 -25.783 -16.450 1.00 87.62 408 SER A C 1
ATOM 3217 O O . SER A 1 408 ? 14.080 -25.909 -17.648 1.00 87.62 408 SER A O 1
ATOM 3219 N N . HIS A 1 409 ? 13.424 -25.413 -15.555 1.00 88.50 409 HIS A N 1
ATOM 3220 C CA . HIS A 1 409 ? 12.034 -25.153 -15.925 1.00 88.50 409 HIS A CA 1
ATOM 3221 C C . HIS A 1 409 ? 11.925 -23.995 -16.926 1.00 88.50 409 HIS A C 1
ATOM 3223 O O . HIS A 1 409 ? 11.359 -24.165 -18.006 1.00 88.50 409 HIS A O 1
ATOM 3229 N N . ILE A 1 410 ? 12.536 -22.847 -16.624 1.00 88.81 410 ILE A N 1
ATOM 3230 C CA . ILE A 1 410 ? 12.488 -21.652 -17.478 1.00 88.81 410 ILE A CA 1
ATOM 3231 C C . ILE A 1 410 ? 13.145 -21.916 -18.838 1.00 88.81 410 ILE A C 1
ATOM 3233 O O . ILE A 1 410 ? 12.581 -21.556 -19.873 1.00 88.81 410 ILE A O 1
ATOM 3237 N N . GLY A 1 411 ? 14.299 -22.590 -18.858 1.00 82.88 411 GLY A N 1
ATOM 3238 C CA . GLY A 1 411 ? 14.986 -22.967 -20.094 1.00 82.88 411 GLY A CA 1
ATOM 3239 C C . GLY A 1 411 ? 14.146 -23.885 -20.988 1.00 82.88 411 GLY A C 1
ATOM 3240 O O . GLY A 1 411 ? 14.203 -23.775 -22.214 1.00 82.88 411 GLY A O 1
ATOM 3241 N N . SER A 1 412 ? 13.318 -24.751 -20.391 1.00 77.94 412 SER A N 1
ATOM 3242 C CA . SER A 1 412 ? 12.376 -25.590 -21.139 1.00 77.94 412 SER A CA 1
ATOM 3243 C C . SER A 1 412 ? 11.202 -24.786 -21.716 1.00 77.94 412 SER A C 1
ATOM 3245 O O . SER A 1 412 ? 10.855 -24.976 -22.881 1.00 77.94 412 SER A O 1
ATOM 3247 N N . THR A 1 413 ? 10.655 -23.831 -20.953 1.00 76.00 413 THR A N 1
ATOM 3248 C CA . THR A 1 413 ? 9.544 -22.956 -21.369 1.00 76.00 413 THR A CA 1
ATOM 3249 C C . THR A 1 413 ? 9.944 -21.997 -22.491 1.00 76.00 413 THR A C 1
ATOM 3251 O O . THR A 1 413 ? 9.150 -21.731 -23.391 1.00 76.00 413 THR A O 1
ATOM 3254 N N . LEU A 1 414 ? 11.184 -21.500 -22.476 1.00 73.44 414 LEU A N 1
ATOM 3255 C CA . LEU A 1 414 ? 11.716 -20.599 -23.506 1.00 73.44 414 LEU A CA 1
ATOM 3256 C C . LEU A 1 414 ? 12.174 -21.331 -24.782 1.00 73.44 414 LEU A C 1
ATOM 3258 O O . LEU A 1 414 ? 12.451 -20.677 -25.784 1.00 73.44 414 LEU A O 1
ATOM 3262 N N . GLY A 1 415 ? 12.204 -22.671 -24.771 1.00 58.97 415 GLY A N 1
ATOM 3263 C CA . GLY A 1 415 ? 12.616 -23.499 -25.904 1.00 58.97 415 GLY A CA 1
ATOM 3264 C C . GLY A 1 415 ? 14.127 -23.468 -26.143 1.00 58.97 415 GLY A C 1
ATOM 3265 O O . GLY A 1 415 ? 14.575 -22.828 -27.082 1.00 58.97 415 GLY A O 1
ATOM 3266 N N . THR A 1 416 ? 14.903 -24.180 -25.314 1.00 47.38 416 THR A N 1
ATOM 3267 C CA . THR A 1 416 ? 16.362 -24.422 -25.440 1.00 47.38 416 THR A CA 1
ATOM 3268 C C . THR A 1 416 ? 17.182 -23.245 -25.982 1.00 47.38 416 THR A C 1
ATOM 3270 O O . THR A 1 416 ? 17.439 -23.149 -27.184 1.00 47.38 416 THR A O 1
ATOM 3273 N N . PHE A 1 417 ? 17.725 -22.440 -25.067 1.00 48.25 417 PHE A N 1
ATOM 3274 C CA . PHE A 1 417 ? 19.031 -21.810 -25.280 1.00 48.25 417 PHE A CA 1
ATOM 3275 C C . PHE A 1 417 ? 20.018 -22.914 -25.693 1.00 48.25 417 PHE A C 1
ATOM 3277 O O . PHE A 1 417 ? 20.003 -23.998 -25.108 1.00 48.25 417 PHE A O 1
ATOM 3284 N N . GLY A 1 418 ? 20.743 -22.699 -26.791 1.00 37.03 418 GLY A N 1
ATOM 3285 C CA . GLY A 1 418 ? 21.374 -23.744 -27.597 1.00 37.03 418 GLY A CA 1
ATOM 3286 C C . GLY A 1 418 ? 22.039 -24.878 -26.810 1.00 37.03 418 GLY A C 1
ATOM 3287 O O . GLY A 1 418 ? 22.885 -24.657 -25.951 1.00 37.03 418 GLY A O 1
ATOM 3288 N N . ALA A 1 419 ? 21.703 -26.122 -27.162 1.00 28.00 419 ALA A N 1
ATOM 3289 C CA . ALA A 1 419 ? 22.496 -27.278 -26.755 1.00 28.00 419 ALA A CA 1
ATOM 3290 C C . ALA A 1 419 ? 23.971 -27.078 -27.173 1.00 28.00 419 ALA A C 1
ATOM 3292 O O . ALA A 1 419 ? 24.215 -26.610 -28.294 1.00 28.00 419 ALA A O 1
ATOM 3293 N N . PRO A 1 420 ? 24.957 -27.457 -26.336 1.00 33.00 420 PRO A N 1
ATOM 3294 C CA . PRO A 1 420 ? 26.358 -27.369 -26.716 1.00 33.00 420 PRO A CA 1
ATOM 3295 C C . PRO A 1 420 ? 26.593 -28.285 -27.918 1.00 33.00 420 PRO A C 1
ATOM 3297 O O . PRO A 1 420 ? 26.305 -29.483 -27.875 1.00 33.00 420 PRO A O 1
ATOM 3300 N N . ARG A 1 421 ? 27.083 -27.716 -29.024 1.00 34.81 421 ARG A N 1
ATOM 3301 C CA . ARG A 1 421 ? 27.517 -28.515 -30.174 1.00 34.81 421 ARG A CA 1
ATOM 3302 C C . ARG A 1 421 ? 28.774 -29.285 -29.763 1.00 34.81 421 ARG A C 1
ATOM 3304 O O . ARG A 1 421 ? 29.778 -28.666 -29.425 1.00 34.81 421 ARG A O 1
ATOM 3311 N N . SER A 1 422 ? 28.659 -30.613 -29.767 1.00 38.09 422 SER A N 1
ATOM 3312 C CA . SER A 1 422 ? 29.754 -31.583 -29.627 1.00 38.09 422 SER A CA 1
ATOM 3313 C C . SER A 1 422 ? 30.831 -31.420 -30.688 1.00 38.09 422 SER A C 1
ATOM 3315 O O . SER A 1 422 ? 30.422 -31.165 -31.849 1.00 38.09 422 SER A O 1
#

Organism: NCBI:txid402600

pLDDT: mean 92.87, std 9.25, range [28.0, 98.81]